Protein AF-0000000065771544 (afdb_homodimer)

Organism: Mycoplasma pneumoniae (strain ATCC 29342 / M129 / Subtype 1) (NCBI:txid272634)

Radius of gyration: 28.56 Å; Cα contacts (8 Å, |Δi|>4): 1899; chains: 2; bounding box: 50×85×64 Å

Secondary structure (DSSP, 8-state):
-EEEEEEETTEEEEEE-PPPP--TT-EEEEEEEE---HHHHIIIII-TT---SSEEP---EEEEEEEE-TT--S--TT-EEEE-SB---TTSHHHHTT-GGGTTSTTTTB-BTTTB--SSBSSEEESSHHHHEEEPPTT--HHHHHHTTTHHHHHHHHHHHHT--TT-EEEEE--SHHHHHHHHHHHHTT-SEEEEEES-THHHHHHHHHT--EEEETTTS-HHHHHHHHTTTS-EEEEEESS--TTHHHHHHHHEEEEEEEEE-----S-SEEEEETTTTGGGTB--EEEEB----SHHHHHHHHHHHHTTS--GGGGEEEEEESGGGHHHHHHHHHH--TT-SEEEEE-/-EEEEEEETTEEEEEE-PPPP--TT-EEEEEEEE---HHHHIIIII-TT---SSEEP---EEEEEEEE-TT--S--TT-EEEE-SB---TTSHHHHTT-GGGTTSTTTTB-BTTTB--SSBSSEEESSHHHHEEEPPTT--HHHHHHTTTHHHHHHHHHHHHT--TT-EEEEE--SHHHHHHHHHHHHTT-SEEEEEES-THHHHHHHHHT--EEEETTTS-HHHHHHHHTTTS-EEEEEESS--TTHHHHHHHHEEEEEEEEE-----S-SEEEEETTTTGGGTB--EEEEB----SHHHHHHHHHHHHTTS--GGGGEEEEEESGGGHHHHHHHHHH--TT-SEEEEE-

InterPro domains:
  IPR002328 Alcohol dehydrogenase, zinc-type, conserved site [PS00059] (58-72)
  IPR011032 GroES-like superfamily [SSF50129] (1-158)
  IPR013149 Alcohol dehydrogenase-like, C-terminal [PF00107] (177-275)
  IPR013154 Alcohol dehydrogenase-like, N-terminal [PF08240] (23-129)
  IPR020843 Enoylreductase domain [SM00829] (10-349)
  IPR036291 NAD(P)-binding domain superfamily [SSF51735] (140-314)

Solvent-accessible surface area (backbone atoms only — not comparable to full-atom values): 34015 Å² total; per-residue (Å²): 67,56,30,39,17,30,47,31,69,68,34,70,45,79,44,78,42,82,70,78,82,66,45,50,44,15,26,30,30,31,55,40,21,37,27,65,51,71,63,53,44,36,38,29,66,64,38,63,80,48,88,48,64,63,36,24,31,35,47,24,22,25,24,29,30,66,39,65,16,84,69,42,78,90,65,52,67,69,40,46,32,36,34,35,30,22,48,33,48,74,86,33,70,36,23,74,73,71,38,24,21,31,12,95,39,83,53,39,3,50,28,45,52,67,79,40,55,14,49,40,29,61,54,27,68,40,64,45,31,78,51,25,37,28,77,49,62,88,85,60,55,59,67,53,43,22,36,51,11,40,36,41,48,38,10,34,39,20,36,59,55,28,57,67,42,71,58,36,38,32,38,35,36,34,67,48,54,37,24,40,29,24,40,31,40,36,39,75,47,36,41,62,35,34,34,36,36,41,72,62,71,81,47,51,64,58,37,41,73,34,48,38,71,40,78,42,44,57,85,79,45,60,60,55,61,51,47,20,60,76,40,77,68,50,29,26,50,28,32,35,32,48,46,70,65,52,60,45,51,34,56,49,40,61,31,36,14,68,63,12,25,28,3,27,47,25,71,52,80,64,76,65,52,32,44,41,44,26,70,63,40,46,24,35,29,27,32,52,29,42,28,20,36,56,44,54,40,27,19,70,53,45,51,57,53,48,48,35,43,76,70,63,76,41,76,68,59,83,48,55,64,40,79,42,80,36,72,82,43,51,60,58,47,42,49,47,61,64,67,51,52,90,78,64,58,32,45,34,32,33,92,69,55,29,39,18,30,47,30,70,70,36,70,46,80,44,78,42,81,70,76,82,68,44,50,44,15,24,30,30,33,54,40,21,38,28,65,49,68,64,52,45,36,38,29,66,65,36,64,80,48,88,50,66,64,36,23,32,35,45,24,21,25,25,28,30,66,40,65,14,84,70,42,77,90,65,53,68,68,40,45,32,36,34,34,30,20,49,34,50,74,87,33,71,36,23,73,71,72,38,25,21,31,13,93,40,82,52,40,3,51,29,44,52,66,80,40,56,13,48,40,29,61,54,27,69,39,64,44,30,77,52,26,36,29,77,49,62,86,87,62,54,58,66,54,44,22,37,53,10,40,36,42,49,35,10,35,38,19,35,59,55,28,57,67,43,71,59,36,38,30,38,36,34,33,67,47,55,36,24,40,30,23,40,32,40,34,39,75,47,36,41,63,36,33,33,38,37,43,72,62,73,80,46,51,63,57,37,40,74,35,48,38,71,41,78,42,44,58,85,79,47,61,60,56,63,52,47,21,60,77,40,78,68,49,30,28,48,26,33,36,32,48,44,68,63,53,60,46,52,34,56,49,41,61,29,36,14,68,63,12,25,28,3,27,47,26,71,53,80,63,75,65,53,30,43,41,42,26,70,63,41,46,23,34,29,25,32,51,29,43,29,19,34,56,46,52,40,28,17,67,53,45,50,56,54,48,49,36,43,77,72,63,77,40,74,69,59,83,47,54,62,39,80,42,80,35,74,82,42,50,62,57,45,41,48,46,63,64,68,51,54,91,78,64,59,32,46,34,31,34,92

Nearest PDB structures (foldseek):
  1ped-assembly1_D  TM=9.928E-01  e=3.332E-58  Clostridium beijerinckii
  7utc-assembly1_D  TM=9.892E-01  e=2.771E-58  Thermoanaerobacter pseudethanolicus
  3fpl-assembly1_A  TM=9.874E-01  e=5.792E-58  Clostridium beijerinckii
  3fsr-assembly1_D  TM=9.900E-01  e=1.750E-57  Thermoanaerobacter brockii
  6sch-assembly1_B  TM=9.891E-01  e=8.648E-57  Clostridium beijerinckii

Structure (mmCIF, N/CA/C/O backbone):
data_AF-0000000065771544-model_v1
#
loop_
_entity.id
_entity.type
_entity.pdbx_description
1 polymer 'Probable NADP-dependent isopropanol dehydrogenase'
#
loop_
_atom_site.group_PDB
_atom_site.id
_atom_site.type_symbol
_atom_site.label_atom_id
_atom_site.label_alt_id
_atom_site.label_comp_id
_atom_site.label_asym_id
_atom_site.label_entity_id
_atom_site.label_seq_id
_atom_site.pdbx_PDB_ins_code
_atom_site.Cartn_x
_atom_site.Cartn_y
_atom_site.Cartn_z
_atom_site.occupancy
_atom_site.B_iso_or_equiv
_atom_site.auth_seq_id
_atom_site.auth_comp_id
_atom_site.auth_asym_id
_atom_site.auth_atom_id
_atom_site.pdbx_PDB_model_num
ATOM 1 N N . MET A 1 1 ? 13.281 -36 -24.484 1 96.31 1 MET A N 1
ATOM 2 C CA . MET A 1 1 ? 11.93 -36.156 -23.938 1 96.31 1 MET A CA 1
ATOM 3 C C . MET A 1 1 ? 10.922 -35.344 -24.75 1 96.31 1 MET A C 1
ATOM 5 O O . MET A 1 1 ? 11.266 -34.281 -25.297 1 96.31 1 MET A O 1
ATOM 9 N N . LYS A 1 2 ? 9.766 -35.906 -24.812 1 98 2 LYS A N 1
ATOM 10 C CA . LYS A 1 2 ? 8.68 -35.188 -25.469 1 98 2 LYS A CA 1
ATOM 11 C C . LYS A 1 2 ? 8.188 -34.031 -24.594 1 98 2 LYS A C 1
ATOM 13 O O . LYS A 1 2 ? 8.039 -34.156 -23.391 1 98 2 LYS A O 1
ATOM 18 N N . ALA A 1 3 ? 7.945 -32.875 -25.234 1 98.38 3 ALA A N 1
ATOM 19 C CA . ALA A 1 3 ? 7.488 -31.688 -24.516 1 98.38 3 ALA A CA 1
ATOM 20 C C . ALA A 1 3 ? 6.641 -30.797 -25.406 1 98.38 3 ALA A C 1
ATOM 22 O O . ALA A 1 3 ? 6.746 -30.844 -26.641 1 98.38 3 ALA A O 1
ATOM 23 N N . TYR A 1 4 ? 5.754 -30.016 -24.875 1 98.38 4 TYR A N 1
ATOM 24 C CA . TYR A 1 4 ? 4.988 -28.984 -25.562 1 98.38 4 TYR A CA 1
ATOM 25 C C . TYR A 1 4 ? 5.543 -27.594 -25.266 1 98.38 4 TYR A C 1
ATOM 27 O O . TYR A 1 4 ? 5.637 -27.203 -24.094 1 98.38 4 TYR A O 1
ATOM 35 N N . ALA A 1 5 ? 5.934 -26.906 -26.344 1 98.12 5 ALA A N 1
ATOM 36 C CA . ALA A 1 5 ? 6.762 -25.719 -26.125 1 98.12 5 ALA A CA 1
ATOM 37 C C . ALA A 1 5 ? 6.242 -24.531 -26.922 1 98.12 5 ALA A C 1
ATOM 39 O O . ALA A 1 5 ? 5.496 -24.703 -27.891 1 98.12 5 ALA A O 1
ATOM 40 N N . MET A 1 6 ? 6.512 -23.359 -26.391 1 97.38 6 MET A N 1
ATOM 41 C CA . MET A 1 6 ? 6.516 -22.156 -27.219 1 97.38 6 MET A CA 1
ATOM 42 C C . MET A 1 6 ? 7.715 -22.156 -28.156 1 97.38 6 MET A C 1
ATOM 44 O O . MET A 1 6 ? 8.859 -22.047 -27.719 1 97.38 6 MET A O 1
ATOM 48 N N . LEU A 1 7 ? 7.43 -22.266 -29.422 1 97.31 7 LEU A N 1
ATOM 49 C CA . LEU A 1 7 ? 8.508 -22.266 -30.406 1 97.31 7 LEU A CA 1
ATOM 50 C C . LEU A 1 7 ? 9.047 -20.844 -30.609 1 97.31 7 LEU A C 1
ATOM 52 O O . LEU A 1 7 ? 10.258 -20.641 -30.641 1 97.31 7 LEU A O 1
ATOM 56 N N . LYS A 1 8 ? 8.234 -19.969 -30.75 1 95.81 8 LYS A N 1
ATOM 57 C CA . LYS A 1 8 ? 8.406 -18.516 -30.812 1 95.81 8 LYS A CA 1
ATOM 58 C C . LYS A 1 8 ? 7.105 -17.797 -30.484 1 95.81 8 LYS A C 1
ATOM 60 O O . LYS A 1 8 ? 6.074 -18.438 -30.266 1 95.81 8 LYS A O 1
ATOM 65 N N . ILE A 1 9 ? 7.195 -16.516 -30.375 1 94.25 9 ILE A N 1
ATOM 66 C CA . ILE A 1 9 ? 5.973 -15.766 -30.109 1 94.25 9 ILE A CA 1
ATOM 67 C C . ILE A 1 9 ? 4.922 -16.094 -31.156 1 94.25 9 ILE A C 1
ATOM 69 O O . ILE A 1 9 ? 5.211 -16.062 -32.375 1 94.25 9 ILE A O 1
ATOM 73 N N . GLY A 1 10 ? 3.828 -16.562 -30.703 1 95.31 10 GLY A N 1
ATOM 74 C CA . GLY A 1 10 ? 2.701 -16.844 -31.578 1 95.31 10 GLY A CA 1
ATOM 75 C C . GLY A 1 10 ? 2.664 -18.266 -32.062 1 95.31 10 GLY A C 1
ATOM 76 O O . GLY A 1 10 ? 1.756 -18.656 -32.812 1 95.31 10 GLY A O 1
ATOM 77 N N . ALA A 1 11 ? 3.633 -19.062 -31.656 1 96.81 11 ALA A N 1
ATOM 78 C CA . ALA A 1 11 ? 3.703 -20.422 -32.188 1 96.81 11 ALA A CA 1
ATOM 79 C C . ALA A 1 11 ? 4.039 -21.422 -31.078 1 96.81 11 ALA A C 1
ATOM 81 O O . ALA A 1 11 ? 4.957 -21.188 -30.281 1 96.81 11 ALA A O 1
ATOM 82 N N . THR A 1 12 ? 3.262 -22.484 -31.062 1 97.62 12 THR A N 1
ATOM 83 C CA . THR A 1 12 ? 3.502 -23.578 -30.125 1 97.62 12 THR A CA 1
ATOM 84 C C . THR A 1 12 ? 3.615 -24.906 -30.875 1 97.62 12 THR A C 1
ATOM 86 O O . THR A 1 12 ? 3.232 -25 -32.031 1 97.62 12 THR A O 1
ATOM 89 N N . GLY A 1 13 ? 4.188 -25.891 -30.188 1 98 13 GLY A N 1
ATOM 90 C CA . GLY A 1 13 ? 4.258 -27.203 -30.781 1 98 13 GLY A CA 1
ATOM 91 C C . GLY A 1 13 ? 4.945 -28.234 -29.906 1 98 13 GLY A C 1
ATOM 92 O O . GLY A 1 13 ? 5.578 -27.859 -28.906 1 98 13 GLY A O 1
ATOM 93 N N . TRP A 1 14 ? 4.73 -29.516 -30.312 1 98.5 14 TRP A N 1
ATOM 94 C CA . TRP A 1 14 ? 5.445 -30.609 -29.672 1 98.5 14 TRP A CA 1
ATOM 95 C C . TRP A 1 14 ? 6.891 -30.672 -30.156 1 98.5 14 TRP A C 1
ATOM 97 O O . TRP A 1 14 ? 7.152 -30.594 -31.359 1 98.5 14 TRP A O 1
ATOM 107 N N . ILE A 1 15 ? 7.773 -30.812 -29.188 1 98.38 15 ILE A N 1
ATOM 108 C CA . ILE A 1 15 ? 9.18 -30.922 -29.547 1 98.38 15 ILE A CA 1
ATOM 109 C C . ILE A 1 15 ? 9.844 -32.031 -28.719 1 98.38 15 ILE A C 1
ATOM 111 O O . ILE A 1 15 ? 9.234 -32.562 -27.797 1 98.38 15 ILE A O 1
ATOM 115 N N . GLU A 1 16 ? 11.039 -32.375 -29.188 1 98.12 16 GLU A N 1
ATOM 116 C CA . GLU A 1 16 ? 11.914 -33.219 -28.406 1 98.12 16 GLU A CA 1
ATOM 117 C C . GLU A 1 16 ? 13.055 -32.438 -27.766 1 98.12 16 GLU A C 1
ATOM 119 O O . GLU A 1 16 ? 13.68 -31.609 -28.422 1 98.12 16 GLU A O 1
ATOM 124 N N . LYS A 1 17 ? 13.258 -32.656 -26.484 1 96.81 17 LYS A N 1
ATOM 125 C CA . LYS A 1 17 ? 14.328 -32 -25.734 1 96.81 17 LYS A CA 1
ATOM 126 C C . LYS A 1 17 ? 15.07 -33 -24.859 1 96.81 17 LYS A C 1
ATOM 128 O O . LYS A 1 17 ? 14.539 -34.062 -24.516 1 96.81 17 LYS A O 1
ATOM 133 N N . PRO A 1 18 ? 16.344 -32.594 -24.609 1 96.94 18 PRO A N 1
ATOM 134 C CA . PRO A 1 18 ? 17.016 -33.469 -23.625 1 96.94 18 PRO A CA 1
ATOM 135 C C . PRO A 1 18 ? 16.328 -33.469 -22.281 1 96.94 18 PRO A C 1
ATOM 137 O O . PRO A 1 18 ? 15.742 -32.438 -21.875 1 96.94 18 PRO A O 1
ATOM 140 N N . ARG A 1 19 ? 16.328 -34.625 -21.672 1 97.25 19 ARG A N 1
ATOM 141 C CA . ARG A 1 19 ? 15.875 -34.688 -20.297 1 97.25 19 ARG A CA 1
ATOM 142 C C . ARG A 1 19 ? 16.625 -33.719 -19.406 1 97.25 19 ARG A C 1
ATOM 144 O O . ARG A 1 19 ? 17.844 -33.562 -19.531 1 97.25 19 ARG A O 1
ATOM 151 N N . PRO A 1 20 ? 15.961 -33.031 -18.469 1 97.5 20 PRO A N 1
ATOM 152 C CA . PRO A 1 20 ? 16.672 -32.125 -17.594 1 97.5 20 PRO A CA 1
ATOM 153 C C . PRO A 1 20 ? 17.688 -32.812 -16.703 1 97.5 20 PRO A C 1
ATOM 155 O O . PRO A 1 20 ? 17.516 -34 -16.344 1 97.5 20 PRO A O 1
ATOM 158 N N . VAL A 1 21 ? 18.703 -32.062 -16.359 1 97.62 21 VAL A N 1
ATOM 159 C CA . VAL A 1 21 ? 19.75 -32.594 -15.5 1 97.62 21 VAL A CA 1
ATOM 160 C C . VAL A 1 21 ? 19.422 -32.281 -14.039 1 97.62 21 VAL A C 1
ATOM 162 O O . VAL A 1 21 ? 19.016 -31.188 -13.703 1 97.62 21 VAL A O 1
ATOM 165 N N . CYS A 1 22 ? 19.625 -33.281 -13.227 1 98.44 22 CYS A N 1
ATOM 166 C CA . CYS A 1 22 ? 19.344 -33.156 -11.797 1 98.44 22 CYS A CA 1
ATOM 167 C C . CYS A 1 22 ? 20.562 -32.719 -11.023 1 98.44 22 CYS A C 1
ATOM 169 O O . CYS A 1 22 ? 21.547 -33.438 -10.906 1 98.44 22 CYS A O 1
ATOM 171 N N . GLY A 1 23 ? 20.578 -31.5 -10.508 1 98.06 23 GLY A N 1
ATOM 172 C CA . GLY A 1 23 ? 21.656 -31.031 -9.648 1 98.06 23 GLY A CA 1
ATOM 173 C C . GLY A 1 23 ? 21.594 -31.594 -8.242 1 98.06 23 GLY A C 1
ATOM 174 O O . GLY A 1 23 ? 20.594 -32.25 -7.875 1 98.06 23 GLY A O 1
ATOM 175 N N . PRO A 1 24 ? 22.578 -31.328 -7.402 1 98.38 24 PRO A N 1
ATOM 176 C CA . PRO A 1 24 ? 22.672 -31.938 -6.074 1 98.38 24 PRO A CA 1
ATOM 177 C C . PRO A 1 24 ? 21.469 -31.609 -5.188 1 98.38 24 PRO A C 1
ATOM 179 O O . PRO A 1 24 ? 21.109 -32.406 -4.312 1 98.38 24 PRO A O 1
ATOM 182 N N . ASN A 1 25 ? 20.875 -30.453 -5.383 1 98.31 25 ASN A N 1
ATOM 183 C CA . ASN A 1 25 ? 19.781 -30.047 -4.516 1 98.31 25 ASN A CA 1
ATOM 184 C C . ASN A 1 25 ? 18.438 -30.141 -5.23 1 98.31 25 ASN A C 1
ATOM 186 O O . ASN A 1 25 ? 17.406 -29.719 -4.695 1 98.31 25 ASN A O 1
ATOM 190 N N . ASP A 1 26 ? 18.375 -30.672 -6.379 1 98.56 26 ASP A N 1
ATOM 191 C CA . ASP A 1 26 ? 17.219 -30.609 -7.273 1 98.56 26 ASP A CA 1
ATOM 192 C C . ASP A 1 26 ? 16.453 -31.922 -7.289 1 98.56 26 ASP A C 1
ATOM 194 O O . ASP A 1 26 ? 16.844 -32.875 -6.621 1 98.56 26 ASP A O 1
ATOM 198 N N . ALA A 1 27 ? 15.383 -31.891 -8.008 1 98.81 27 ALA A N 1
ATOM 199 C CA . ALA A 1 27 ? 14.609 -33.094 -8.297 1 98.81 27 ALA A CA 1
ATOM 200 C C . ALA A 1 27 ? 14.055 -33.062 -9.719 1 98.81 27 ALA A C 1
ATOM 202 O O . ALA A 1 27 ? 13.789 -31.984 -10.266 1 98.81 27 ALA A O 1
ATOM 203 N N . ILE A 1 28 ? 13.953 -34.188 -10.328 1 98.88 28 ILE A N 1
ATOM 204 C CA . ILE A 1 28 ? 13.258 -34.375 -11.594 1 98.88 28 ILE A CA 1
ATOM 205 C C . ILE A 1 28 ? 11.93 -35.094 -11.352 1 98.88 28 ILE A C 1
ATOM 207 O O . ILE A 1 28 ? 11.891 -36.125 -10.664 1 98.88 28 ILE A O 1
ATOM 211 N N . ILE A 1 29 ? 10.93 -34.531 -11.883 1 98.88 29 ILE A N 1
ATOM 212 C CA . ILE A 1 29 ? 9.578 -35 -11.594 1 98.88 29 ILE A CA 1
ATOM 213 C C . ILE A 1 29 ? 8.93 -35.531 -12.883 1 98.88 29 ILE A C 1
ATOM 215 O O . ILE A 1 29 ? 9.055 -34.906 -13.938 1 98.88 29 ILE A O 1
ATOM 219 N N . ARG A 1 30 ? 8.312 -36.625 -12.836 1 98.75 30 ARG A N 1
ATOM 220 C CA . ARG A 1 30 ? 7.383 -37.062 -13.867 1 98.75 30 ARG A CA 1
ATOM 221 C C . ARG A 1 30 ? 5.969 -36.594 -13.578 1 98.75 30 ARG A C 1
ATOM 223 O O . ARG A 1 30 ? 5.383 -36.938 -12.555 1 98.75 30 ARG A O 1
ATOM 230 N N . PRO A 1 31 ? 5.398 -35.781 -14.484 1 98.56 31 PRO A N 1
ATOM 231 C CA . PRO A 1 31 ? 4.086 -35.219 -14.18 1 98.56 31 PRO A CA 1
ATOM 232 C C . PRO A 1 31 ? 2.982 -36.281 -14.094 1 98.56 31 PRO A C 1
ATOM 234 O O . PRO A 1 31 ? 2.99 -37.25 -14.859 1 98.56 31 PRO A O 1
ATOM 237 N N . LEU A 1 32 ? 2.094 -36.094 -13.148 1 98.56 32 LEU A N 1
ATOM 238 C CA . LEU A 1 32 ? 0.866 -36.875 -13.055 1 98.56 32 LEU A CA 1
ATOM 239 C C . LEU A 1 32 ? -0.328 -36.062 -13.57 1 98.56 32 LEU A C 1
ATOM 241 O O . LEU A 1 32 ? -1.285 -36.656 -14.094 1 98.56 32 LEU A O 1
ATOM 245 N N . ALA A 1 33 ? -0.312 -34.844 -13.406 1 98.62 33 ALA A N 1
ATOM 246 C CA . ALA A 1 33 ? -1.313 -33.906 -13.922 1 98.62 33 ALA A CA 1
ATOM 247 C C . ALA A 1 33 ? -0.714 -32.531 -14.133 1 98.62 33 ALA A C 1
ATOM 249 O O . ALA A 1 33 ? 0.194 -32.125 -13.406 1 98.62 33 ALA A O 1
ATOM 250 N N . VAL A 1 34 ? -1.149 -31.828 -15.141 1 98.62 34 VAL A N 1
ATOM 251 C CA . VAL A 1 34 ? -0.745 -30.453 -15.406 1 98.62 34 VAL A CA 1
ATOM 252 C C . VAL A 1 34 ? -1.961 -29.641 -15.828 1 98.62 34 VAL A C 1
ATOM 254 O O . VAL A 1 34 ? -2.982 -30.188 -16.234 1 98.62 34 VAL A O 1
ATOM 257 N N . ALA A 1 35 ? -1.876 -28.359 -15.641 1 98.12 35 ALA A N 1
ATOM 258 C CA . ALA A 1 35 ? -2.947 -27.453 -16.031 1 98.12 35 ALA A CA 1
ATOM 259 C C . ALA A 1 35 ? -2.383 -26.203 -16.703 1 98.12 35 ALA A C 1
ATOM 261 O O . ALA A 1 35 ? -1.455 -25.578 -16.203 1 98.12 35 ALA A O 1
ATOM 262 N N . PRO A 1 36 ? -2.891 -25.875 -17.891 1 96.81 36 PRO A N 1
ATOM 263 C CA . PRO A 1 36 ? -2.496 -24.594 -18.484 1 96.81 36 PRO A CA 1
ATOM 264 C C . PRO A 1 36 ? -3.074 -23.391 -17.734 1 96.81 36 PRO A C 1
ATOM 266 O O . PRO A 1 36 ? -4.113 -23.5 -17.094 1 96.81 36 PRO A O 1
ATOM 269 N N . CYS A 1 37 ? -2.389 -22.328 -17.781 1 93.69 37 CYS A N 1
ATOM 270 C CA . CYS A 1 37 ? -2.773 -21.062 -17.156 1 93.69 37 CYS A CA 1
ATOM 271 C C . CYS A 1 37 ? -2.902 -19.953 -18.188 1 93.69 37 CYS A C 1
ATOM 273 O O . CYS A 1 37 ? -2.316 -20.047 -19.266 1 93.69 37 CYS A O 1
ATOM 275 N N . THR A 1 38 ? -3.703 -18.953 -17.875 1 89.19 38 THR A N 1
ATOM 276 C CA . THR A 1 38 ? -3.811 -17.797 -18.766 1 89.19 38 THR A CA 1
ATOM 277 C C . THR A 1 38 ? -2.438 -17.188 -19.016 1 89.19 38 THR A C 1
ATOM 279 O O . THR A 1 38 ? -2.178 -16.672 -20.109 1 89.19 38 THR A O 1
ATOM 282 N N . SER A 1 39 ? -1.578 -17.25 -18.078 1 90 39 SER A N 1
ATOM 283 C CA . SER A 1 39 ? -0.226 -16.734 -18.25 1 90 39 SER A CA 1
ATOM 284 C C . SER A 1 39 ? 0.504 -17.469 -19.375 1 90 39 SER A C 1
ATOM 286 O O . SER A 1 39 ? 1.344 -16.875 -20.062 1 90 39 SER A O 1
ATOM 288 N N . ASP A 1 40 ? 0.25 -18.75 -19.594 1 92.56 40 ASP A N 1
ATOM 289 C CA . ASP A 1 40 ? 0.816 -19.453 -20.734 1 92.56 40 ASP A CA 1
ATOM 290 C C . ASP A 1 40 ? 0.371 -18.828 -22.062 1 92.56 40 ASP A C 1
ATOM 292 O O . ASP A 1 40 ? 1.161 -18.719 -23 1 92.56 40 ASP A O 1
ATOM 296 N N . VAL A 1 41 ? -0.883 -18.484 -22.016 1 90 41 VAL A N 1
ATOM 297 C CA . VAL A 1 41 ? -1.455 -17.859 -23.219 1 90 41 VAL A CA 1
ATOM 298 C C . VAL A 1 41 ? -0.789 -16.5 -23.453 1 90 41 VAL A C 1
ATOM 300 O O . VAL A 1 41 ? -0.38 -16.203 -24.578 1 90 41 VAL A O 1
ATOM 303 N N . HIS A 1 42 ? -0.628 -15.719 -22.391 1 86.88 42 HIS A N 1
ATOM 304 C CA . HIS A 1 42 ? 0.032 -14.422 -22.516 1 86.88 42 HIS A CA 1
ATOM 305 C C . HIS A 1 42 ? 1.474 -14.578 -22.984 1 86.88 42 HIS A C 1
ATOM 307 O O . HIS A 1 42 ? 1.946 -13.797 -23.812 1 86.88 42 HIS A O 1
ATOM 313 N N . THR A 1 43 ? 2.098 -15.547 -22.469 1 89.19 43 THR A N 1
ATOM 314 C CA . THR A 1 43 ? 3.488 -15.812 -22.812 1 89.19 43 THR A CA 1
ATOM 315 C C . THR A 1 43 ? 3.621 -16.094 -24.312 1 89.19 43 THR A C 1
ATOM 317 O O . THR A 1 43 ? 4.473 -15.516 -24.984 1 89.19 43 THR A O 1
ATOM 320 N N . VAL A 1 44 ? 2.766 -16.891 -24.828 1 93.25 44 VAL A N 1
ATOM 321 C CA . VAL A 1 44 ? 2.895 -17.359 -26.203 1 93.25 44 VAL A CA 1
ATOM 322 C C . VAL A 1 44 ? 2.395 -16.297 -27.172 1 93.25 44 VAL A C 1
ATOM 324 O O . VAL A 1 44 ? 3.045 -16.016 -28.172 1 93.25 44 VAL A O 1
ATOM 327 N N . TRP A 1 45 ? 1.316 -15.719 -26.875 1 91.69 45 TRP A N 1
ATOM 328 C CA . TRP A 1 45 ? 0.628 -14.977 -27.922 1 91.69 45 TRP A CA 1
ATOM 329 C C . TRP A 1 45 ? 0.723 -13.477 -27.688 1 91.69 45 TRP A C 1
ATOM 331 O O . TRP A 1 45 ? 0.436 -12.68 -28.594 1 91.69 45 TRP A O 1
ATOM 341 N N . GLU A 1 46 ? 1.106 -13.062 -26.484 1 83.62 46 GLU A N 1
ATOM 342 C CA . GLU A 1 46 ? 1.228 -11.625 -26.219 1 83.62 46 GLU A CA 1
ATOM 343 C C . GLU A 1 46 ? 2.682 -11.234 -25.984 1 83.62 46 GLU A C 1
ATOM 345 O O . GLU A 1 46 ? 3 -10.047 -25.891 1 83.62 46 GLU A O 1
ATOM 350 N N . GLY A 1 47 ? 3.467 -12.141 -25.891 1 79.62 47 GLY A N 1
ATOM 351 C CA . GLY A 1 47 ? 4.879 -11.852 -25.688 1 79.62 47 GLY A CA 1
ATOM 352 C C . GLY A 1 47 ? 5.18 -11.289 -24.312 1 79.62 47 GLY A C 1
ATOM 353 O O . GLY A 1 47 ? 6.031 -10.406 -24.172 1 79.62 47 GLY A O 1
ATOM 354 N N . GLY A 1 48 ? 4.492 -11.664 -23.391 1 75.31 48 GLY A N 1
ATOM 355 C CA . GLY A 1 48 ? 4.551 -11.102 -22.047 1 75.31 48 GLY A CA 1
ATOM 356 C C . GLY A 1 48 ? 5.941 -11.148 -21.438 1 75.31 48 GLY A C 1
ATOM 357 O O . GLY A 1 48 ? 6.316 -10.266 -20.672 1 75.31 48 GLY A O 1
ATOM 358 N N . ILE A 1 49 ? 6.762 -12.141 -21.75 1 77.38 49 ILE A N 1
ATOM 359 C CA . ILE A 1 49 ? 8.086 -12.266 -21.156 1 77.38 49 ILE A CA 1
ATOM 360 C C . ILE A 1 49 ? 9.164 -12.062 -22.219 1 77.38 49 ILE A C 1
ATOM 362 O O . ILE A 1 49 ? 10.344 -12.312 -21.969 1 77.38 49 ILE A O 1
ATOM 366 N N . GLY A 1 50 ? 8.766 -11.656 -23.359 1 84.06 50 GLY A N 1
ATOM 367 C CA . GLY A 1 50 ? 9.711 -11.438 -24.438 1 84.06 50 GLY A CA 1
ATOM 368 C C . GLY A 1 50 ? 9.898 -12.656 -25.328 1 84.06 50 GLY A C 1
ATOM 369 O O . GLY A 1 50 ? 9.242 -13.68 -25.125 1 84.06 50 GLY A O 1
ATOM 370 N N . GLU A 1 51 ? 10.727 -12.586 -26.266 1 88.56 51 GLU A N 1
ATOM 371 C CA . GLU A 1 51 ? 10.961 -13.648 -27.234 1 88.56 51 GLU A CA 1
ATOM 372 C C . GLU A 1 51 ? 11.703 -14.828 -26.609 1 88.56 51 GLU A C 1
ATOM 374 O O . GLU A 1 51 ? 12.695 -14.633 -25.891 1 88.56 51 GLU A O 1
ATOM 379 N N . ARG A 1 52 ? 11.102 -15.945 -26.719 1 91 52 ARG A N 1
ATOM 380 C CA . ARG A 1 52 ? 11.695 -17.219 -26.344 1 91 52 ARG A CA 1
ATOM 381 C C . ARG A 1 52 ? 11.594 -18.234 -27.469 1 91 52 ARG A C 1
ATOM 383 O O . ARG A 1 52 ? 10.742 -18.109 -28.359 1 91 52 ARG A O 1
ATOM 390 N N . HIS A 1 53 ? 12.602 -19.156 -27.406 1 94.69 53 HIS A N 1
ATOM 391 C CA . HIS A 1 53 ? 12.594 -20.203 -28.422 1 94.69 53 HIS A CA 1
ATOM 392 C C . HIS A 1 53 ? 12.57 -21.594 -27.781 1 94.69 53 HIS A C 1
ATOM 394 O O . HIS A 1 53 ? 13.398 -21.891 -26.938 1 94.69 53 HIS A O 1
ATOM 400 N N . ASN A 1 54 ? 11.625 -22.406 -28.25 1 97 54 ASN A N 1
ATOM 401 C CA . ASN A 1 54 ? 11.492 -23.781 -27.797 1 97 54 ASN A CA 1
ATOM 402 C C . ASN A 1 54 ? 11.438 -23.891 -26.281 1 97 54 ASN A C 1
ATOM 404 O O . ASN A 1 54 ? 12.117 -24.719 -25.688 1 97 54 ASN A O 1
ATOM 408 N N . MET A 1 55 ? 10.711 -23.016 -25.719 1 96.75 55 MET A N 1
ATOM 409 C CA . MET A 1 55 ? 10.547 -23.016 -24.266 1 96.75 55 MET A CA 1
ATOM 410 C C . MET A 1 55 ? 9.367 -23.891 -23.859 1 96.75 55 MET A C 1
ATOM 412 O O . MET A 1 55 ? 8.234 -23.625 -24.266 1 96.75 55 MET A O 1
ATOM 416 N N . VAL A 1 56 ? 9.664 -24.922 -23.078 1 98.12 56 VAL A N 1
ATOM 417 C CA . VAL A 1 56 ? 8.586 -25.766 -22.609 1 98.12 56 VAL A CA 1
ATOM 418 C C . VAL A 1 56 ? 7.633 -24.953 -21.734 1 98.12 56 VAL A C 1
ATOM 420 O O . VAL A 1 56 ? 8.07 -24.203 -20.859 1 98.12 56 VAL A O 1
ATOM 423 N N . LEU A 1 57 ? 6.316 -25.141 -21.953 1 97.75 57 LEU A N 1
ATOM 424 C CA . LEU A 1 57 ? 5.301 -24.344 -21.266 1 97.75 57 LEU A CA 1
ATOM 425 C C . LEU A 1 57 ? 4.836 -25.047 -20 1 97.75 57 LEU A C 1
ATOM 427 O O . LEU A 1 57 ? 5.246 -26.172 -19.719 1 97.75 57 LEU A O 1
ATOM 431 N N . GLY A 1 58 ? 4.086 -24.297 -19.219 1 97.81 58 GLY A N 1
ATOM 432 C CA . GLY A 1 58 ? 3.396 -24.859 -18.078 1 97.81 58 GLY A CA 1
ATOM 433 C C . GLY A 1 58 ? 4.09 -24.578 -16.75 1 97.81 58 GLY A C 1
ATOM 434 O O . GLY A 1 58 ? 5.312 -24.719 -16.641 1 97.81 58 GLY A O 1
ATOM 435 N N . HIS A 1 59 ? 3.27 -24.203 -15.727 1 98 59 HIS A N 1
ATOM 436 C CA . HIS A 1 59 ? 3.812 -23.969 -14.398 1 98 59 HIS A CA 1
ATOM 437 C C . HIS A 1 59 ? 2.861 -24.484 -13.32 1 98 59 HIS A C 1
ATOM 439 O O . HIS A 1 59 ? 3.053 -24.203 -12.133 1 98 59 HIS A O 1
ATOM 445 N N . GLU A 1 60 ? 1.855 -25.188 -13.68 1 98.06 60 GLU A N 1
ATOM 446 C CA . GLU A 1 60 ? 0.897 -25.797 -12.766 1 98.06 60 GLU A CA 1
ATOM 447 C C . GLU A 1 60 ? 0.878 -27.312 -12.922 1 98.06 60 GLU A C 1
ATOM 449 O O . GLU A 1 60 ? 0.608 -27.828 -14.016 1 98.06 60 GLU A O 1
ATOM 454 N N . GLY A 1 61 ? 1.143 -28 -11.82 1 98.31 61 GLY A N 1
ATOM 455 C CA . GLY A 1 61 ? 1.126 -29.453 -11.922 1 98.31 61 GLY A CA 1
ATOM 456 C C . GLY A 1 61 ? 1.56 -30.141 -10.641 1 98.31 61 GLY A C 1
ATOM 457 O O . GLY A 1 61 ? 1.885 -29.484 -9.656 1 98.31 61 GLY A O 1
ATOM 458 N N . CYS A 1 62 ? 1.438 -31.453 -10.641 1 98.69 62 CYS A N 1
ATOM 459 C CA . CYS A 1 62 ? 1.935 -32.375 -9.625 1 98.69 62 CYS A CA 1
ATOM 460 C C . CYS A 1 62 ? 2.545 -33.625 -10.273 1 98.69 62 CYS A C 1
ATOM 462 O O . CYS A 1 62 ? 2.447 -33.812 -11.484 1 98.69 62 CYS A O 1
ATOM 464 N N . GLY A 1 63 ? 3.232 -34.375 -9.477 1 98.69 63 GLY A N 1
ATOM 465 C CA . GLY A 1 63 ? 3.885 -35.531 -10.109 1 98.69 63 GLY A CA 1
ATOM 466 C C . GLY A 1 63 ? 4.508 -36.469 -9.125 1 98.69 63 GLY A C 1
ATOM 467 O O . GLY A 1 63 ? 4.148 -36.5 -7.941 1 98.69 63 GLY A O 1
ATOM 468 N N . VAL A 1 64 ? 5.332 -37.312 -9.734 1 98.69 64 VAL A N 1
ATOM 469 C CA . VAL A 1 64 ? 6.078 -38.312 -8.977 1 98.69 64 VAL A CA 1
ATOM 470 C C . VAL A 1 64 ? 7.578 -38.094 -9.148 1 98.69 64 VAL A C 1
ATOM 472 O O . VAL A 1 64 ? 8.047 -37.812 -10.25 1 98.69 64 VAL A O 1
ATOM 475 N N . VAL A 1 65 ? 8.281 -38.219 -8.016 1 98.88 65 VAL A N 1
ATOM 476 C CA . VAL A 1 65 ? 9.734 -38.031 -8.07 1 98.88 65 VAL A CA 1
ATOM 477 C C . VAL A 1 65 ? 10.359 -39.125 -8.906 1 98.88 65 VAL A C 1
ATOM 479 O O . VAL A 1 65 ? 10.156 -40.312 -8.633 1 98.88 65 VAL A O 1
ATOM 482 N N . ASP A 1 66 ? 11.023 -38.75 -9.883 1 98.81 66 ASP A N 1
ATOM 483 C CA . ASP A 1 66 ? 11.742 -39.688 -10.734 1 98.81 66 ASP A CA 1
ATOM 484 C C . ASP A 1 66 ? 13.219 -39.75 -10.359 1 98.81 66 ASP A C 1
ATOM 486 O O . ASP A 1 66 ? 13.859 -40.812 -10.508 1 98.81 66 ASP A O 1
ATOM 490 N N . GLU A 1 67 ? 13.75 -38.625 -9.961 1 98.69 67 GLU A N 1
ATOM 491 C CA . GLU A 1 67 ? 15.141 -38.469 -9.562 1 98.69 67 GLU A CA 1
ATO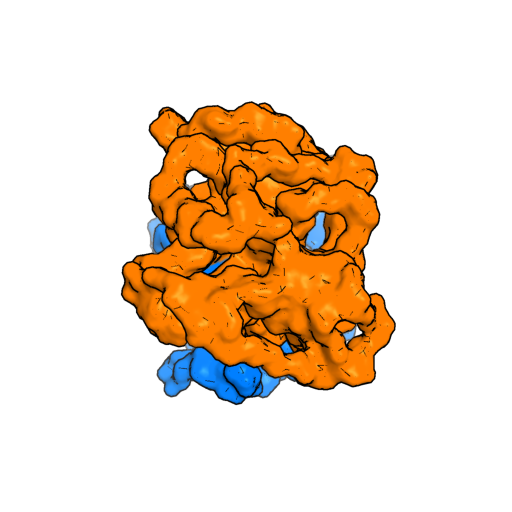M 492 C C . GLU A 1 67 ? 15.305 -37.375 -8.516 1 98.69 67 GLU A C 1
ATOM 494 O O . GLU A 1 67 ? 14.617 -36.375 -8.555 1 98.69 67 GLU A O 1
ATOM 499 N N . VAL A 1 68 ? 16.266 -37.625 -7.535 1 98.38 68 VAL A N 1
ATOM 500 C CA . VAL A 1 68 ? 16.578 -36.594 -6.562 1 98.38 68 VAL A CA 1
ATOM 501 C C . VAL A 1 68 ? 18.094 -36.406 -6.477 1 98.38 68 VAL A C 1
ATOM 503 O O . VAL A 1 68 ? 18.844 -37.375 -6.637 1 98.38 68 VAL A O 1
ATOM 506 N N . GLY A 1 69 ? 18.438 -35.219 -6.211 1 98.44 69 GLY A N 1
ATOM 507 C CA . GLY A 1 69 ? 19.859 -34.906 -6.035 1 98.44 69 GLY A CA 1
ATOM 508 C C . GLY A 1 69 ? 20.438 -35.5 -4.773 1 98.44 69 GLY A C 1
ATOM 509 O O . GLY A 1 69 ? 19.703 -35.906 -3.865 1 98.44 69 GLY A O 1
ATOM 510 N N . SER A 1 70 ? 21.781 -35.469 -4.691 1 98.31 70 SER A N 1
ATOM 511 C CA . SER A 1 70 ? 22.531 -36.125 -3.619 1 98.31 70 SER A CA 1
ATOM 512 C C . SER A 1 70 ? 22.297 -35.438 -2.281 1 98.31 70 SER A C 1
ATOM 514 O O . SER A 1 70 ? 22.484 -36.031 -1.224 1 98.31 70 SER A O 1
ATOM 516 N N . GLU A 1 71 ? 21.875 -34.156 -2.301 1 98 71 GLU A N 1
ATOM 517 C CA . GLU A 1 71 ? 21.734 -33.406 -1.06 1 98 71 GLU A CA 1
ATOM 518 C C . GLU A 1 71 ? 20.266 -33.344 -0.613 1 98 71 GLU A C 1
ATOM 520 O O . GLU A 1 71 ? 19.938 -32.719 0.401 1 98 71 GLU A O 1
ATOM 525 N N . VAL A 1 72 ? 19.406 -33.969 -1.373 1 98.12 72 VAL A N 1
ATOM 526 C CA . VAL A 1 72 ? 18 -34 -1.028 1 98.12 72 VAL A CA 1
ATOM 527 C C . VAL A 1 72 ? 17.734 -35.156 -0.036 1 98.12 72 VAL A C 1
ATOM 529 O O . VAL A 1 72 ? 18.125 -36.281 -0.281 1 98.12 72 VAL A O 1
ATOM 532 N N . LYS A 1 73 ? 17.047 -34.781 1.072 1 97.88 73 LYS A N 1
ATOM 533 C CA . LYS A 1 73 ? 16.875 -35.75 2.15 1 97.88 73 LYS A CA 1
ATOM 534 C C . LYS A 1 73 ? 15.406 -36.094 2.383 1 97.88 73 LYS A C 1
ATOM 536 O O . LYS A 1 73 ? 15.07 -37.188 2.811 1 97.88 73 LYS A O 1
ATOM 541 N N . SER A 1 74 ? 14.57 -35.219 2.117 1 98.12 74 SER A N 1
ATOM 542 C CA . SER A 1 74 ? 13.172 -35.312 2.533 1 98.12 74 SER A CA 1
ATOM 543 C C . SER A 1 74 ? 12.344 -36.062 1.487 1 98.12 74 SER A C 1
ATOM 545 O O . SER A 1 74 ? 11.172 -36.344 1.722 1 98.12 74 SER A O 1
ATOM 547 N N . PHE A 1 75 ? 12.938 -36.406 0.33 1 98.69 75 PHE A N 1
ATOM 548 C CA . PHE A 1 75 ? 12.203 -37 -0.781 1 98.69 75 PHE A CA 1
ATOM 549 C C . PHE A 1 75 ? 12.984 -38.156 -1.397 1 98.69 75 PHE A C 1
ATOM 551 O O . PHE A 1 75 ? 14.211 -38.156 -1.344 1 98.69 75 PHE A O 1
ATOM 558 N N . LYS A 1 76 ? 12.234 -39.062 -2 1 98.62 76 LYS A N 1
ATOM 559 C CA . LYS A 1 76 ? 12.836 -40.188 -2.699 1 98.62 76 LYS A CA 1
ATOM 560 C C . LYS A 1 76 ? 12.039 -40.531 -3.955 1 98.62 76 LYS A C 1
ATOM 562 O O . LYS A 1 76 ? 10.883 -40.125 -4.098 1 98.62 76 LYS A O 1
ATOM 567 N N . VAL A 1 77 ? 12.672 -41.281 -4.84 1 98.69 77 VAL A N 1
ATOM 568 C CA . VAL A 1 77 ? 12.039 -41.75 -6.074 1 98.69 77 VAL A CA 1
ATOM 569 C C . VAL A 1 77 ? 10.734 -42.469 -5.746 1 98.69 77 VAL A C 1
ATOM 571 O O . VAL A 1 77 ? 10.695 -43.312 -4.84 1 98.69 77 VAL A O 1
ATOM 574 N N . GLY A 1 78 ? 9.68 -42.094 -6.43 1 98.69 78 GLY A N 1
ATOM 575 C CA . GLY A 1 78 ? 8.391 -42.719 -6.219 1 98.69 78 GLY A CA 1
ATOM 576 C C . GLY A 1 78 ? 7.438 -41.906 -5.383 1 98.69 78 GLY A C 1
ATOM 577 O O . GLY A 1 78 ? 6.23 -42.156 -5.367 1 98.69 78 GLY A O 1
ATOM 578 N N . ASP A 1 79 ? 7.953 -40.938 -4.652 1 98.69 79 ASP A N 1
ATOM 579 C CA . ASP A 1 79 ? 7.098 -40.062 -3.871 1 98.69 79 ASP A CA 1
ATOM 580 C C . ASP A 1 79 ? 6.199 -39.219 -4.781 1 98.69 79 ASP A C 1
ATOM 582 O O . ASP A 1 79 ? 6.664 -38.656 -5.762 1 98.69 79 ASP A O 1
ATOM 586 N N . ARG A 1 80 ? 4.895 -39.188 -4.496 1 98.75 80 ARG A N 1
ATOM 587 C CA . ARG A 1 80 ? 4.016 -38.188 -5.117 1 98.75 80 ARG A CA 1
ATOM 588 C C . ARG A 1 80 ? 4.184 -36.812 -4.473 1 98.75 80 ARG A C 1
ATOM 590 O O . ARG A 1 80 ? 4.227 -36.719 -3.244 1 98.75 80 ARG A O 1
ATOM 597 N N . VAL A 1 81 ? 4.289 -35.781 -5.324 1 98.88 81 VAL A N 1
ATOM 598 C CA . VAL A 1 81 ? 4.668 -34.5 -4.742 1 98.88 81 VAL A CA 1
ATOM 599 C C . VAL A 1 81 ? 3.812 -33.375 -5.34 1 98.88 81 VAL A C 1
ATOM 601 O O . VAL A 1 81 ? 3.338 -33.5 -6.473 1 98.88 81 VAL A O 1
ATOM 604 N N . LEU A 1 82 ? 3.559 -32.406 -4.531 1 98.75 82 LEU A N 1
ATOM 605 C CA . LEU A 1 82 ? 3.037 -31.109 -4.926 1 98.75 82 LEU A CA 1
ATOM 606 C C . LEU A 1 82 ? 4.172 -30.141 -5.277 1 98.75 82 LEU A C 1
ATOM 608 O O . LEU A 1 82 ? 5.242 -30.203 -4.668 1 98.75 82 LEU A O 1
ATOM 612 N N . VAL A 1 83 ? 3.949 -29.281 -6.234 1 98.12 83 VAL A N 1
ATOM 613 C CA . VAL A 1 83 ? 4.938 -28.297 -6.664 1 98.12 83 VAL A CA 1
ATOM 614 C C . VAL A 1 83 ? 4.27 -26.938 -6.828 1 98.12 83 VAL A C 1
ATOM 616 O O . VAL A 1 83 ? 3.219 -26.828 -7.461 1 98.12 83 VAL A O 1
ATOM 619 N N . ALA A 1 84 ? 4.859 -25.953 -6.258 1 97.12 84 ALA A N 1
ATOM 620 C CA . ALA A 1 84 ? 4.34 -24.594 -6.449 1 97.12 84 ALA A CA 1
ATOM 621 C C . ALA A 1 84 ? 4.828 -24 -7.766 1 97.12 84 ALA A C 1
ATOM 623 O O . ALA A 1 84 ? 5.914 -24.344 -8.242 1 97.12 84 ALA A O 1
ATOM 624 N N . ALA A 1 85 ? 4.066 -23.094 -8.352 1 97.81 85 ALA A N 1
ATOM 625 C CA . ALA A 1 85 ? 4.473 -22.375 -9.562 1 97.81 85 ALA A CA 1
ATOM 626 C C . ALA A 1 85 ? 5.707 -21.516 -9.305 1 97.81 85 ALA A C 1
ATOM 628 O O . ALA A 1 85 ? 6.547 -21.344 -10.195 1 97.81 85 ALA A O 1
ATOM 629 N N . ILE A 1 86 ? 5.738 -20.938 -8.086 1 98.06 86 ILE A N 1
ATOM 630 C CA . ILE A 1 86 ? 6.879 -20.109 -7.676 1 98.06 86 ILE A CA 1
ATOM 631 C C . ILE A 1 86 ? 7.867 -20.969 -6.887 1 98.06 86 ILE A C 1
ATOM 633 O O . ILE A 1 86 ? 7.512 -21.562 -5.859 1 98.06 86 ILE A O 1
ATOM 637 N N . THR A 1 87 ? 9.125 -21.047 -7.375 1 98.19 87 THR A N 1
ATOM 638 C CA . THR A 1 87 ? 10.141 -21.891 -6.754 1 98.19 87 THR A CA 1
ATOM 639 C C . THR A 1 87 ? 11.367 -21.062 -6.371 1 98.19 87 THR A C 1
ATOM 641 O O . THR A 1 87 ? 12.367 -21.062 -7.086 1 98.19 87 THR A O 1
ATOM 644 N N . PRO A 1 88 ? 11.359 -20.484 -5.211 1 97.56 88 PRO A N 1
ATOM 645 C CA . PRO A 1 88 ? 12.414 -19.562 -4.773 1 97.56 88 PRO A CA 1
ATOM 646 C C . PRO A 1 88 ? 13.719 -20.266 -4.438 1 97.56 88 PRO A C 1
ATOM 648 O O . PRO A 1 88 ? 13.734 -21.484 -4.25 1 97.56 88 PRO A O 1
ATOM 651 N N . GLU A 1 89 ? 14.781 -19.453 -4.52 1 95.5 89 GLU A N 1
ATOM 652 C CA . GLU A 1 89 ? 15.977 -19.797 -3.756 1 95.5 89 GLU A CA 1
ATOM 653 C C . GLU A 1 89 ? 15.836 -19.406 -2.291 1 95.5 89 GLU A C 1
ATOM 655 O O . GLU A 1 89 ? 15.992 -18.234 -1.945 1 95.5 89 GLU A O 1
ATOM 660 N N . TRP A 1 90 ? 15.602 -20.312 -1.427 1 94.94 90 TRP A N 1
ATOM 661 C CA . TRP A 1 90 ? 15.125 -20.047 -0.073 1 94.94 90 TRP A CA 1
ATOM 662 C C . TRP A 1 90 ? 16.266 -19.562 0.814 1 94.94 90 TRP A C 1
ATOM 664 O O . TRP A 1 90 ? 16.031 -19.062 1.919 1 94.94 90 TRP A O 1
ATOM 674 N N . ASN A 1 91 ? 17.562 -19.672 0.37 1 93.88 91 ASN A N 1
ATOM 675 C CA . ASN A 1 91 ? 18.703 -19.156 1.122 1 93.88 91 ASN A CA 1
ATOM 676 C C . ASN A 1 91 ? 19.094 -17.75 0.65 1 93.88 91 ASN A C 1
ATOM 678 O O . ASN A 1 91 ? 20.078 -17.188 1.121 1 93.88 91 ASN A O 1
ATOM 682 N N . SER A 1 92 ? 18.344 -17.156 -0.243 1 93.31 92 SER A N 1
ATOM 683 C CA . SER A 1 92 ? 18.641 -15.836 -0.77 1 93.31 92 SER A CA 1
ATOM 684 C C . SER A 1 92 ? 18.328 -14.75 0.257 1 93.31 92 SER A C 1
ATOM 686 O O . SER A 1 92 ? 17.516 -14.961 1.165 1 93.31 92 SER A O 1
ATOM 688 N N . VAL A 1 93 ? 18.922 -13.57 0.087 1 92.12 93 VAL A N 1
ATOM 689 C CA . VAL A 1 93 ? 18.672 -12.438 0.973 1 92.12 93 VAL A CA 1
ATOM 690 C C . VAL A 1 93 ? 17.234 -11.969 0.822 1 92.12 93 VAL A C 1
ATOM 692 O O . VAL A 1 93 ? 16.625 -11.508 1.787 1 92.12 93 VAL A O 1
ATOM 695 N N . ASN A 1 94 ? 16.672 -12.109 -0.378 1 93.12 94 ASN A N 1
ATOM 696 C CA . ASN A 1 94 ? 15.273 -11.75 -0.582 1 93.12 94 ASN A CA 1
ATOM 697 C C . ASN A 1 94 ? 14.344 -12.625 0.255 1 93.12 94 ASN A C 1
ATOM 699 O O . ASN A 1 94 ? 13.367 -12.133 0.817 1 93.12 94 ASN A O 1
ATOM 703 N N . ALA A 1 95 ? 14.672 -13.891 0.319 1 93.56 95 ALA A N 1
ATOM 704 C CA . ALA A 1 95 ? 13.875 -14.789 1.146 1 93.56 95 ALA A CA 1
ATOM 705 C C . ALA A 1 95 ? 13.977 -14.414 2.621 1 93.56 95 ALA A C 1
ATOM 707 O O . ALA A 1 95 ? 12.977 -14.445 3.346 1 93.56 95 ALA A O 1
ATOM 708 N N . GLN A 1 96 ? 15.18 -14.062 3.033 1 91.75 96 GLN A N 1
ATOM 709 C CA . GLN A 1 96 ? 15.375 -13.633 4.414 1 91.75 96 GLN A CA 1
ATOM 710 C C . GLN A 1 96 ? 14.562 -12.383 4.723 1 91.75 96 GLN A C 1
ATOM 712 O O . GLN A 1 96 ? 14.102 -12.195 5.852 1 91.75 96 GLN A O 1
ATOM 717 N N . ALA A 1 97 ? 14.375 -11.586 3.678 1 92.31 97 ALA A N 1
ATOM 718 C CA . ALA A 1 97 ? 13.633 -10.336 3.836 1 92.31 97 ALA A CA 1
ATOM 719 C C . ALA A 1 97 ? 12.125 -10.578 3.803 1 92.31 97 ALA A C 1
ATOM 721 O O . ALA A 1 97 ? 11.344 -9.633 3.914 1 92.31 97 ALA A O 1
ATOM 722 N N . GLY A 1 98 ? 11.758 -11.859 3.596 1 94.12 98 GLY A N 1
ATOM 723 C CA . GLY A 1 98 ? 10.344 -12.195 3.621 1 94.12 98 GLY A CA 1
ATOM 724 C C . GLY A 1 98 ? 9.719 -12.25 2.24 1 94.12 98 GLY A C 1
ATOM 725 O O . GLY A 1 98 ? 8.5 -12.414 2.109 1 94.12 98 GLY A O 1
ATOM 726 N N . TYR A 1 99 ? 10.523 -12.07 1.222 1 96.75 99 TYR A N 1
ATOM 727 C CA . TYR A 1 99 ? 10.016 -12.055 -0.146 1 96.75 99 TYR A CA 1
ATOM 728 C C . TYR A 1 99 ? 10.75 -13.078 -1.011 1 96.75 99 TYR A C 1
ATOM 730 O O . TYR A 1 99 ? 11.375 -12.719 -2.014 1 96.75 99 TYR A O 1
ATOM 738 N N . PRO A 1 100 ? 10.562 -14.359 -0.686 1 96.75 100 PRO A N 1
ATOM 739 C CA . PRO A 1 100 ? 11.266 -15.398 -1.434 1 96.75 100 PRO A CA 1
ATOM 740 C C . PRO A 1 100 ? 10.914 -15.398 -2.92 1 96.75 100 PRO A C 1
ATOM 742 O O . PRO A 1 100 ? 11.742 -15.766 -3.754 1 96.75 100 PRO A O 1
ATOM 745 N N . MET A 1 101 ? 9.703 -14.977 -3.264 1 97.62 101 MET A N 1
ATOM 746 C CA . MET A 1 101 ? 9.234 -14.984 -4.645 1 97.62 101 MET A CA 1
ATOM 747 C C . MET A 1 101 ? 10.062 -14.031 -5.504 1 97.62 101 MET A C 1
ATOM 749 O O . MET A 1 101 ? 10.008 -14.094 -6.734 1 97.62 101 MET A O 1
ATOM 753 N N . HIS A 1 102 ? 10.82 -13.164 -4.836 1 97.44 102 HIS A N 1
ATOM 754 C CA . HIS A 1 102 ? 11.656 -12.227 -5.582 1 97.44 102 HIS A CA 1
ATOM 755 C C . HIS A 1 102 ? 13.133 -12.609 -5.488 1 97.44 102 HIS A C 1
ATOM 757 O O . HIS A 1 102 ? 14.008 -11.766 -5.695 1 97.44 102 HIS A O 1
ATOM 763 N N . SER A 1 103 ? 13.438 -13.852 -5.094 1 94.5 103 SER A N 1
ATOM 764 C CA . SER A 1 103 ? 14.812 -14.344 -5.121 1 94.5 103 SER A CA 1
ATOM 765 C C . SER A 1 103 ? 15.406 -14.258 -6.523 1 94.5 103 SER A C 1
ATOM 767 O O . SER A 1 103 ? 14.727 -14.578 -7.508 1 94.5 103 SER A O 1
ATOM 769 N N . GLY A 1 104 ? 16.625 -13.711 -6.613 1 90.19 104 GLY A N 1
ATOM 770 C CA . GLY A 1 104 ? 17.281 -13.562 -7.906 1 90.19 104 GLY A CA 1
ATOM 771 C C . GLY A 1 104 ? 16.828 -12.328 -8.656 1 90.19 104 GLY A C 1
ATOM 772 O O . GLY A 1 104 ? 17.219 -12.125 -9.812 1 90.19 104 GLY A O 1
ATOM 773 N N . GLY A 1 105 ? 16.047 -11.492 -8.023 1 92.31 105 GLY A N 1
ATOM 774 C CA . GLY A 1 105 ? 15.516 -10.289 -8.641 1 92.31 105 GLY A CA 1
ATOM 775 C C . GLY A 1 105 ? 14 -10.234 -8.633 1 92.31 105 GLY A C 1
ATOM 776 O O . GLY A 1 105 ? 13.344 -11.172 -8.18 1 92.31 105 GLY A O 1
ATOM 777 N N . MET A 1 106 ? 13.492 -9.094 -9.094 1 94.62 106 MET A N 1
ATOM 778 C CA . MET A 1 106 ? 12.047 -8.883 -9.125 1 94.62 106 MET A CA 1
ATOM 779 C C . MET A 1 106 ? 11.344 -10.016 -9.875 1 94.62 106 MET A C 1
ATOM 781 O O . MET A 1 106 ? 11.617 -10.25 -11.055 1 94.62 106 MET A O 1
ATOM 785 N N . LEU A 1 107 ? 10.5 -10.797 -9.258 1 95.56 107 LEU A N 1
ATOM 786 C CA . LEU A 1 107 ? 9.703 -11.906 -9.773 1 95.56 107 LEU A CA 1
ATOM 787 C C . LEU A 1 107 ? 10.578 -13.109 -10.102 1 95.56 107 LEU A C 1
ATOM 789 O O . LEU A 1 107 ? 10.164 -13.992 -10.859 1 95.56 107 LEU A O 1
ATOM 793 N N . GLY A 1 108 ? 11.742 -13.156 -9.539 1 95.38 108 GLY A N 1
ATOM 794 C CA . GLY A 1 108 ? 12.734 -14.156 -9.898 1 95.38 108 GLY A CA 1
ATOM 795 C C . GLY A 1 108 ? 12.352 -15.555 -9.438 1 95.38 108 GLY A C 1
ATOM 796 O O . GLY A 1 108 ? 12.898 -16.547 -9.93 1 95.38 108 GLY A O 1
ATOM 797 N N . GLY A 1 109 ? 11.422 -15.641 -8.547 1 96.31 109 GLY A N 1
ATOM 798 C CA . GLY A 1 109 ? 10.938 -16.938 -8.109 1 96.31 109 GLY A CA 1
ATOM 799 C C . GLY A 1 109 ? 10.094 -17.641 -9.156 1 96.31 109 GLY A C 1
ATOM 800 O O . GLY A 1 109 ? 9.875 -18.859 -9.07 1 96.31 109 GLY A O 1
ATOM 801 N N . TRP A 1 110 ? 9.562 -16.938 -10 1 95.56 110 TRP A N 1
ATOM 802 C CA . TRP A 1 110 ? 8.859 -17.516 -11.141 1 95.56 110 TRP A CA 1
ATOM 803 C C . TRP A 1 110 ? 9.844 -18.016 -12.188 1 95.56 110 TRP A C 1
ATOM 805 O O . TRP A 1 110 ? 10.398 -17.234 -12.953 1 95.56 110 TRP A O 1
ATOM 815 N N . LYS A 1 111 ? 9.945 -19.328 -12.312 1 96.75 111 LYS A N 1
ATOM 816 C CA . LYS A 1 111 ? 11.016 -19.891 -13.141 1 96.75 111 LYS A CA 1
ATOM 817 C C . LYS A 1 111 ? 10.453 -20.719 -14.289 1 96.75 111 LYS A C 1
ATOM 819 O O . LYS A 1 111 ? 10.992 -20.703 -15.398 1 96.75 111 LYS A O 1
ATOM 824 N N . PHE A 1 112 ? 9.367 -21.469 -13.992 1 97.25 112 PHE A N 1
ATOM 825 C CA . PHE A 1 112 ? 8.781 -22.328 -15.016 1 97.25 112 PHE A CA 1
ATOM 826 C C . PHE A 1 112 ? 8.312 -21.516 -16.219 1 97.25 112 PHE A C 1
ATOM 828 O O . PHE A 1 112 ? 7.523 -20.578 -16.062 1 97.25 112 PHE A O 1
ATOM 835 N N . SER A 1 113 ? 8.805 -21.844 -17.438 1 94.31 113 SER A N 1
ATOM 836 C CA . SER A 1 113 ? 8.453 -21.188 -18.688 1 94.31 113 SER A CA 1
ATOM 837 C C . SER A 1 113 ? 8.883 -19.719 -18.688 1 94.31 113 SER A C 1
ATOM 839 O O . SER A 1 113 ? 8.172 -18.859 -19.188 1 94.31 113 SER A O 1
ATOM 841 N N . ASN A 1 114 ? 9.883 -19.391 -17.906 1 92.12 114 ASN A N 1
ATOM 842 C CA . ASN A 1 114 ? 10.5 -18.078 -17.828 1 92.12 114 ASN A CA 1
ATOM 843 C C . ASN A 1 114 ? 12.023 -18.172 -17.875 1 92.12 114 ASN A C 1
ATOM 845 O O . ASN A 1 114 ? 12.609 -18.125 -18.969 1 92.12 114 ASN A O 1
ATOM 849 N N . VAL A 1 115 ? 12.578 -18.672 -16.797 1 91.06 115 VAL A N 1
ATOM 850 C CA . VAL A 1 115 ? 14.031 -18.781 -16.844 1 91.06 115 VAL A CA 1
ATOM 851 C C . VAL A 1 115 ? 14.43 -20.25 -16.969 1 91.06 115 VAL A C 1
ATOM 853 O O . VAL A 1 115 ? 15.609 -20.562 -17.141 1 91.06 115 VAL A O 1
ATOM 856 N N . LYS A 1 116 ? 13.469 -21.141 -16.891 1 94.19 116 LYS A N 1
ATOM 857 C CA . LYS A 1 116 ? 13.672 -22.562 -17.203 1 94.19 116 LYS A CA 1
ATOM 858 C C . LYS A 1 116 ? 12.438 -23.156 -17.859 1 94.19 116 LYS A C 1
ATOM 860 O O . LYS A 1 116 ? 11.383 -22.531 -17.906 1 94.19 116 LYS A O 1
ATOM 865 N N . ASP A 1 117 ? 12.602 -24.359 -18.344 1 97.38 117 ASP A N 1
ATOM 866 C CA . ASP A 1 117 ? 11.508 -25.094 -18.969 1 97.38 117 ASP A CA 1
ATOM 867 C C . ASP A 1 117 ? 10.406 -25.406 -17.953 1 97.38 117 ASP A C 1
ATOM 869 O O . ASP A 1 117 ? 10.68 -25.625 -16.781 1 97.38 117 ASP A O 1
ATOM 873 N N . GLY A 1 118 ? 9.172 -25.469 -18.484 1 98.12 118 GLY A N 1
ATOM 874 C CA . GLY A 1 118 ? 8.008 -25.672 -17.641 1 98.12 118 GLY A CA 1
ATOM 875 C C . GLY A 1 118 ? 7.66 -27.141 -17.469 1 98.12 118 GLY A C 1
ATOM 876 O O . GLY A 1 118 ? 8.539 -28 -17.516 1 98.12 118 GLY A O 1
ATOM 877 N N . MET A 1 119 ? 6.414 -27.359 -17.156 1 98.44 119 MET A N 1
ATOM 878 C CA . MET A 1 119 ? 5.98 -28.672 -16.672 1 98.44 119 MET A CA 1
ATOM 879 C C . MET A 1 119 ? 5.363 -29.484 -17.812 1 98.44 119 MET A C 1
ATOM 881 O O . MET A 1 119 ? 5.078 -30.672 -17.641 1 98.44 119 MET A O 1
ATOM 885 N N . PHE A 1 120 ? 5.129 -28.891 -18.969 1 98.56 120 PHE A N 1
ATOM 886 C CA . PHE A 1 120 ? 4.461 -29.594 -20.062 1 98.56 120 PHE A CA 1
ATOM 887 C C . PHE A 1 120 ? 5.445 -30.5 -20.797 1 98.56 120 PHE A C 1
ATOM 889 O O . PHE A 1 120 ? 5.676 -30.312 -22 1 98.56 120 PHE A O 1
ATOM 896 N N . ALA A 1 121 ? 5.965 -31.469 -20.141 1 98.44 121 ALA A N 1
ATOM 897 C CA . ALA A 1 121 ? 6.953 -32.406 -20.656 1 98.44 121 ALA A CA 1
ATOM 898 C C . ALA A 1 121 ? 6.879 -33.75 -19.922 1 98.44 121 ALA A C 1
ATOM 900 O O . ALA A 1 121 ? 6.199 -33.844 -18.891 1 98.44 121 ALA A O 1
ATOM 901 N N . GLU A 1 122 ? 7.555 -34.719 -20.453 1 98.44 122 GLU A N 1
ATOM 902 C CA . GLU A 1 122 ? 7.586 -36.031 -19.812 1 98.44 122 GLU A CA 1
ATOM 903 C C . GLU A 1 122 ? 8.234 -35.938 -18.422 1 98.44 122 GLU A C 1
ATOM 905 O O . GLU A 1 122 ? 7.922 -36.75 -17.547 1 98.44 122 GLU A O 1
ATOM 910 N N . TYR A 1 123 ? 9.195 -35.031 -18.328 1 98.56 123 TYR A N 1
ATOM 911 C CA . TYR A 1 123 ? 9.867 -34.719 -17.078 1 98.56 123 TYR A CA 1
ATOM 912 C C . TYR A 1 123 ? 10.039 -33.219 -16.906 1 98.56 123 TYR A C 1
ATOM 914 O O . TYR A 1 123 ? 10.211 -32.469 -17.891 1 98.56 123 TYR A O 1
ATOM 922 N N . PHE A 1 124 ? 10.023 -32.781 -15.688 1 98.5 124 PHE A N 1
ATOM 923 C CA . PHE A 1 124 ? 10.367 -31.391 -15.438 1 98.5 124 PHE A CA 1
ATOM 924 C C . PHE A 1 124 ? 11.25 -31.25 -14.203 1 98.5 124 PHE A C 1
ATOM 926 O O . PHE A 1 124 ? 11.273 -32.156 -13.352 1 98.5 124 PHE A O 1
ATOM 933 N N . HIS A 1 125 ? 11.961 -30.156 -14.195 1 98.62 125 HIS A N 1
ATOM 934 C CA . HIS A 1 125 ? 12.992 -29.891 -13.203 1 98.62 125 HIS A CA 1
ATOM 935 C C . HIS A 1 125 ? 12.469 -28.984 -12.094 1 98.62 125 HIS A C 1
ATOM 937 O O . HIS A 1 125 ? 11.805 -27.984 -12.367 1 98.62 125 HIS A O 1
ATOM 943 N N . VAL A 1 126 ? 12.711 -29.344 -10.812 1 98.69 126 VAL A N 1
ATOM 944 C CA . VAL A 1 126 ? 12.422 -28.469 -9.68 1 98.69 126 VAL A CA 1
ATOM 945 C C . VAL A 1 126 ? 13.711 -28.172 -8.914 1 98.69 126 VAL A C 1
ATOM 947 O O . VAL A 1 126 ? 14.391 -29.094 -8.445 1 98.69 126 VAL A O 1
ATOM 950 N N . ASN A 1 127 ? 14.047 -26.906 -8.852 1 97.88 127 ASN A N 1
ATOM 951 C CA . ASN A 1 127 ? 15.203 -26.5 -8.062 1 97.88 127 ASN A CA 1
ATOM 952 C C . ASN A 1 127 ? 14.914 -26.594 -6.562 1 97.88 127 ASN A C 1
ATOM 954 O O . ASN A 1 127 ? 13.758 -26.484 -6.141 1 97.88 127 ASN A O 1
ATOM 958 N N . ASP A 1 128 ? 15.969 -26.734 -5.746 1 97 128 ASP A N 1
ATOM 959 C CA . ASP A 1 128 ? 15.867 -26.703 -4.289 1 97 128 ASP A CA 1
ATOM 960 C C . ASP A 1 128 ? 14.688 -27.531 -3.799 1 97 128 ASP A C 1
ATOM 962 O O . ASP A 1 128 ? 13.805 -27.031 -3.096 1 97 128 ASP A O 1
ATOM 966 N N . ALA A 1 129 ? 14.766 -28.797 -4.059 1 98.25 129 ALA A N 1
ATOM 967 C CA . ALA A 1 129 ? 13.664 -29.719 -3.811 1 98.25 129 ALA A CA 1
ATOM 968 C C . ALA A 1 129 ? 13.203 -29.641 -2.355 1 98.25 129 ALA A C 1
ATOM 970 O O . ALA A 1 129 ? 12 -29.672 -2.074 1 98.25 129 ALA A O 1
ATOM 971 N N . GLU A 1 130 ? 14.117 -29.484 -1.409 1 97.62 130 GLU A N 1
ATOM 972 C CA . GLU A 1 130 ? 13.773 -29.438 0.01 1 97.62 130 GLU A CA 1
ATOM 973 C C . GLU A 1 130 ? 12.797 -28.312 0.308 1 97.62 130 GLU A C 1
ATOM 975 O O . GLU A 1 130 ? 11.914 -28.453 1.159 1 97.62 130 GLU A O 1
ATOM 980 N N . GLY A 1 131 ? 12.945 -27.219 -0.406 1 98 131 GLY A N 1
ATOM 981 C CA . GLY A 1 131 ? 12.133 -26.047 -0.123 1 98 131 GLY A CA 1
ATOM 982 C C . GLY A 1 131 ? 10.953 -25.891 -1.062 1 98 131 GLY A C 1
ATOM 983 O O . GLY A 1 131 ? 10.016 -25.141 -0.771 1 98 131 GLY A O 1
ATOM 984 N N . ASN A 1 132 ? 10.922 -26.656 -2.223 1 98.5 132 ASN A N 1
ATOM 985 C CA . ASN A 1 132 ? 9.945 -26.312 -3.256 1 98.5 132 ASN A CA 1
ATOM 986 C C . ASN A 1 132 ? 9.055 -27.5 -3.6 1 98.5 132 ASN A C 1
ATOM 988 O O . ASN A 1 132 ? 8.156 -27.391 -4.438 1 98.5 132 ASN A O 1
ATOM 992 N N . LEU A 1 133 ? 9.242 -28.656 -2.9 1 98.56 133 LEU A N 1
ATOM 993 C CA . LEU A 1 133 ? 8.359 -29.812 -3.014 1 98.56 133 LEU A CA 1
ATOM 994 C C . LEU A 1 133 ? 7.652 -30.094 -1.689 1 98.56 133 LEU A C 1
ATOM 996 O O . LEU A 1 133 ? 8.188 -29.781 -0.622 1 98.56 133 LEU A O 1
ATOM 1000 N N . ALA A 1 134 ? 6.48 -30.609 -1.798 1 98.75 134 ALA A N 1
ATOM 1001 C CA . ALA A 1 134 ? 5.77 -31.172 -0.656 1 98.75 134 ALA A CA 1
ATOM 1002 C C . ALA A 1 134 ? 5.207 -32.562 -0.991 1 98.75 134 ALA A C 1
ATOM 1004 O O . ALA A 1 134 ? 4.754 -32.781 -2.113 1 98.75 134 ALA A O 1
ATOM 1005 N N . LEU A 1 135 ? 5.219 -33.406 -0.017 1 98.75 135 LEU A N 1
ATOM 1006 C CA . LEU A 1 135 ? 4.578 -34.688 -0.225 1 98.75 135 LEU A CA 1
ATOM 1007 C C . LEU A 1 135 ? 3.078 -34.531 -0.44 1 98.75 135 LEU A C 1
ATOM 1009 O O . LEU A 1 135 ? 2.414 -33.812 0.31 1 98.75 135 LEU A O 1
ATOM 1013 N N . MET A 1 136 ? 2.598 -35.156 -1.445 1 98.62 136 MET A N 1
ATOM 1014 C CA . MET A 1 136 ? 1.156 -35.156 -1.688 1 98.62 136 MET A CA 1
ATOM 1015 C C . MET A 1 136 ? 0.428 -36 -0.669 1 98.62 136 MET A C 1
ATOM 1017 O O . MET A 1 136 ? 0.789 -37.188 -0.466 1 98.62 136 MET A O 1
ATOM 1021 N N . PRO A 1 137 ? -0.543 -35.438 -0.032 1 98.12 137 PRO A N 1
ATOM 1022 C CA . PRO A 1 137 ? -1.306 -36.281 0.9 1 98.12 137 PRO A CA 1
ATOM 1023 C C . PRO A 1 137 ? -1.944 -37.5 0.222 1 98.12 137 PRO A C 1
ATOM 1025 O O . PRO A 1 137 ? -2.381 -37.406 -0.928 1 98.12 137 PRO A O 1
ATOM 1028 N N . GLU A 1 138 ? -2.041 -38.531 0.95 1 96.81 138 GLU A N 1
ATOM 1029 C CA . GLU A 1 138 ? -2.668 -39.75 0.441 1 96.81 138 GLU A CA 1
ATOM 1030 C C . GLU A 1 138 ? -4.125 -39.5 0.063 1 96.81 138 GLU A C 1
ATOM 1032 O O . GLU A 1 138 ? -4.867 -38.844 0.812 1 96.81 138 GLU A O 1
ATOM 1037 N N . GLY A 1 139 ? -4.441 -39.906 -1.086 1 96.12 139 GLY A N 1
ATOM 1038 C CA . GLY A 1 139 ? -5.836 -39.875 -1.506 1 96.12 139 GLY A CA 1
ATOM 1039 C C . GLY A 1 139 ? -6.207 -38.562 -2.178 1 96.12 139 GLY A C 1
ATOM 1040 O O . GLY A 1 139 ? -7.328 -38.406 -2.666 1 96.12 139 GLY A O 1
ATOM 1041 N N . MET A 1 140 ? -5.289 -37.656 -2.207 1 97.5 140 MET A N 1
ATOM 1042 C CA . MET A 1 140 ? -5.609 -36.375 -2.83 1 97.5 140 MET A CA 1
ATOM 1043 C C . MET A 1 140 ? -5.859 -36.531 -4.324 1 97.5 140 MET A C 1
ATOM 1045 O O . MET A 1 140 ? -5.113 -37.25 -5.008 1 97.5 140 MET A O 1
ATOM 1049 N N . ASP A 1 141 ? -6.965 -35.875 -4.754 1 97.75 141 ASP A N 1
ATOM 1050 C CA . ASP A 1 141 ? -7.273 -35.844 -6.18 1 97.75 141 ASP A CA 1
ATOM 1051 C C . ASP A 1 141 ? -6.191 -35.094 -6.957 1 97.75 141 ASP A C 1
ATOM 1053 O O . ASP A 1 141 ? -5.754 -34.031 -6.547 1 97.75 141 ASP A O 1
ATOM 1057 N N . LEU A 1 142 ? -5.742 -35.656 -8.109 1 98.12 142 LEU A N 1
ATOM 1058 C CA . LEU A 1 142 ? -4.629 -35.094 -8.867 1 98.12 142 LEU A CA 1
ATOM 1059 C C . LEU A 1 142 ? -4.988 -33.719 -9.43 1 98.12 142 LEU A C 1
ATOM 1061 O O . LEU A 1 142 ? -4.137 -32.812 -9.5 1 98.12 142 LEU A O 1
ATOM 1065 N N . ALA A 1 143 ? -6.203 -33.594 -9.836 1 97.94 143 ALA A N 1
ATOM 1066 C CA . ALA A 1 143 ? -6.633 -32.281 -10.359 1 97.94 143 ALA A CA 1
ATOM 1067 C C . ALA A 1 143 ? -6.629 -31.234 -9.266 1 97.94 143 ALA A C 1
ATOM 1069 O O . ALA A 1 143 ? -6.195 -30.094 -9.5 1 97.94 143 ALA A O 1
ATOM 1070 N N . ASP A 1 144 ? -7.129 -31.594 -8.07 1 97.69 144 ASP A N 1
ATOM 1071 C CA . ASP A 1 144 ? -7.066 -30.688 -6.93 1 97.69 144 ASP A CA 1
ATOM 1072 C C . ASP A 1 144 ? -5.621 -30.312 -6.613 1 97.69 144 ASP A C 1
ATOM 1074 O O . ASP A 1 144 ? -5.336 -29.141 -6.305 1 97.69 144 ASP A O 1
ATOM 1078 N N . ALA A 1 145 ? -4.73 -31.266 -6.715 1 98.06 145 ALA A N 1
ATOM 1079 C CA . ALA A 1 145 ? -3.309 -31.031 -6.461 1 98.06 145 ALA A CA 1
ATOM 1080 C C . ALA A 1 145 ? -2.746 -29.969 -7.398 1 98.06 145 ALA A C 1
ATOM 1082 O O . ALA A 1 145 ? -1.937 -29.141 -6.988 1 98.06 145 ALA A O 1
ATOM 1083 N N . CYS A 1 146 ? -3.193 -29.922 -8.664 1 97.38 146 CYS A N 1
ATOM 1084 C CA . CYS A 1 146 ? -2.734 -28.938 -9.648 1 97.38 146 CYS A CA 1
ATOM 1085 C C . CYS A 1 146 ? -3.127 -27.531 -9.234 1 97.38 146 CYS A C 1
ATOM 1087 O O . CYS A 1 146 ? -2.398 -26.562 -9.5 1 97.38 146 CYS A O 1
ATOM 1089 N N . MET A 1 147 ? -4.285 -27.438 -8.539 1 97.94 147 MET A N 1
ATOM 1090 C CA . MET A 1 147 ? -4.773 -26.125 -8.141 1 97.94 147 MET A CA 1
ATOM 1091 C C . MET A 1 147 ? -3.912 -25.531 -7.027 1 97.94 147 MET A C 1
ATOM 1093 O O . MET A 1 147 ? -3.936 -24.328 -6.789 1 97.94 147 MET A O 1
ATOM 1097 N N . LEU A 1 148 ? -3.113 -26.391 -6.387 1 98.38 148 LEU A N 1
ATOM 1098 C CA . LEU A 1 148 ? -2.246 -25.953 -5.297 1 98.38 148 LEU A CA 1
ATOM 1099 C C . LEU A 1 148 ? -0.981 -25.297 -5.836 1 98.38 148 LEU A C 1
ATOM 1101 O O . LEU A 1 148 ? -0.264 -24.625 -5.098 1 98.38 148 LEU A O 1
ATOM 1105 N N . SER A 1 149 ? -0.733 -25.469 -7.113 1 98.12 149 SER A N 1
ATOM 1106 C CA . SER A 1 149 ? 0.472 -24.875 -7.691 1 98.12 149 SER A CA 1
ATOM 1107 C C . SER A 1 149 ? 0.356 -23.359 -7.793 1 98.12 149 SER A C 1
ATOM 1109 O O . SER A 1 149 ? 1.309 -22.641 -7.488 1 98.12 149 SER A O 1
ATOM 1111 N N . ASP A 1 150 ? -0.823 -22.906 -8.195 1 97.69 150 ASP A N 1
ATOM 1112 C CA . ASP A 1 150 ? -0.891 -21.5 -8.555 1 97.69 150 ASP A CA 1
ATOM 1113 C C . ASP A 1 150 ? -2.254 -20.906 -8.203 1 97.69 150 ASP A C 1
ATOM 1115 O O . ASP A 1 150 ? -2.336 -19.922 -7.449 1 97.69 150 ASP A O 1
ATOM 1119 N N . MET A 1 151 ? -3.406 -21.516 -8.539 1 97.69 151 MET A N 1
ATOM 1120 C CA . MET A 1 151 ? -4.727 -20.906 -8.398 1 97.69 151 MET A CA 1
ATOM 1121 C C . MET A 1 151 ? -5.039 -20.594 -6.941 1 97.69 151 MET A C 1
ATOM 1123 O O . MET A 1 151 ? -5.352 -19.469 -6.594 1 97.69 151 MET A O 1
ATOM 1127 N N . ILE A 1 152 ? -4.883 -21.625 -6.098 1 98.38 152 ILE A N 1
ATOM 1128 C CA . ILE A 1 152 ? -5.227 -21.469 -4.688 1 98.38 152 ILE A CA 1
ATOM 1129 C C . ILE A 1 152 ? -4.27 -20.484 -4.016 1 98.38 152 ILE A C 1
ATOM 1131 O O . ILE A 1 152 ? -4.699 -19.469 -3.471 1 98.38 152 ILE A O 1
ATOM 1135 N N . PRO A 1 153 ? -2.957 -20.734 -4.164 1 98.38 153 PRO A N 1
ATOM 1136 C CA . PRO A 1 153 ? -2.072 -19.812 -3.439 1 98.38 153 PRO A CA 1
ATOM 1137 C C . PRO A 1 153 ? -2.137 -18.391 -3.977 1 98.38 153 PRO A C 1
ATOM 1139 O O . PRO A 1 153 ? -2 -17.422 -3.209 1 98.38 153 PRO A O 1
ATOM 1142 N N . THR A 1 154 ? -2.301 -18.172 -5.234 1 98.06 154 THR A N 1
ATOM 1143 C CA . THR A 1 154 ? -2.398 -16.828 -5.797 1 98.06 154 THR A CA 1
ATOM 1144 C C . THR A 1 154 ? -3.65 -16.125 -5.293 1 98.06 154 THR A C 1
ATOM 1146 O O . THR A 1 154 ? -3.58 -14.984 -4.832 1 98.06 154 THR A O 1
ATOM 1149 N N . GLY A 1 155 ? -4.793 -16.812 -5.352 1 98.25 155 GLY A N 1
ATOM 1150 C CA . GLY A 1 155 ? -6.016 -16.25 -4.82 1 98.25 155 GLY A CA 1
ATOM 1151 C C . GLY A 1 155 ? -5.926 -15.914 -3.342 1 98.25 155 GLY A C 1
ATOM 1152 O O . GLY A 1 155 ? -6.383 -14.852 -2.91 1 98.25 155 GLY A O 1
ATOM 1153 N N . PHE A 1 156 ? -5.359 -16.812 -2.564 1 98.5 156 PHE A N 1
ATOM 1154 C CA . PHE A 1 156 ? -5.219 -16.609 -1.127 1 98.5 156 PHE A CA 1
ATOM 1155 C C . PHE A 1 156 ? -4.266 -15.453 -0.832 1 98.5 156 PHE A C 1
ATOM 1157 O O . PHE A 1 156 ? -4.449 -14.727 0.146 1 98.5 156 PHE A O 1
ATOM 1164 N N . HIS A 1 157 ? -3.262 -15.312 -1.696 1 98.5 157 HIS A N 1
ATOM 1165 C CA . HIS A 1 157 ? -2.305 -14.234 -1.473 1 98.5 157 HIS A CA 1
ATOM 1166 C C . HIS A 1 157 ? -2.961 -12.867 -1.645 1 98.5 157 HIS A C 1
ATOM 1168 O O . HIS A 1 157 ? -2.59 -11.906 -0.969 1 98.5 157 HIS A O 1
ATOM 1174 N N . ALA A 1 158 ? -3.955 -12.758 -2.541 1 98.56 158 ALA A N 1
ATOM 1175 C CA . ALA A 1 158 ? -4.711 -11.516 -2.65 1 98.56 158 ALA A CA 1
ATOM 1176 C C . ALA A 1 158 ? -5.312 -11.117 -1.305 1 98.56 158 ALA A C 1
ATOM 1178 O O . ALA A 1 158 ? -5.305 -9.938 -0.938 1 98.56 158 ALA A O 1
ATOM 1179 N N . ASN A 1 159 ? -5.844 -12.117 -0.585 1 98.62 159 ASN A N 1
ATOM 1180 C CA . ASN A 1 159 ? -6.422 -11.883 0.735 1 98.62 159 ASN A CA 1
ATOM 1181 C C . ASN A 1 159 ? -5.363 -11.414 1.732 1 98.62 159 ASN A C 1
ATOM 1183 O O . ASN A 1 159 ? -5.625 -10.531 2.549 1 98.62 159 ASN A O 1
ATOM 1187 N N . GLU A 1 160 ? -4.219 -12.023 1.638 1 98.25 160 GLU A N 1
ATOM 1188 C CA . GLU A 1 160 ? -3.127 -11.656 2.533 1 98.25 160 GLU A CA 1
ATOM 1189 C C . GLU A 1 160 ? -2.65 -10.234 2.266 1 98.25 160 GLU A C 1
ATOM 1191 O O . GLU A 1 160 ? -2.416 -9.461 3.201 1 98.25 160 GLU A O 1
ATOM 1196 N N . LEU A 1 161 ? -2.529 -9.875 1.015 1 98.5 161 LEU A N 1
ATOM 1197 C CA . LEU A 1 161 ? -2.098 -8.539 0.617 1 98.5 161 LEU A CA 1
ATOM 1198 C C . LEU A 1 161 ? -3.086 -7.484 1.101 1 98.5 161 LEU A C 1
ATOM 1200 O O . LEU A 1 161 ? -2.682 -6.398 1.527 1 98.5 161 LEU A O 1
ATOM 1204 N N . ALA A 1 162 ? -4.398 -7.797 1.044 1 98.56 162 ALA A N 1
ATOM 1205 C CA . ALA A 1 162 ? -5.434 -6.859 1.47 1 98.56 162 ALA A CA 1
ATOM 1206 C C . ALA A 1 162 ? -5.68 -6.957 2.973 1 98.56 162 ALA A C 1
ATOM 1208 O O . ALA A 1 162 ? -6.422 -6.152 3.541 1 98.56 162 ALA A O 1
ATOM 1209 N N . ASP A 1 163 ? -5.094 -7.957 3.596 1 97.88 163 ASP A N 1
ATOM 1210 C CA . ASP A 1 163 ? -5.246 -8.172 5.031 1 97.88 163 ASP A CA 1
ATOM 1211 C C . ASP A 1 163 ? -6.719 -8.32 5.41 1 97.88 163 ASP A C 1
ATOM 1213 O O . ASP A 1 163 ? -7.227 -7.57 6.246 1 97.88 163 ASP A O 1
ATOM 1217 N N . ILE A 1 164 ? -7.371 -9.297 4.809 1 97.94 164 ILE A N 1
ATOM 1218 C CA . ILE A 1 164 ? -8.773 -9.57 5.086 1 97.94 164 ILE A CA 1
ATOM 1219 C C . ILE A 1 164 ? -8.953 -9.93 6.559 1 97.94 164 ILE A C 1
ATOM 1221 O O . ILE A 1 164 ? -8.188 -10.727 7.109 1 97.94 164 ILE A O 1
ATOM 1225 N N . GLN A 1 165 ? -9.969 -9.289 7.191 1 95.19 165 GLN A N 1
ATOM 1226 C CA . GLN A 1 165 ? -10.289 -9.492 8.602 1 95.19 165 GLN A CA 1
ATOM 1227 C C . GLN A 1 165 ? -11.75 -9.875 8.781 1 95.19 165 GLN A C 1
ATOM 1229 O O . GLN A 1 165 ? -12.555 -9.75 7.855 1 95.19 165 GLN A O 1
ATOM 1234 N N . TYR A 1 166 ? -12.062 -10.305 9.93 1 95.19 166 TYR A N 1
ATOM 1235 C CA . TYR A 1 166 ? -13.422 -10.711 10.258 1 95.19 166 TYR A CA 1
ATOM 1236 C C . TYR A 1 166 ? -14.414 -9.586 9.992 1 95.19 166 TYR A C 1
ATOM 1238 O O . TYR A 1 166 ? -14.172 -8.438 10.359 1 95.19 166 TYR A O 1
ATOM 1246 N N . GLY A 1 167 ? -15.469 -9.977 9.266 1 96.56 167 GLY A N 1
ATOM 1247 C CA . GLY A 1 167 ? -16.641 -9.117 9.164 1 96.56 167 GLY A CA 1
ATOM 1248 C C . GLY A 1 167 ? -16.5 -8.055 8.086 1 96.56 167 GLY A C 1
ATOM 1249 O O . GLY A 1 167 ? -17.453 -7.305 7.824 1 96.56 167 GLY A O 1
ATOM 1250 N N . VAL A 1 168 ? -15.367 -7.969 7.398 1 96.19 168 VAL A N 1
ATOM 1251 C CA . VAL A 1 168 ? -15.148 -6.891 6.438 1 96.19 168 VAL A CA 1
ATOM 1252 C C . VAL A 1 168 ? -16.047 -7.09 5.223 1 96.19 168 VAL A C 1
ATOM 1254 O O . VAL A 1 168 ? -16.438 -8.219 4.906 1 96.19 168 VAL A O 1
ATOM 1257 N N . ALA A 1 169 ? -16.375 -5.961 4.602 1 97.06 169 ALA A N 1
ATOM 1258 C CA . ALA A 1 169 ? -16.969 -5.953 3.264 1 97.06 169 ALA A CA 1
ATOM 1259 C C . ALA A 1 169 ? -15.891 -5.742 2.197 1 97.06 169 ALA A C 1
ATOM 1261 O O . ALA A 1 169 ? -15.047 -4.852 2.324 1 97.06 169 ALA A O 1
ATOM 1262 N N . LEU A 1 170 ? -15.93 -6.605 1.194 1 97.88 170 LEU A N 1
ATOM 1263 C CA . LEU A 1 170 ? -14.93 -6.465 0.146 1 97.88 170 LEU A CA 1
ATOM 1264 C C . LEU A 1 170 ? -15.555 -6.652 -1.232 1 97.88 170 LEU A C 1
ATOM 1266 O O . LEU A 1 170 ? -16.641 -7.203 -1.354 1 97.88 170 LEU A O 1
ATOM 1270 N N . SER A 1 171 ? -14.891 -6.051 -2.225 1 97.56 171 SER A N 1
ATOM 1271 C CA . SER A 1 171 ? -15.203 -6.312 -3.627 1 97.56 171 SER A CA 1
ATOM 1272 C C . SER A 1 171 ? -14.086 -7.086 -4.309 1 97.56 171 SER A C 1
ATOM 1274 O O . SER A 1 171 ? -12.906 -6.875 -4.008 1 97.56 171 SER A O 1
ATOM 1276 N N . PHE A 1 172 ? -14.523 -7.938 -5.16 1 95.31 172 PHE A N 1
ATOM 1277 C CA . PHE A 1 172 ? -13.57 -8.727 -5.941 1 95.31 172 PHE A CA 1
ATOM 1278 C C . PHE A 1 172 ? -13.773 -8.5 -7.434 1 95.31 172 PHE A C 1
ATOM 1280 O O . PHE A 1 172 ? -14.898 -8.57 -7.93 1 95.31 172 PHE A O 1
ATOM 1287 N N . PHE A 1 173 ? -12.641 -8.227 -8.117 1 94.56 173 PHE A N 1
ATOM 1288 C CA . PHE A 1 173 ? -12.703 -7.984 -9.555 1 94.56 173 PHE A CA 1
ATOM 1289 C C . PHE A 1 173 ? -12.141 -9.172 -10.328 1 94.56 173 PHE A C 1
ATOM 1291 O O . PHE A 1 173 ? -10.961 -9.508 -10.188 1 94.56 173 PHE A O 1
ATOM 1298 N N . CYS A 1 174 ? -13.016 -9.789 -11.18 1 91.19 174 CYS A N 1
ATOM 1299 C CA . CYS A 1 174 ? -12.672 -10.867 -12.094 1 91.19 174 CYS A CA 1
ATOM 1300 C C . CYS A 1 174 ? -12.633 -12.211 -11.367 1 91.19 174 CYS A C 1
ATOM 1302 O O . CYS A 1 174 ? -11.625 -12.562 -10.758 1 91.19 174 CYS A O 1
ATOM 1304 N N . ALA A 1 175 ? -13.688 -12.984 -11.641 1 91.81 175 ALA A N 1
ATOM 1305 C CA . ALA A 1 175 ? -13.852 -14.25 -10.922 1 91.81 175 ALA A CA 1
ATOM 1306 C C . ALA A 1 175 ? -13.414 -15.43 -11.781 1 91.81 175 ALA A C 1
ATOM 1308 O O . ALA A 1 175 ? -14.148 -16.406 -11.922 1 91.81 175 ALA A O 1
ATOM 1309 N N . GLY A 1 176 ? -12.242 -15.336 -12.352 1 92.88 176 GLY A N 1
ATOM 1310 C CA . GLY A 1 176 ? -11.602 -16.516 -12.906 1 92.88 176 GLY A CA 1
ATOM 1311 C C . GLY A 1 176 ? -11.148 -17.5 -11.844 1 92.88 176 GLY A C 1
ATOM 1312 O O . GLY A 1 176 ? -11.602 -17.438 -10.695 1 92.88 176 GLY A O 1
ATOM 1313 N N . PRO A 1 177 ? -10.367 -18.453 -12.273 1 95.19 177 PRO A N 1
ATOM 1314 C CA . PRO A 1 177 ? -9.938 -19.453 -11.289 1 95.19 177 PRO A CA 1
ATOM 1315 C C . PRO A 1 177 ? -9.258 -18.828 -10.07 1 95.19 177 PRO A C 1
ATOM 1317 O O . PRO A 1 177 ? -9.57 -19.188 -8.938 1 95.19 177 PRO A O 1
ATOM 1320 N N . VAL A 1 178 ? -8.344 -17.906 -10.297 1 96.81 178 VAL A N 1
ATOM 1321 C CA . VAL A 1 178 ? -7.668 -17.219 -9.203 1 96.81 178 VAL A CA 1
ATOM 1322 C C . VAL A 1 178 ? -8.688 -16.469 -8.359 1 96.81 178 VAL A C 1
ATOM 1324 O O . VAL A 1 178 ? -8.648 -16.516 -7.129 1 96.81 178 VAL A O 1
ATOM 1327 N N . GLY A 1 179 ? -9.578 -15.836 -9.039 1 96.81 179 GLY A N 1
ATOM 1328 C CA . GLY A 1 179 ? -10.609 -15.078 -8.352 1 96.81 179 GLY A CA 1
ATOM 1329 C C . GLY A 1 179 ? -11.508 -15.945 -7.488 1 96.81 179 GLY A C 1
ATOM 1330 O O . GLY A 1 179 ? -11.828 -15.578 -6.355 1 96.81 179 GLY A O 1
ATOM 1331 N N . LEU A 1 180 ? -11.898 -17.062 -7.977 1 97.5 180 LEU A N 1
ATOM 1332 C CA . LEU A 1 180 ? -12.75 -17.969 -7.223 1 97.5 180 LEU A CA 1
ATOM 1333 C C . LEU A 1 180 ? -12.047 -18.453 -5.961 1 97.5 180 LEU A C 1
ATOM 1335 O O . LEU A 1 180 ? -12.672 -18.594 -4.906 1 97.5 180 LEU A O 1
ATOM 1339 N N . MET A 1 181 ? -10.758 -18.656 -6.078 1 98.06 181 MET A N 1
ATOM 1340 C CA . MET A 1 181 ? -10 -19.078 -4.898 1 98.06 181 MET A CA 1
ATOM 1341 C C . MET A 1 181 ? -9.82 -17.906 -3.932 1 98.06 181 MET A C 1
ATOM 1343 O O . MET A 1 181 ? -9.781 -18.109 -2.717 1 98.06 181 MET A O 1
ATOM 1347 N N . ALA A 1 182 ? -9.727 -16.703 -4.473 1 98.38 182 ALA A N 1
ATOM 1348 C CA . ALA A 1 182 ? -9.688 -15.531 -3.609 1 98.38 182 ALA A CA 1
ATOM 1349 C C . ALA A 1 182 ? -10.992 -15.383 -2.83 1 98.38 182 ALA A C 1
ATOM 1351 O O . ALA A 1 182 ? -10.977 -15.055 -1.642 1 98.38 182 ALA A O 1
ATOM 1352 N N . ILE A 1 183 ? -12.109 -15.625 -3.49 1 98.06 183 ILE A N 1
ATOM 1353 C CA . ILE A 1 183 ? -13.414 -15.578 -2.85 1 98.06 183 ILE A CA 1
ATOM 1354 C C . ILE A 1 183 ? -13.469 -16.609 -1.726 1 98.06 183 ILE A C 1
ATOM 1356 O O . ILE A 1 183 ? -13.852 -16.297 -0.598 1 98.06 183 ILE A O 1
ATOM 1360 N N . ALA A 1 184 ? -13.023 -17.797 -2.037 1 98.38 184 ALA A N 1
ATOM 1361 C CA . ALA A 1 184 ? -13.008 -18.859 -1.029 1 98.38 184 ALA A CA 1
ATOM 1362 C C . ALA A 1 184 ? -12.117 -18.484 0.152 1 98.38 184 ALA A C 1
ATOM 1364 O O . ALA A 1 184 ? -12.484 -18.703 1.309 1 98.38 184 ALA A O 1
ATOM 1365 N N . GLY A 1 185 ? -10.945 -17.922 -0.179 1 98.31 185 GLY A N 1
ATOM 1366 C CA . GLY A 1 185 ? -10.039 -17.469 0.866 1 98.31 185 GLY A CA 1
ATOM 1367 C C . GLY A 1 185 ? -10.633 -16.391 1.744 1 98.31 185 GLY A C 1
ATOM 1368 O O . GLY A 1 185 ? -10.461 -16.406 2.965 1 98.31 185 GLY A O 1
ATOM 1369 N N . ALA A 1 186 ? -11.305 -15.477 1.156 1 98.5 186 ALA A N 1
ATOM 1370 C CA . ALA A 1 186 ? -11.938 -14.398 1.907 1 98.5 186 ALA A CA 1
ATOM 1371 C C . ALA A 1 186 ? -13 -14.938 2.855 1 98.5 186 ALA A C 1
ATOM 1373 O O . ALA A 1 186 ? -13.102 -14.5 4.004 1 98.5 186 ALA A O 1
ATOM 1374 N N . ALA A 1 187 ? -13.789 -15.875 2.354 1 97.94 187 ALA A N 1
ATOM 1375 C CA . ALA A 1 187 ? -14.797 -16.516 3.191 1 97.94 187 ALA A CA 1
ATOM 1376 C C . ALA A 1 187 ? -14.148 -17.234 4.379 1 97.94 187 ALA A C 1
ATOM 1378 O O . ALA A 1 187 ? -14.625 -17.109 5.512 1 97.94 187 ALA A O 1
ATOM 1379 N N . LEU A 1 188 ? -13.078 -17.922 4.156 1 97.56 188 LEU A N 1
ATOM 1380 C CA . LEU A 1 188 ? -12.359 -18.641 5.207 1 97.56 188 LEU A CA 1
ATOM 1381 C C . LEU A 1 188 ? -11.812 -17.672 6.25 1 97.56 188 LEU A C 1
ATOM 1383 O O . LEU A 1 188 ? -11.75 -18 7.438 1 97.56 188 LEU A O 1
ATOM 1387 N N . LYS A 1 189 ? -11.484 -16.453 5.785 1 97.62 189 LYS A N 1
ATOM 1388 C CA . LYS A 1 189 ? -10.914 -15.461 6.688 1 97.62 189 LYS A CA 1
ATOM 1389 C C . LYS A 1 189 ? -12.016 -14.688 7.414 1 97.62 189 LYS A C 1
ATOM 1391 O O . LYS A 1 189 ? -11.727 -13.805 8.219 1 97.62 189 LYS A O 1
ATOM 1396 N N . GLY A 1 190 ? -13.273 -15 7.102 1 96.62 190 GLY A N 1
ATOM 1397 C CA . GLY A 1 190 ? -14.375 -14.461 7.883 1 96.62 190 GLY A CA 1
ATOM 1398 C C . GLY A 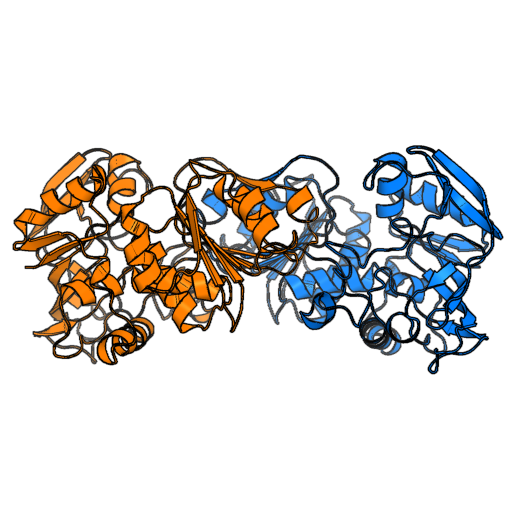1 190 ? -14.938 -13.18 7.309 1 96.62 190 GLY A C 1
ATOM 1399 O O . GLY A 1 190 ? -15.562 -12.391 8.031 1 96.62 190 GLY A O 1
ATOM 1400 N N . ALA A 1 191 ? -14.695 -12.898 6.031 1 97 191 ALA A N 1
ATOM 1401 C CA . ALA A 1 191 ? -15.312 -11.727 5.414 1 97 191 ALA A CA 1
ATOM 1402 C C . ALA A 1 191 ? -16.844 -11.789 5.535 1 97 191 ALA A C 1
ATOM 1404 O O . ALA A 1 191 ? -17.438 -12.859 5.367 1 97 191 ALA A O 1
ATOM 1405 N N . GLY A 1 192 ? -17.453 -10.656 5.871 1 96.12 192 GLY A N 1
ATOM 1406 C CA . GLY A 1 192 ? -18.891 -10.617 6.109 1 96.12 192 GLY A CA 1
ATOM 1407 C C . GLY A 1 192 ? -19.703 -10.414 4.844 1 96.12 192 GLY A C 1
ATOM 1408 O O . GLY A 1 192 ? -20.812 -10.922 4.723 1 96.12 192 GLY A O 1
ATOM 1409 N N . ARG A 1 193 ? -19.156 -9.641 3.934 1 96.81 193 ARG A N 1
ATOM 1410 C CA . ARG A 1 193 ? -19.781 -9.383 2.645 1 96.81 193 ARG A CA 1
ATOM 1411 C C . ARG A 1 193 ? -18.766 -9.461 1.511 1 96.81 193 ARG A C 1
ATOM 1413 O O . ARG A 1 193 ? -17.75 -8.766 1.537 1 96.81 193 ARG A O 1
ATOM 1420 N N . ILE A 1 194 ? -19.031 -10.312 0.586 1 98.06 194 ILE A N 1
ATOM 1421 C CA . ILE A 1 194 ? -18.141 -10.531 -0.552 1 98.06 194 ILE A CA 1
ATOM 1422 C C . ILE A 1 194 ? -18.875 -10.211 -1.85 1 98.06 194 ILE A C 1
ATOM 1424 O O . ILE A 1 194 ? -19.703 -11.008 -2.316 1 98.06 194 ILE A O 1
ATOM 1428 N N . ILE A 1 195 ? -18.562 -9.062 -2.48 1 97.94 195 ILE A N 1
ATOM 1429 C CA . ILE A 1 195 ? -19.203 -8.586 -3.701 1 97.94 195 ILE A CA 1
ATOM 1430 C C . ILE A 1 195 ? -18.359 -8.953 -4.91 1 97.94 195 ILE A C 1
ATOM 1432 O O . ILE A 1 195 ? -17.266 -8.414 -5.098 1 97.94 195 ILE A O 1
ATOM 1436 N N . VAL A 1 196 ? -18.875 -9.805 -5.738 1 97.38 196 VAL A N 1
ATOM 1437 C CA . VAL A 1 196 ? -18.141 -10.242 -6.918 1 97.38 196 VAL A CA 1
ATOM 1438 C C . VAL A 1 196 ? -18.547 -9.391 -8.125 1 97.38 196 VAL A C 1
ATOM 1440 O O . VAL A 1 196 ? -19.734 -9.195 -8.383 1 97.38 196 VAL A O 1
ATOM 1443 N N . VAL A 1 197 ? -17.562 -8.836 -8.797 1 96.62 197 VAL A N 1
ATOM 1444 C CA . VAL A 1 197 ? -17.781 -8.055 -10.008 1 96.62 197 VAL A CA 1
ATOM 1445 C C . VAL A 1 197 ? -17.281 -8.836 -11.219 1 96.62 197 VAL A C 1
ATOM 1447 O O . VAL A 1 197 ? -16.078 -9.055 -11.375 1 96.62 197 VAL A O 1
ATOM 1450 N N . ASP A 1 198 ? -18.156 -9.289 -12.016 1 94.62 198 ASP A N 1
ATOM 1451 C CA . ASP A 1 198 ? -17.906 -10.055 -13.234 1 94.62 198 ASP A CA 1
ATOM 1452 C C . ASP A 1 198 ? -19.094 -9.953 -14.188 1 94.62 198 ASP A C 1
ATOM 1454 O O . ASP A 1 198 ? -20.141 -9.398 -13.844 1 94.62 198 ASP A O 1
ATOM 1458 N N . SER A 1 199 ? -18.875 -10.359 -15.461 1 92 199 SER A N 1
ATOM 1459 C CA . SER A 1 199 ? -19.984 -10.234 -16.406 1 92 199 SER A CA 1
ATOM 1460 C C . SER A 1 199 ? -20.516 -11.609 -16.828 1 92 199 SER A C 1
ATOM 1462 O O . SER A 1 199 ? -21.547 -11.703 -17.5 1 92 199 SER A O 1
ATOM 1464 N N . ARG A 1 200 ? -19.922 -12.773 -16.484 1 90.44 200 ARG A N 1
ATOM 1465 C CA . ARG A 1 200 ? -20.344 -14.109 -16.891 1 90.44 200 ARG A CA 1
ATOM 1466 C C . ARG A 1 200 ? -21.422 -14.648 -15.938 1 90.44 200 ARG A C 1
ATOM 1468 O O . ARG A 1 200 ? -21.156 -14.844 -14.75 1 90.44 200 ARG A O 1
ATOM 1475 N N . PRO A 1 201 ? -22.406 -14.969 -16.438 1 86.19 201 PRO A N 1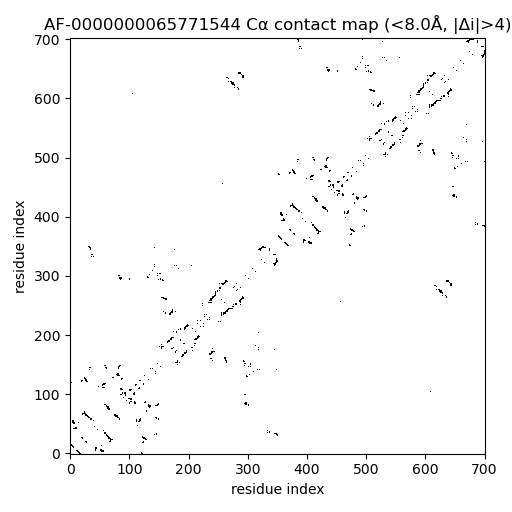
ATOM 1476 C CA . PRO A 1 201 ? -23.484 -15.453 -15.57 1 86.19 201 PRO A CA 1
ATOM 1477 C C . PRO A 1 201 ? -23.172 -16.828 -14.969 1 86.19 201 PRO A C 1
ATOM 1479 O O . PRO A 1 201 ? -23.625 -17.125 -13.859 1 86.19 201 PRO A O 1
ATOM 1482 N N . ASP A 1 202 ? -22.438 -17.609 -15.641 1 85.88 202 ASP A N 1
ATOM 1483 C CA . ASP A 1 202 ? -22.188 -18.984 -15.227 1 85.88 202 ASP A CA 1
ATOM 1484 C C . ASP A 1 202 ? -21.297 -19.031 -13.992 1 85.88 202 ASP A C 1
ATOM 1486 O O . ASP A 1 202 ? -21.234 -20.062 -13.305 1 85.88 202 ASP A O 1
ATOM 1490 N N . ILE A 1 203 ? -20.656 -17.938 -13.719 1 90.38 203 ILE A N 1
ATOM 1491 C CA . ILE A 1 203 ? -19.719 -17.938 -12.602 1 90.38 203 ILE A CA 1
ATOM 1492 C C . ILE A 1 203 ? -20.484 -17.703 -11.297 1 90.38 203 ILE A C 1
ATOM 1494 O O . ILE A 1 203 ? -19.969 -17.984 -10.211 1 90.38 203 ILE A O 1
ATOM 1498 N N . VAL A 1 204 ? -21.688 -17.203 -11.367 1 92.5 204 VAL A N 1
ATOM 1499 C CA . VAL A 1 204 ? -22.438 -16.703 -10.211 1 92.5 204 VAL A CA 1
ATOM 1500 C C . VAL A 1 204 ? -22.641 -17.844 -9.219 1 92.5 204 VAL A C 1
ATOM 1502 O O . VAL A 1 204 ? -22.344 -17.703 -8.031 1 92.5 204 VAL A O 1
ATOM 1505 N N . GLU A 1 205 ? -23.078 -18.938 -9.695 1 94.56 205 GLU A N 1
ATOM 1506 C CA . GLU A 1 205 ? -23.391 -20.047 -8.805 1 94.56 205 GLU A CA 1
ATOM 1507 C C . GLU A 1 205 ? -22.125 -20.609 -8.164 1 94.56 205 GLU A C 1
ATOM 1509 O O . GLU A 1 205 ? -22.125 -20.969 -6.984 1 94.56 205 GLU A O 1
ATOM 1514 N N . ILE A 1 206 ? -21.109 -20.656 -8.93 1 95.44 206 ILE A N 1
ATOM 1515 C CA . ILE A 1 206 ? -19.859 -21.188 -8.406 1 95.44 206 ILE A CA 1
ATOM 1516 C C . ILE A 1 206 ? -19.266 -20.219 -7.391 1 95.44 206 ILE A C 1
ATOM 1518 O O . ILE A 1 206 ? -18.766 -20.625 -6.34 1 95.44 206 ILE A O 1
ATOM 1522 N N . ALA A 1 207 ? -19.344 -18.953 -7.676 1 96.75 207 ALA A N 1
ATOM 1523 C CA . ALA A 1 207 ? -18.859 -17.938 -6.75 1 96.75 207 ALA A CA 1
ATOM 1524 C C . ALA A 1 207 ? -19.625 -17.984 -5.43 1 96.75 207 ALA A C 1
ATOM 1526 O O . ALA A 1 207 ? -19.031 -17.859 -4.355 1 96.75 207 ALA A O 1
ATOM 1527 N N . LYS A 1 208 ? -20.922 -18.172 -5.527 1 97.12 208 LYS A N 1
ATOM 1528 C CA . LYS A 1 208 ? -21.766 -18.297 -4.336 1 97.12 208 LYS A CA 1
ATOM 1529 C C . LYS A 1 208 ? -21.359 -19.516 -3.506 1 97.12 208 LYS A C 1
ATOM 1531 O O . LYS A 1 208 ? -21.281 -19.438 -2.277 1 97.12 208 LYS A O 1
ATOM 1536 N N . ALA A 1 209 ? -21.078 -20.531 -4.234 1 97.12 209 ALA A N 1
ATOM 1537 C CA . ALA A 1 209 ? -20.656 -21.766 -3.551 1 97.12 209 ALA A CA 1
ATOM 1538 C C . ALA A 1 209 ? -19.359 -21.547 -2.785 1 97.12 209 ALA A C 1
ATOM 1540 O O . ALA A 1 209 ? -19.125 -22.188 -1.758 1 97.12 209 ALA A O 1
ATOM 1541 N N . TYR A 1 210 ? -18.562 -20.609 -3.232 1 97.81 210 TYR A N 1
ATOM 1542 C CA . TYR A 1 210 ? -17.281 -20.359 -2.582 1 97.81 210 TYR A CA 1
ATOM 1543 C C . TYR A 1 210 ? -17.406 -19.219 -1.568 1 97.81 210 TYR A C 1
ATOM 1545 O O . TYR A 1 210 ? -16.438 -18.891 -0.887 1 97.81 210 TYR A O 1
ATOM 1553 N N . GLY A 1 211 ? -18.547 -18.562 -1.475 1 97.44 211 GLY A N 1
ATOM 1554 C CA . GLY A 1 211 ? -18.75 -17.656 -0.357 1 97.44 211 GLY A CA 1
ATOM 1555 C C . GLY A 1 211 ? -19.172 -16.266 -0.79 1 97.44 211 GLY A C 1
ATOM 1556 O O . GLY A 1 211 ? -19.422 -15.398 0.05 1 97.44 211 GLY A O 1
ATOM 1557 N N . ALA A 1 212 ? -19.344 -16.031 -2.064 1 97.88 212 ALA A N 1
ATOM 1558 C CA . ALA A 1 212 ? -19.797 -14.727 -2.535 1 97.88 212 ALA A CA 1
ATOM 1559 C C . ALA A 1 212 ? -21.203 -14.414 -2.01 1 97.88 212 ALA A C 1
ATOM 1561 O O . ALA A 1 212 ? -22.062 -15.297 -1.98 1 97.88 212 ALA A O 1
ATOM 1562 N N . THR A 1 213 ? -21.406 -13.18 -1.579 1 97.44 213 THR A N 1
ATOM 1563 C CA . THR A 1 213 ? -22.703 -12.781 -1.049 1 97.44 213 THR A CA 1
ATOM 1564 C C . THR A 1 213 ? -23.484 -11.961 -2.074 1 97.44 213 THR A C 1
ATOM 1566 O O . THR A 1 213 ? -24.719 -11.961 -2.072 1 97.44 213 THR A O 1
ATOM 1569 N N . ASP A 1 214 ? -22.75 -11.258 -2.928 1 96.69 214 ASP A N 1
ATOM 1570 C CA . ASP A 1 214 ? -23.328 -10.336 -3.895 1 96.69 214 ASP A CA 1
ATOM 1571 C C . ASP A 1 214 ? -22.609 -10.414 -5.238 1 96.69 214 ASP A C 1
ATOM 1573 O O . ASP A 1 214 ? -21.484 -10.883 -5.316 1 96.69 214 ASP A O 1
ATOM 1577 N N . TYR A 1 215 ? -23.359 -10.086 -6.234 1 96.44 215 TYR A N 1
ATOM 1578 C CA . TYR A 1 215 ? -22.812 -10.109 -7.59 1 96.44 215 TYR A CA 1
ATOM 1579 C C . TYR A 1 215 ? -23.203 -8.859 -8.359 1 96.44 215 TYR A C 1
ATOM 1581 O O . TYR A 1 215 ? -24.344 -8.398 -8.258 1 96.44 215 TYR A O 1
ATOM 1589 N N . ILE A 1 216 ? -22.266 -8.25 -9.023 1 97 216 ILE A N 1
ATOM 1590 C CA . ILE A 1 216 ? -22.5 -7.121 -9.914 1 97 216 ILE A CA 1
ATOM 1591 C C . ILE A 1 216 ? -22.016 -7.465 -11.328 1 97 216 ILE A C 1
ATOM 1593 O O . ILE A 1 216 ? -20.859 -7.844 -11.523 1 97 216 ILE A O 1
ATOM 1597 N N . ASP A 1 217 ? -22.938 -7.406 -12.312 1 96.44 217 ASP A N 1
ATOM 1598 C CA . ASP A 1 217 ? -22.562 -7.492 -13.719 1 96.44 217 ASP A CA 1
ATOM 1599 C C . ASP A 1 217 ? -22.109 -6.137 -14.25 1 96.44 217 ASP A C 1
ATOM 1601 O O . ASP A 1 217 ? -22.922 -5.246 -14.484 1 96.44 217 ASP A O 1
ATOM 1605 N N . PHE A 1 218 ? -20.781 -5.992 -14.461 1 95 218 PHE A N 1
ATOM 1606 C CA . PHE A 1 218 ? -20.234 -4.688 -14.789 1 95 218 PHE A CA 1
ATOM 1607 C C . PHE A 1 218 ? -20.656 -4.25 -16.188 1 95 218 PHE A C 1
ATOM 1609 O O . PHE A 1 218 ? -20.453 -3.1 -16.578 1 95 218 PHE A O 1
ATOM 1616 N N . LYS A 1 219 ? -21.266 -5.137 -16.984 1 95.38 219 LYS A N 1
ATOM 1617 C CA . LYS A 1 219 ? -21.766 -4.785 -18.312 1 95.38 219 LYS A CA 1
ATOM 1618 C C . LYS A 1 219 ? -23.172 -4.176 -18.219 1 95.38 219 LYS A C 1
ATOM 1620 O O . LYS A 1 219 ? -23.656 -3.576 -19.188 1 95.38 219 LYS A O 1
ATOM 1625 N N . LYS A 1 220 ? -23.797 -4.32 -17.109 1 96 220 LYS A N 1
ATOM 1626 C CA . LYS A 1 220 ? -25.203 -3.922 -17 1 96 220 LYS A CA 1
ATOM 1627 C C . LYS A 1 220 ? -25.344 -2.654 -16.156 1 96 220 LYS A C 1
ATOM 1629 O O . LYS A 1 220 ? -26.266 -1.864 -16.359 1 96 220 LYS A O 1
ATOM 1634 N N . VAL A 1 221 ? -24.484 -2.492 -15.148 1 96.19 221 VAL A N 1
ATOM 1635 C CA . VAL A 1 221 ? -24.609 -1.348 -14.25 1 96.19 221 VAL A CA 1
ATOM 1636 C C . VAL A 1 221 ? -23.219 -0.788 -13.938 1 96.19 221 VAL A C 1
ATOM 1638 O O . VAL A 1 221 ? -22.203 -1.447 -14.188 1 96.19 221 VAL A O 1
ATOM 1641 N N . SER A 1 222 ? -23.234 0.448 -13.406 1 97.31 222 SER A N 1
ATOM 1642 C CA . SER A 1 222 ? -22 1.029 -12.898 1 97.31 222 SER A CA 1
ATOM 1643 C C . SER A 1 222 ? -21.562 0.345 -11.609 1 97.31 222 SER A C 1
ATOM 1645 O O . SER A 1 222 ? -22.25 0.41 -10.594 1 97.31 222 SER A O 1
ATOM 1647 N N . VAL A 1 223 ? -20.406 -0.25 -11.641 1 97.56 223 VAL A N 1
ATOM 1648 C CA . VAL A 1 223 ? -19.875 -0.959 -10.484 1 97.56 223 VAL A CA 1
ATOM 1649 C C . VAL A 1 223 ? -19.703 0.008 -9.312 1 97.56 223 VAL A C 1
ATOM 1651 O O . VAL A 1 223 ? -20.109 -0.294 -8.195 1 97.56 223 VAL A O 1
ATOM 1654 N N . VAL A 1 224 ? -19.172 1.193 -9.555 1 98.25 224 VAL A N 1
ATOM 1655 C CA . VAL A 1 224 ? -18.891 2.188 -8.523 1 98.25 224 VAL A CA 1
ATOM 1656 C C . VAL A 1 224 ? -20.188 2.635 -7.867 1 98.25 224 VAL A C 1
ATOM 1658 O O . VAL A 1 224 ? -20.312 2.621 -6.641 1 98.25 224 VAL A O 1
ATOM 1661 N N . ASP A 1 225 ? -21.188 2.967 -8.648 1 97.94 225 ASP A N 1
ATOM 1662 C CA . ASP A 1 225 ? -22.453 3.445 -8.117 1 97.94 225 ASP A CA 1
ATOM 1663 C C . ASP A 1 225 ? -23.125 2.375 -7.262 1 97.94 225 ASP A C 1
ATOM 1665 O O . ASP A 1 225 ? -23.641 2.674 -6.18 1 97.94 225 ASP A O 1
ATOM 1669 N N . GLU A 1 226 ? -23.094 1.126 -7.773 1 97.62 226 GLU A N 1
ATOM 1670 C CA . GLU A 1 226 ? -23.766 0.043 -7.055 1 97.62 226 GLU A CA 1
ATOM 1671 C C . GLU A 1 226 ? -23.094 -0.216 -5.711 1 97.62 226 GLU A C 1
ATOM 1673 O O . GLU A 1 226 ? -23.766 -0.384 -4.691 1 97.62 226 GLU A O 1
ATOM 1678 N N . ILE A 1 227 ? -21.797 -0.258 -5.676 1 97.62 227 ILE A N 1
ATOM 1679 C CA . ILE A 1 227 ? -21.078 -0.541 -4.441 1 97.62 227 ILE A CA 1
ATOM 1680 C C . ILE A 1 227 ? -21.266 0.605 -3.453 1 97.62 227 ILE A C 1
ATOM 1682 O O . ILE A 1 227 ? -21.5 0.375 -2.264 1 97.62 227 ILE A O 1
ATOM 1686 N N . LEU A 1 228 ? -21.141 1.832 -3.922 1 96.88 228 LEU A N 1
ATOM 1687 C CA . LEU A 1 228 ? -21.344 2.975 -3.035 1 96.88 228 LEU A CA 1
ATOM 1688 C C . LEU A 1 228 ? -22.766 2.975 -2.467 1 96.88 228 LEU A C 1
ATOM 1690 O O . LEU A 1 228 ? -22.953 3.27 -1.285 1 96.88 228 LEU A O 1
ATOM 1694 N N . LYS A 1 229 ? -23.734 2.621 -3.328 1 95.38 229 LYS A N 1
ATOM 1695 C CA . LYS A 1 229 ? -25.109 2.502 -2.854 1 95.38 229 LYS A CA 1
ATOM 1696 C C . LYS A 1 229 ? -25.219 1.448 -1.756 1 95.38 229 LYS A C 1
ATOM 1698 O O . LYS A 1 229 ? -25.812 1.701 -0.704 1 95.38 229 LYS A O 1
ATOM 1703 N N . TRP A 1 230 ? -24.562 0.278 -1.951 1 94.44 230 TRP A N 1
ATOM 1704 C CA . TRP A 1 230 ? -24.656 -0.841 -1.018 1 94.44 230 TRP A CA 1
ATOM 1705 C C . TRP A 1 230 ? -23.922 -0.52 0.283 1 94.44 230 TRP A C 1
ATOM 1707 O O . TRP A 1 230 ? -24.172 -1.153 1.312 1 94.44 230 TRP A O 1
ATOM 1717 N N . THR A 1 231 ? -23.047 0.451 0.269 1 93.19 231 THR A N 1
ATOM 1718 C CA . THR A 1 231 ? -22.203 0.737 1.431 1 93.19 231 THR A CA 1
ATOM 1719 C C . THR A 1 231 ? -22.531 2.117 1.998 1 93.19 231 THR A C 1
ATOM 1721 O O . THR A 1 231 ? -21.703 2.703 2.713 1 93.19 231 THR A O 1
ATOM 1724 N N . ASN A 1 232 ? -23.641 2.693 1.662 1 91.94 232 ASN A N 1
ATOM 1725 C CA . ASN A 1 232 ? -24.062 4.008 2.127 1 91.94 232 ASN A CA 1
ATOM 1726 C C . ASN A 1 232 ? -23.031 5.078 1.819 1 91.94 232 ASN A C 1
ATOM 1728 O O . ASN A 1 232 ? -22.688 5.887 2.686 1 91.94 232 ASN A O 1
ATOM 1732 N N . ASN A 1 233 ? -22.391 4.961 0.657 1 93.25 233 ASN A N 1
ATOM 1733 C CA . ASN A 1 233 ? -21.453 5.914 0.072 1 93.25 233 ASN A CA 1
ATOM 1734 C C . ASN A 1 233 ? -20.109 5.895 0.791 1 93.25 233 ASN A C 1
ATOM 1736 O O . ASN A 1 233 ? -19.312 6.82 0.644 1 93.25 233 ASN A O 1
ATOM 1740 N N . GLU A 1 234 ? -19.828 4.918 1.586 1 92.56 234 GLU A N 1
ATOM 1741 C CA . GLU A 1 234 ? -18.562 4.836 2.312 1 92.56 234 GLU A CA 1
ATOM 1742 C C . GLU A 1 234 ? -17.516 4.074 1.508 1 92.56 234 GLU A C 1
ATOM 1744 O O . GLU A 1 234 ? -16.312 4.352 1.618 1 92.56 234 GLU A O 1
ATOM 1749 N N . GLY A 1 235 ? -17.969 3.086 0.678 1 96.69 235 GLY A N 1
ATOM 1750 C CA . GLY A 1 235 ? -17.062 2.172 -0.005 1 96.69 235 GLY A CA 1
ATOM 1751 C C . GLY A 1 235 ? -16.781 0.912 0.789 1 96.69 235 GLY A C 1
ATOM 1752 O O . GLY A 1 235 ? -17.203 0.789 1.941 1 96.69 235 GLY A O 1
ATOM 1753 N N . VAL A 1 236 ? -16.109 0 0.157 1 98.25 236 VAL A N 1
ATOM 1754 C CA . VAL A 1 236 ? -15.773 -1.258 0.812 1 98.25 236 VAL A CA 1
ATOM 1755 C C . VAL A 1 236 ? -14.445 -1.111 1.549 1 98.25 236 VAL A C 1
ATOM 1757 O O . VAL A 1 236 ? -13.656 -0.206 1.255 1 98.25 236 VAL A O 1
ATOM 1760 N N . GLU A 1 237 ? -14.164 -2 2.508 1 98 237 GLU A N 1
ATOM 1761 C CA . GLU A 1 237 ? -12.945 -1.971 3.318 1 98 237 GLU A CA 1
ATOM 1762 C C . GLU A 1 237 ? -11.766 -2.562 2.559 1 98 237 GLU A C 1
ATOM 1764 O O . GLU A 1 237 ? -10.617 -2.195 2.807 1 98 237 GLU A O 1
ATOM 1769 N N . LYS A 1 238 ? -12.078 -3.52 1.669 1 98.75 238 LYS A N 1
ATOM 1770 C CA . LYS A 1 238 ? -11.031 -4.227 0.933 1 98.75 238 LYS A CA 1
ATOM 1771 C C . LYS A 1 238 ? -11.422 -4.414 -0.53 1 98.75 238 LYS A C 1
ATOM 1773 O O . LYS A 1 238 ? -12.609 -4.535 -0.852 1 98.75 238 LYS A O 1
ATOM 1778 N N . VAL A 1 239 ? -10.445 -4.402 -1.388 1 98.81 239 VAL A N 1
ATOM 1779 C CA . VAL A 1 239 ? -10.633 -4.758 -2.791 1 98.81 239 VAL A CA 1
ATOM 1780 C C . VAL A 1 239 ? -9.578 -5.773 -3.213 1 98.81 239 VAL A C 1
ATOM 1782 O O . VAL A 1 239 ? -8.391 -5.613 -2.904 1 98.81 239 VAL A O 1
ATOM 1785 N N . LEU A 1 240 ? -9.977 -6.809 -3.838 1 98.62 240 LEU A N 1
ATOM 1786 C CA . LEU A 1 240 ? -9.094 -7.805 -4.43 1 98.62 240 LEU A CA 1
ATOM 1787 C C . LEU A 1 240 ? -9.156 -7.754 -5.953 1 98.62 240 LEU A C 1
ATOM 1789 O O . LEU A 1 240 ? -10.242 -7.605 -6.527 1 98.62 240 LEU A O 1
ATOM 1793 N N . ILE A 1 241 ? -8.031 -7.805 -6.566 1 98.38 241 ILE A N 1
ATOM 1794 C CA . ILE A 1 241 ? -7.941 -7.723 -8.016 1 98.38 241 ILE A CA 1
ATOM 1795 C C . ILE A 1 241 ? -7.18 -8.93 -8.555 1 98.38 241 ILE A C 1
ATOM 1797 O O . ILE A 1 241 ? -6.031 -9.172 -8.18 1 98.38 241 ILE A O 1
ATOM 1801 N N . SER A 1 242 ? -7.809 -9.711 -9.445 1 96.62 242 SER A N 1
ATOM 1802 C CA . SER A 1 242 ? -7.137 -10.859 -10.047 1 96.62 242 SER A CA 1
ATOM 1803 C C . SER A 1 242 ? -7.227 -10.812 -11.57 1 96.62 242 SER A C 1
ATOM 1805 O O . SER A 1 242 ? -6.867 -11.781 -12.25 1 96.62 242 SER A O 1
ATOM 1807 N N . GLY A 1 243 ? -7.727 -9.742 -12.07 1 93.12 243 GLY A N 1
ATOM 1808 C CA . GLY A 1 243 ? -7.859 -9.57 -13.508 1 93.12 243 GLY A CA 1
ATOM 1809 C C . GLY A 1 243 ? -8.281 -8.172 -13.906 1 93.12 243 GLY A C 1
ATOM 1810 O O . GLY A 1 243 ? -8.547 -7.328 -13.047 1 93.12 243 GLY A O 1
ATOM 1811 N N . GLY A 1 244 ? -8.305 -7.934 -15.273 1 89.94 244 GLY A N 1
ATOM 1812 C CA . GLY A 1 244 ? -8.68 -6.637 -15.805 1 89.94 244 GLY A CA 1
ATOM 1813 C C . GLY A 1 244 ? -7.516 -5.875 -16.406 1 89.94 244 GLY A C 1
ATOM 1814 O O . GLY A 1 244 ? -6.359 -6.258 -16.219 1 89.94 244 GLY A O 1
ATOM 1815 N N . GLY A 1 245 ? -7.898 -4.863 -17.141 1 90.06 245 GLY A N 1
ATOM 1816 C CA . GLY A 1 245 ? -6.887 -4.039 -17.781 1 90.06 245 GLY A CA 1
ATOM 1817 C C . GLY A 1 245 ? -6.297 -2.992 -16.859 1 90.06 245 GLY A C 1
ATOM 1818 O O . GLY A 1 245 ? -6.492 -3.047 -15.641 1 90.06 245 GLY A O 1
ATOM 1819 N N . SER A 1 246 ? -5.633 -2.064 -17.422 1 89.12 246 SER A N 1
ATOM 1820 C CA . SER A 1 246 ? -4.836 -1.094 -16.672 1 89.12 246 SER A CA 1
ATOM 1821 C C . SER A 1 246 ? -5.723 -0.122 -15.906 1 89.12 246 SER A C 1
ATOM 1823 O O . SER A 1 246 ? -5.258 0.551 -14.984 1 89.12 246 SER A O 1
ATOM 1825 N N . THR A 1 247 ? -7.016 -0.073 -16.188 1 92.38 247 THR A N 1
ATOM 1826 C CA . THR A 1 247 ? -7.887 0.917 -15.562 1 92.38 247 THR A CA 1
ATOM 1827 C C . THR A 1 247 ? -8.625 0.311 -14.375 1 92.38 247 THR A C 1
ATOM 1829 O O . THR A 1 247 ? -9.359 1.011 -13.672 1 92.38 247 THR A O 1
ATOM 1832 N N . ILE A 1 248 ? -8.453 -0.957 -14.156 1 95.81 248 ILE A N 1
ATOM 1833 C CA . ILE A 1 248 ? -9.195 -1.628 -13.094 1 95.81 248 ILE A CA 1
ATOM 1834 C C . ILE A 1 248 ? -8.844 -1.007 -11.742 1 95.81 248 ILE A C 1
ATOM 1836 O O . ILE A 1 248 ? -9.68 -0.951 -10.836 1 95.81 248 ILE A O 1
ATOM 1840 N N . LEU A 1 249 ? -7.648 -0.5 -11.672 1 96.69 249 LEU A N 1
ATOM 1841 C CA . LEU A 1 249 ? -7.195 0.125 -10.438 1 96.69 249 LEU A CA 1
ATOM 1842 C C . LEU A 1 249 ? -8.008 1.379 -10.133 1 96.69 249 LEU A C 1
ATOM 1844 O O . LEU A 1 249 ? -8.273 1.685 -8.969 1 96.69 249 LEU A O 1
ATOM 1848 N N . GLU A 1 250 ? -8.391 2.076 -11.148 1 97.69 250 GLU A N 1
ATOM 1849 C CA . GLU A 1 250 ? -9.227 3.256 -10.961 1 97.69 250 GLU A CA 1
ATOM 1850 C C . GLU A 1 250 ? -10.547 2.895 -10.289 1 97.69 250 GLU A C 1
ATOM 1852 O O . GLU A 1 250 ? -10.945 3.533 -9.312 1 97.69 250 GLU A O 1
ATOM 1857 N N . THR A 1 251 ? -11.164 1.862 -10.797 1 97.75 251 THR A N 1
ATOM 1858 C CA . THR A 1 251 ? -12.422 1.408 -10.219 1 97.75 251 THR A CA 1
ATOM 1859 C C . THR A 1 251 ? -12.211 0.923 -8.789 1 97.75 251 THR A C 1
ATOM 1861 O O . THR A 1 251 ? -12.992 1.245 -7.895 1 97.75 251 THR A O 1
ATOM 1864 N N . ALA A 1 252 ? -11.148 0.199 -8.609 1 98.38 252 ALA A N 1
ATOM 1865 C CA . ALA A 1 252 ? -10.828 -0.325 -7.281 1 98.38 252 ALA A CA 1
ATOM 1866 C C . ALA A 1 252 ? -10.695 0.804 -6.266 1 98.38 252 ALA A C 1
ATOM 1868 O O . ALA A 1 252 ? -11.227 0.714 -5.156 1 98.38 252 ALA A O 1
ATOM 1869 N N . ILE A 1 253 ? -10.039 1.851 -6.629 1 98.31 253 ILE A N 1
ATOM 1870 C CA . ILE A 1 253 ? -9.805 2.977 -5.73 1 98.31 253 ILE A CA 1
ATOM 1871 C C . ILE A 1 253 ? -11.117 3.713 -5.469 1 98.31 253 ILE A C 1
ATOM 1873 O O . ILE A 1 253 ? -11.391 4.121 -4.34 1 98.31 253 ILE A O 1
ATOM 1877 N N . LYS A 1 254 ? -11.914 3.834 -6.434 1 98.38 254 LYS A N 1
ATOM 1878 C CA . LYS A 1 254 ? -13.164 4.574 -6.316 1 98.38 254 LYS A CA 1
ATOM 1879 C C . LYS A 1 254 ? -14.125 3.879 -5.359 1 98.38 254 LYS A C 1
ATOM 1881 O O . LYS A 1 254 ? -14.914 4.535 -4.676 1 98.38 254 LYS A O 1
ATOM 1886 N N . VAL A 1 255 ? -14.039 2.578 -5.262 1 98.38 255 VAL A N 1
ATOM 1887 C CA . VAL A 1 255 ? -15.016 1.864 -4.441 1 98.38 255 VAL A CA 1
ATOM 1888 C C . VAL A 1 255 ? -14.422 1.604 -3.055 1 98.38 255 VAL A C 1
ATOM 1890 O O . VAL A 1 255 ? -15.125 1.124 -2.158 1 98.38 255 VAL A O 1
ATOM 1893 N N . LEU A 1 256 ? -13.172 1.858 -2.883 1 98.5 256 LEU A N 1
ATOM 1894 C CA . LEU A 1 256 ? -12.469 1.613 -1.629 1 98.5 256 LEU A CA 1
ATOM 1895 C C . LEU A 1 256 ? -12.703 2.756 -0.646 1 98.5 256 LEU A C 1
ATOM 1897 O O . LEU A 1 256 ? -12.602 3.928 -1.017 1 98.5 256 LEU A O 1
ATOM 1901 N N . ARG A 1 257 ? -13.023 2.479 0.57 1 97.5 257 ARG A N 1
ATOM 1902 C CA . ARG A 1 257 ? -13.188 3.529 1.568 1 97.5 257 ARG A CA 1
ATOM 1903 C C . ARG A 1 257 ? -11.828 4.008 2.084 1 97.5 257 ARG A C 1
ATOM 1905 O O . ARG A 1 257 ? -10.828 3.303 1.954 1 97.5 257 ARG A O 1
ATOM 1912 N N . PRO A 1 258 ? -11.742 5.195 2.713 1 97.56 258 PRO A N 1
ATOM 1913 C CA . PRO A 1 258 ? -10.5 5.59 3.385 1 97.56 258 PRO A CA 1
ATOM 1914 C C . PRO A 1 258 ? -10.047 4.57 4.43 1 97.56 258 PRO A C 1
ATOM 1916 O O . PRO A 1 258 ? -10.875 4.02 5.16 1 97.56 258 PRO A O 1
ATOM 1919 N N . GLY A 1 259 ? -8.75 4.359 4.43 1 97.38 259 GLY A N 1
ATOM 1920 C CA . GLY A 1 259 ? -8.227 3.357 5.344 1 97.38 259 GLY A CA 1
ATOM 1921 C C . GLY A 1 259 ? -8.273 1.949 4.777 1 97.38 259 GLY A C 1
ATOM 1922 O O . GLY A 1 259 ? -7.742 1.014 5.379 1 97.38 259 GLY A O 1
ATOM 1923 N N . GLY A 1 260 ? -8.898 1.793 3.621 1 98.19 260 GLY A N 1
ATOM 1924 C CA . GLY A 1 260 ? -9.031 0.483 3.004 1 98.19 260 GLY A CA 1
ATOM 1925 C C . GLY A 1 260 ? -7.754 0.008 2.336 1 98.19 260 GLY A C 1
ATOM 1926 O O . GLY A 1 260 ? -6.797 0.772 2.203 1 98.19 260 GLY A O 1
ATOM 1927 N N . LYS A 1 261 ? -7.734 -1.274 1.893 1 98.69 261 LYS A N 1
ATOM 1928 C CA . LYS A 1 261 ? -6.555 -1.877 1.277 1 98.69 261 LYS A CA 1
ATOM 1929 C C . LYS A 1 261 ? -6.926 -2.648 0.015 1 98.69 261 LYS A C 1
ATOM 1931 O O . LYS A 1 261 ? -7.941 -3.348 -0.015 1 98.69 261 LYS A O 1
ATOM 1936 N N . ILE A 1 262 ? -6.098 -2.492 -0.947 1 98.81 262 ILE A N 1
ATOM 1937 C CA . ILE A 1 262 ? -6.195 -3.264 -2.182 1 98.81 262 ILE A CA 1
ATOM 1938 C C . ILE A 1 262 ? -5.156 -4.379 -2.176 1 98.81 262 ILE A C 1
ATOM 1940 O O . ILE A 1 262 ? -3.988 -4.148 -1.851 1 98.81 262 ILE A O 1
ATOM 1944 N N . GLY A 1 263 ? -5.562 -5.57 -2.432 1 98.81 263 GLY A N 1
ATOM 1945 C CA . GLY A 1 263 ? -4.688 -6.695 -2.73 1 98.81 263 GLY A CA 1
ATOM 1946 C C . GLY A 1 263 ? -4.762 -7.141 -4.18 1 98.81 263 GLY A C 1
ATOM 1947 O O . GLY A 1 263 ? -5.746 -7.75 -4.598 1 98.81 263 GLY A O 1
ATOM 1948 N N . ASN A 1 264 ? -3.719 -6.867 -4.93 1 98.56 264 ASN A N 1
ATOM 1949 C CA . ASN A 1 264 ? -3.672 -7.18 -6.352 1 98.56 264 ASN A CA 1
ATOM 1950 C C . ASN A 1 264 ? -2.758 -8.367 -6.637 1 98.56 264 ASN A C 1
ATOM 1952 O O . ASN A 1 264 ? -1.599 -8.375 -6.219 1 98.56 264 ASN A O 1
ATOM 1956 N N . VAL A 1 265 ? -3.318 -9.344 -7.344 1 97.75 265 VAL A N 1
ATOM 1957 C CA . VAL A 1 265 ? -2.5 -10.445 -7.84 1 97.75 265 VAL A CA 1
ATOM 1958 C C . VAL A 1 265 ? -2.631 -10.539 -9.359 1 97.75 265 VAL A C 1
ATOM 1960 O O . VAL A 1 265 ? -2.221 -11.539 -9.961 1 97.75 265 VAL A O 1
ATOM 1963 N N . ASN A 1 266 ? -3.234 -9.547 -9.969 1 95.56 266 ASN A N 1
ATOM 1964 C CA . ASN A 1 266 ? -3.34 -9.453 -11.422 1 95.56 266 ASN A CA 1
ATOM 1965 C C . ASN A 1 266 ? -1.992 -9.125 -12.055 1 95.56 266 ASN A C 1
ATOM 1967 O O . ASN A 1 266 ? -1.237 -8.305 -11.539 1 95.56 266 ASN A O 1
ATOM 1971 N N . TYR A 1 267 ? -1.758 -9.805 -13.18 1 92.56 267 TYR A N 1
ATOM 1972 C CA . TYR A 1 267 ? -0.634 -9.477 -14.055 1 92.56 267 TYR A CA 1
ATOM 1973 C C . TYR A 1 267 ? -1.042 -8.461 -15.109 1 92.56 267 TYR A C 1
ATOM 1975 O O . TYR A 1 267 ? -1.796 -8.781 -16.031 1 92.56 267 TYR A O 1
ATOM 1983 N N . PHE A 1 268 ? -0.517 -7.227 -14.977 1 92.69 268 PHE A N 1
ATOM 1984 C CA . PHE A 1 268 ? -0.812 -6.223 -15.992 1 92.69 268 PHE A CA 1
ATOM 1985 C C . PHE A 1 268 ? 0.134 -6.355 -17.172 1 92.69 268 PHE A C 1
ATOM 1987 O O . PHE A 1 268 ? 1.272 -5.883 -17.125 1 92.69 268 PHE A O 1
ATOM 1994 N N . GLY A 1 269 ? -0.384 -6.895 -18.297 1 87.12 269 GLY A N 1
ATOM 1995 C CA . GLY A 1 269 ? 0.477 -7.336 -19.391 1 87.12 269 GLY A CA 1
ATOM 1996 C C . GLY A 1 269 ? 0.723 -6.258 -20.438 1 87.12 269 GLY A C 1
ATOM 1997 O O . GLY A 1 269 ? 1.616 -6.391 -21.266 1 87.12 269 GLY A O 1
ATOM 1998 N N . ALA A 1 270 ? -0.022 -5.207 -20.375 1 87.06 270 ALA A N 1
ATOM 1999 C CA . ALA A 1 270 ? 0.102 -4.219 -21.438 1 87.06 270 ALA A CA 1
ATOM 2000 C C . ALA A 1 270 ? -0.027 -2.801 -20.891 1 87.06 270 ALA A C 1
ATOM 2002 O O . ALA A 1 270 ? -0.539 -2.602 -19.781 1 87.06 270 ALA A O 1
ATOM 2003 N N . GLY A 1 271 ? 0.557 -1.894 -21.688 1 90.5 271 GLY A N 1
ATOM 2004 C CA . GLY A 1 271 ? 0.504 -0.493 -21.297 1 90.5 271 GLY A CA 1
ATOM 2005 C C . GLY A 1 271 ? 1.753 -0.028 -20.578 1 90.5 271 GLY A C 1
ATOM 2006 O O . GLY A 1 271 ? 2.566 -0.847 -20.141 1 90.5 271 GLY A O 1
ATOM 2007 N N . GLU A 1 272 ? 1.847 1.273 -20.5 1 94.56 272 GLU A N 1
ATOM 2008 C CA . GLU A 1 272 ? 3.023 1.851 -19.859 1 94.56 272 GLU A CA 1
ATOM 2009 C C . GLU A 1 272 ? 2.764 2.141 -18.391 1 94.56 272 GLU A C 1
ATOM 2011 O O . GLU A 1 272 ? 3.621 1.893 -17.531 1 94.56 272 GLU A O 1
ATOM 2016 N N . PHE A 1 273 ? 1.537 2.609 -18.109 1 96.5 273 PHE A N 1
ATOM 2017 C CA . PHE A 1 273 ? 1.223 3.057 -16.75 1 96.5 273 PHE A CA 1
ATOM 2018 C C . PHE A 1 273 ? -0.097 2.461 -16.281 1 96.5 273 PHE A C 1
ATOM 2020 O O . PHE A 1 273 ? -0.956 2.115 -17.094 1 96.5 273 PHE A O 1
ATOM 2027 N N . LEU A 1 274 ? -0.188 2.238 -15 1 96.5 274 LEU A N 1
ATOM 2028 C CA . LEU A 1 274 ? -1.475 2.18 -14.312 1 96.5 274 LEU A CA 1
ATOM 2029 C C . LEU A 1 274 ? -1.836 3.535 -13.719 1 96.5 274 LEU A C 1
ATOM 2031 O O . LEU A 1 274 ? -0.953 4.348 -13.43 1 96.5 274 LEU A O 1
ATOM 2035 N N . THR A 1 275 ? -3.123 3.766 -13.516 1 96.31 275 THR A N 1
ATOM 2036 C CA . THR A 1 275 ? -3.52 5.102 -13.086 1 96.31 275 THR A CA 1
ATOM 2037 C C . THR A 1 275 ? -4.242 5.047 -11.742 1 96.31 275 THR A C 1
ATOM 2039 O O . THR A 1 275 ? -5.031 4.133 -11.492 1 96.31 275 THR A O 1
ATOM 2042 N N . ILE A 1 276 ? -3.936 5.996 -10.93 1 96.94 276 ILE A N 1
ATOM 2043 C CA . ILE A 1 276 ? -4.605 6.27 -9.664 1 96.94 276 ILE A CA 1
ATOM 2044 C C . ILE A 1 276 ? -5.453 7.535 -9.789 1 96.94 276 ILE A C 1
ATOM 2046 O O . ILE A 1 276 ? -4.926 8.617 -10.039 1 96.94 276 ILE A O 1
ATOM 2050 N N . PRO A 1 277 ? -6.734 7.402 -9.688 1 97.94 277 PRO A N 1
ATOM 2051 C CA . PRO A 1 277 ? -7.523 8.633 -9.695 1 97.94 277 PRO A CA 1
ATOM 2052 C C . PRO A 1 277 ? -7.242 9.523 -8.484 1 97.94 277 PRO A C 1
ATOM 2054 O O . PRO A 1 277 ? -7.543 9.148 -7.352 1 97.94 277 PRO A O 1
ATOM 2057 N N . ARG A 1 278 ? -6.723 10.664 -8.742 1 96.19 278 ARG A N 1
ATOM 2058 C CA . ARG A 1 278 ? -6.125 11.539 -7.742 1 96.19 278 ARG A CA 1
ATOM 2059 C C . ARG A 1 278 ? -7.133 11.891 -6.652 1 96.19 278 ARG A C 1
ATOM 2061 O O . ARG A 1 278 ? -6.859 11.719 -5.465 1 96.19 278 ARG A O 1
ATOM 2068 N N . VAL A 1 279 ? -8.289 12.367 -7.012 1 95.5 279 VAL A N 1
ATOM 2069 C CA . VAL A 1 279 ? -9.281 12.867 -6.066 1 95.5 279 VAL A CA 1
ATOM 2070 C C . VAL A 1 279 ? -9.82 11.711 -5.227 1 95.5 279 VAL A C 1
ATOM 2072 O O . VAL A 1 279 ? -9.906 11.812 -4.004 1 95.5 279 VAL A O 1
ATOM 2075 N N . GLU A 1 280 ? -10.102 10.555 -5.883 1 97.06 280 GLU A N 1
ATOM 2076 C CA . GLU A 1 280 ? -10.695 9.406 -5.203 1 97.06 280 GLU A CA 1
ATOM 2077 C C . GLU A 1 280 ? -9.68 8.719 -4.297 1 97.06 280 GLU A C 1
ATOM 2079 O O . GLU A 1 280 ? -10.047 7.957 -3.402 1 97.06 280 GLU A O 1
ATOM 2084 N N . TRP A 1 281 ? -8.422 9 -4.559 1 97.81 281 TRP A N 1
ATOM 2085 C CA . TRP A 1 281 ? -7.391 8.484 -3.666 1 97.81 281 TRP A CA 1
ATOM 2086 C C . TRP A 1 281 ? -7.098 9.477 -2.543 1 97.81 281 TRP A C 1
ATOM 2088 O O . TRP A 1 281 ? -6.094 9.352 -1.84 1 97.81 281 TRP A O 1
ATOM 2098 N N . GLY A 1 282 ? -7.977 10.469 -2.371 1 96.31 282 GLY A N 1
ATOM 2099 C CA . GLY A 1 282 ? -7.836 11.469 -1.325 1 96.31 282 GLY A CA 1
ATOM 2100 C C . GLY A 1 282 ? -6.645 12.383 -1.534 1 96.31 282 GLY A C 1
ATOM 2101 O O . GLY A 1 282 ? -5.977 12.766 -0.574 1 96.31 282 GLY A O 1
ATOM 2102 N N . VAL A 1 283 ? -6.281 12.562 -2.852 1 94.06 283 VAL A N 1
ATOM 2103 C CA . VAL A 1 283 ? -5.18 13.422 -3.273 1 94.06 283 VAL A CA 1
ATOM 2104 C C . VAL A 1 283 ? -3.885 12.969 -2.607 1 94.06 283 VAL A C 1
ATOM 2106 O O . VAL A 1 283 ? -3.021 13.789 -2.291 1 94.06 283 VAL A O 1
ATOM 2109 N N . GLY A 1 284 ? -3.799 11.742 -2.26 1 95.69 284 GLY A N 1
ATOM 2110 C CA . GLY A 1 284 ? -2.584 11.141 -1.73 1 95.69 284 GLY A CA 1
ATOM 2111 C C . GLY A 1 284 ? -2.65 10.883 -0.237 1 95.69 284 GLY A C 1
ATOM 2112 O O . GLY A 1 284 ? -1.705 10.344 0.347 1 95.69 284 GLY A O 1
ATOM 2113 N N . MET A 1 285 ? -3.814 11.062 0.397 1 97 285 MET A N 1
ATOM 2114 C CA . MET A 1 285 ? -3.77 11.125 1.855 1 97 285 MET A CA 1
ATOM 2115 C C . MET A 1 285 ? -4.918 10.32 2.469 1 97 285 MET A C 1
ATOM 2117 O O . MET A 1 285 ? -5.262 10.523 3.635 1 97 285 MET A O 1
ATOM 2121 N N . ALA A 1 286 ? -5.523 9.359 1.744 1 97.81 286 ALA A N 1
ATOM 2122 C CA . ALA A 1 286 ? -6.766 8.734 2.189 1 97.81 286 ALA A CA 1
ATOM 2123 C C . ALA A 1 286 ? -6.492 7.414 2.904 1 97.81 286 ALA A C 1
ATOM 2125 O O . ALA A 1 286 ? -7.422 6.727 3.334 1 97.81 286 ALA A O 1
ATOM 2126 N N . HIS A 1 287 ? -5.23 7.078 3.029 1 98.5 287 HIS A N 1
ATOM 2127 C CA . HIS A 1 287 ? -4.852 5.805 3.627 1 98.5 287 HIS A CA 1
ATOM 2128 C C . HIS A 1 287 ? -5.426 4.633 2.838 1 98.5 287 HIS A C 1
ATOM 2130 O O . HIS A 1 287 ? -5.695 3.568 3.402 1 98.5 287 HIS A O 1
ATOM 2136 N N . LYS A 1 288 ? -5.793 4.895 1.577 1 98.56 288 LYS A N 1
ATOM 2137 C CA . LYS A 1 288 ? -6.074 3.793 0.664 1 98.56 288 LYS A CA 1
ATOM 2138 C C . LYS A 1 288 ? -4.789 3.127 0.188 1 98.56 288 LYS A C 1
ATOM 2140 O O . LYS A 1 288 ? -4.066 3.682 -0.644 1 98.56 288 LYS A O 1
ATOM 2145 N N . ALA A 1 289 ? -4.531 1.963 0.721 1 98.69 289 ALA A N 1
ATOM 2146 C CA . ALA A 1 289 ? -3.252 1.299 0.479 1 98.69 289 ALA A CA 1
ATOM 2147 C C . ALA A 1 289 ? -3.334 0.377 -0.735 1 98.69 289 ALA A C 1
ATOM 2149 O O . ALA A 1 289 ? -4.344 -0.301 -0.941 1 98.69 289 ALA A O 1
ATOM 2150 N N . ILE A 1 290 ? -2.275 0.369 -1.521 1 98.69 290 ILE A N 1
ATOM 2151 C CA . ILE A 1 290 ? -2.203 -0.453 -2.725 1 98.69 290 ILE A CA 1
ATOM 2152 C C . ILE A 1 290 ? -1.08 -1.478 -2.582 1 98.69 290 ILE A C 1
ATOM 2154 O O . ILE A 1 290 ? 0.093 -1.111 -2.484 1 98.69 290 ILE A O 1
ATOM 2158 N N . HIS A 1 291 ? -1.466 -2.738 -2.547 1 98.62 291 HIS A N 1
ATOM 2159 C CA . HIS A 1 291 ? -0.527 -3.852 -2.463 1 98.62 291 HIS A CA 1
ATOM 2160 C C . HIS A 1 291 ? -0.643 -4.762 -3.678 1 98.62 291 HIS A C 1
ATOM 2162 O O . HIS A 1 291 ? -1.747 -5.164 -4.055 1 98.62 291 HIS A O 1
ATOM 2168 N N . GLY A 1 292 ? 0.41 -4.98 -4.336 1 98 292 GLY A N 1
ATOM 2169 C CA . GLY A 1 292 ? 0.526 -6 -5.367 1 98 292 GLY A CA 1
ATOM 2170 C C . GLY A 1 292 ? 1.629 -7.004 -5.094 1 98 292 GLY A C 1
ATOM 2171 O O . GLY A 1 292 ? 2.693 -6.645 -4.586 1 98 292 GLY A O 1
ATOM 2172 N N . GLY A 1 293 ? 1.339 -8.258 -5.414 1 98.06 293 GLY A N 1
ATOM 2173 C CA . GLY A 1 293 ? 2.375 -9.219 -5.062 1 98.06 293 GLY A CA 1
ATOM 2174 C C . GLY A 1 293 ? 2.242 -10.531 -5.809 1 98.06 293 GLY A C 1
ATOM 2175 O O . GLY A 1 293 ? 1.207 -10.812 -6.418 1 98.06 293 GLY A O 1
ATOM 2176 N N . LEU A 1 294 ? 3.279 -11.273 -5.781 1 97.88 294 LEU A N 1
ATOM 2177 C CA . LEU A 1 294 ? 3.424 -12.625 -6.312 1 97.88 294 LEU A CA 1
ATOM 2178 C C . LEU A 1 294 ? 3.381 -13.656 -5.188 1 97.88 294 LEU A C 1
ATOM 2180 O O . LEU A 1 294 ? 4.012 -13.469 -4.145 1 97.88 294 LEU A O 1
ATOM 2184 N N . MET A 1 295 ? 2.598 -14.695 -5.422 1 96.62 295 MET A N 1
ATOM 2185 C CA . MET A 1 295 ? 2.477 -15.688 -4.363 1 96.62 295 MET A CA 1
ATOM 2186 C C . MET A 1 295 ? 3.846 -16.219 -3.959 1 96.62 295 MET A C 1
ATOM 2188 O O . MET A 1 295 ? 4.801 -16.156 -4.738 1 96.62 295 MET A O 1
ATOM 2192 N N . LEU A 1 296 ? 4.035 -16.703 -2.811 1 94.94 296 LEU A N 1
ATOM 2193 C CA . LEU A 1 296 ? 5.305 -17 -2.154 1 94.94 296 LEU A CA 1
ATOM 2194 C C . LEU A 1 296 ? 5.918 -18.281 -2.711 1 94.94 296 LEU A C 1
ATOM 2196 O O . LEU A 1 296 ? 7.129 -18.344 -2.928 1 94.94 296 LEU A O 1
ATOM 2200 N N . GLY A 1 297 ? 5.082 -19.344 -2.906 1 95.81 297 GLY A N 1
ATOM 2201 C CA . GLY A 1 297 ? 5.57 -20.688 -3.197 1 95.81 297 GLY A CA 1
ATOM 2202 C C . GLY A 1 297 ? 6.113 -21.391 -1.976 1 95.81 297 GLY A C 1
ATOM 2203 O O . GLY A 1 297 ? 5.82 -21.016 -0.842 1 95.81 297 GLY A O 1
ATOM 2204 N N . GLY A 1 298 ? 6.73 -22.594 -2.234 1 96.94 298 GLY A N 1
ATOM 2205 C CA . GLY A 1 298 ? 7.477 -23.266 -1.186 1 96.94 298 GLY A CA 1
ATOM 2206 C C . GLY A 1 298 ? 6.711 -24.422 -0.565 1 96.94 298 GLY A C 1
ATOM 2207 O O . GLY A 1 298 ? 5.477 -24.453 -0.604 1 96.94 298 GLY A O 1
ATOM 2208 N N . ARG A 1 299 ? 7.395 -25.188 0.079 1 97.88 299 ARG A N 1
ATOM 2209 C CA . ARG A 1 299 ? 6.914 -26.422 0.704 1 97.88 299 ARG A CA 1
ATOM 2210 C C . ARG A 1 299 ? 5.922 -26.125 1.82 1 97.88 299 ARG A C 1
ATOM 2212 O O . ARG A 1 299 ? 4.816 -26.672 1.844 1 97.88 299 ARG A O 1
ATOM 2219 N N . LEU A 1 300 ? 6.297 -25.219 2.686 1 96.31 300 LEU A N 1
ATOM 2220 C CA . LEU A 1 300 ? 5.469 -24.938 3.852 1 96.31 300 LEU A CA 1
ATOM 2221 C C . LEU A 1 300 ? 4.082 -24.469 3.432 1 96.31 300 LEU A C 1
ATOM 2223 O O . LEU A 1 300 ? 3.074 -24.906 3.988 1 96.31 300 LEU A O 1
ATOM 2227 N N . ARG A 1 301 ? 4.074 -23.578 2.445 1 96.69 301 ARG A N 1
ATOM 2228 C CA . ARG A 1 301 ? 2.793 -23.078 1.954 1 96.69 301 ARG A CA 1
ATOM 2229 C C . ARG A 1 301 ? 1.958 -24.203 1.361 1 96.69 301 ARG A C 1
ATOM 2231 O O . ARG A 1 301 ? 0.761 -24.312 1.637 1 96.69 301 ARG A O 1
ATOM 2238 N N . LEU A 1 302 ? 2.557 -25.016 0.578 1 98.19 302 LEU A N 1
ATOM 2239 C CA . LEU A 1 302 ? 1.86 -26.156 -0.027 1 98.19 302 LEU A CA 1
ATOM 2240 C C . LEU A 1 302 ? 1.273 -27.062 1.044 1 98.19 302 LEU A C 1
ATOM 2242 O O . LEU A 1 302 ? 0.119 -27.484 0.942 1 98.19 302 LEU A O 1
ATOM 2246 N N . GLU A 1 303 ? 2.059 -27.328 2.047 1 98 303 GLU A N 1
ATOM 2247 C CA . GLU A 1 303 ? 1.606 -28.203 3.121 1 98 303 GLU A CA 1
ATOM 2248 C C . GLU A 1 303 ? 0.413 -27.609 3.859 1 98 303 GLU A C 1
ATOM 2250 O O . GLU A 1 303 ? -0.564 -28.297 4.141 1 98 303 GLU A O 1
ATOM 2255 N N . LYS A 1 304 ? 0.475 -26.344 4.121 1 97.56 304 LYS A N 1
ATOM 2256 C CA . LYS A 1 304 ? -0.618 -25.672 4.816 1 97.56 304 LYS A CA 1
ATOM 2257 C C . LYS A 1 304 ? -1.883 -25.656 3.965 1 97.56 304 LYS A C 1
ATOM 2259 O O . LYS A 1 304 ? -2.975 -25.938 4.457 1 97.56 304 LYS A O 1
ATOM 2264 N N . LEU A 1 305 ? -1.76 -25.375 2.709 1 98.12 305 LEU A N 1
ATOM 2265 C CA . LEU A 1 305 ? -2.92 -25.281 1.829 1 98.12 305 LEU A CA 1
ATOM 2266 C C . LEU A 1 305 ? -3.506 -26.656 1.555 1 98.12 305 LEU A C 1
ATOM 2268 O O . LEU A 1 305 ? -4.723 -26.812 1.438 1 98.12 305 LEU A O 1
ATOM 2272 N N . ALA A 1 306 ? -2.656 -27.641 1.463 1 98.44 306 ALA A N 1
ATOM 2273 C CA . ALA A 1 306 ? -3.133 -29.016 1.295 1 98.44 306 ALA A CA 1
ATOM 2274 C C . ALA A 1 306 ? -3.99 -29.438 2.48 1 98.44 306 ALA A C 1
ATOM 2276 O O . ALA A 1 306 ? -4.973 -30.172 2.314 1 98.44 306 ALA A O 1
ATOM 2277 N N . ARG A 1 307 ? -3.619 -29.031 3.652 1 98 307 ARG A N 1
ATOM 2278 C CA . ARG A 1 307 ? -4.383 -29.359 4.852 1 98 307 ARG A CA 1
ATOM 2279 C C . ARG A 1 307 ? -5.82 -28.859 4.738 1 98 307 ARG A C 1
ATOM 2281 O O . ARG A 1 307 ? -6.754 -29.531 5.191 1 98 307 ARG A O 1
ATOM 2288 N N . LEU A 1 308 ? -6.031 -27.688 4.082 1 98.06 308 LEU A N 1
ATOM 2289 C CA . LEU A 1 308 ? -7.375 -27.141 3.92 1 98.06 308 LEU A CA 1
ATOM 2290 C C . LEU A 1 308 ? -8.227 -28.047 3.035 1 98.06 308 LEU A C 1
ATOM 2292 O O . LEU A 1 308 ? -9.422 -28.219 3.273 1 98.06 308 LEU A O 1
ATOM 2296 N N . ILE A 1 309 ? -7.613 -28.594 2.02 1 97.94 309 ILE A N 1
ATOM 2297 C CA . ILE A 1 309 ? -8.328 -29.5 1.125 1 97.94 309 ILE A CA 1
ATOM 2298 C C . ILE A 1 309 ? -8.617 -30.812 1.845 1 97.94 309 ILE A C 1
ATOM 2300 O O . ILE A 1 309 ? -9.742 -31.312 1.811 1 97.94 309 ILE A O 1
ATOM 2304 N N . MET A 1 310 ? -7.637 -31.312 2.562 1 97.69 310 MET A N 1
ATOM 2305 C CA . MET A 1 310 ? -7.75 -32.625 3.195 1 97.69 310 MET A CA 1
ATOM 2306 C C . MET A 1 310 ? -8.75 -32.594 4.348 1 97.69 310 MET A C 1
ATOM 2308 O O . MET A 1 310 ? -9.406 -33.594 4.637 1 97.69 310 MET A O 1
ATOM 2312 N N . THR A 1 311 ? -8.984 -31.422 4.977 1 97.31 311 THR A N 1
ATOM 2313 C CA . THR A 1 311 ? -9.945 -31.266 6.062 1 97.31 311 THR A CA 1
ATOM 2314 C C . THR A 1 311 ? -11.289 -30.797 5.527 1 97.31 311 THR A C 1
ATOM 2316 O O . THR A 1 311 ? -12.203 -30.484 6.301 1 97.31 311 THR A O 1
ATOM 2319 N N . LYS A 1 312 ? -11.367 -30.578 4.191 1 96.94 312 LYS A N 1
ATOM 2320 C CA . LYS A 1 312 ? -12.594 -30.266 3.469 1 96.94 312 LYS A CA 1
ATOM 2321 C C . LYS A 1 312 ? -13.055 -28.844 3.748 1 96.94 312 LYS A C 1
ATOM 2323 O O . LYS A 1 312 ? -14.234 -28.516 3.594 1 96.94 312 LYS A O 1
ATOM 2328 N N . LYS A 1 313 ? -12.141 -28.062 4.211 1 96.81 313 LYS A N 1
ATOM 2329 C CA . LYS A 1 313 ? -12.438 -26.641 4.379 1 96.81 313 LYS A CA 1
ATOM 2330 C C . LYS A 1 313 ? -12.391 -25.906 3.043 1 96.81 313 LYS A C 1
ATOM 2332 O O . LYS A 1 313 ? -12.93 -24.812 2.914 1 96.81 313 LYS A O 1
ATOM 2337 N N . LEU A 1 314 ? -11.711 -26.531 2.104 1 97.94 314 LEU A N 1
ATOM 2338 C CA . LEU A 1 314 ? -11.625 -26 0.748 1 97.94 314 LEU A CA 1
ATOM 2339 C C . LEU A 1 314 ? -11.836 -27.109 -0.281 1 97.94 314 LEU A C 1
ATOM 2341 O O . LEU A 1 314 ? -11.281 -28.203 -0.148 1 97.94 314 LEU A O 1
ATOM 2345 N N . ASP A 1 315 ? -12.672 -26.844 -1.212 1 97.94 315 ASP A N 1
ATOM 2346 C CA . ASP A 1 315 ? -12.898 -27.734 -2.348 1 97.94 315 ASP A CA 1
ATOM 2347 C C . ASP A 1 315 ? -12.68 -27 -3.67 1 97.94 315 ASP A C 1
ATOM 2349 O O . ASP A 1 315 ? -13.562 -26.281 -4.141 1 97.94 315 ASP A O 1
ATOM 2353 N N . PRO A 1 316 ? -11.516 -27.188 -4.273 1 97.75 316 PRO A N 1
ATOM 2354 C CA . PRO A 1 316 ? -11.258 -26.469 -5.52 1 97.75 316 PRO A CA 1
ATOM 2355 C C . PRO A 1 316 ? -11.898 -27.141 -6.734 1 97.75 316 PRO A C 1
ATOM 2357 O O . PRO A 1 316 ? -11.812 -26.609 -7.848 1 97.75 316 PRO A O 1
ATOM 2360 N N . SER A 1 317 ? -12.547 -28.172 -6.59 1 96.69 317 SER A N 1
ATOM 2361 C CA . SER A 1 317 ? -13 -29 -7.711 1 96.69 317 SER A CA 1
ATOM 2362 C C . SER A 1 317 ? -14.062 -28.281 -8.531 1 96.69 317 SER A C 1
ATOM 2364 O O . SER A 1 317 ? -14.203 -28.531 -9.727 1 96.69 317 SER A O 1
ATOM 2366 N N . LYS A 1 318 ? -14.75 -27.344 -7.926 1 95.19 318 LYS A N 1
ATOM 2367 C CA . LYS A 1 318 ? -15.859 -26.688 -8.609 1 95.19 318 LYS A CA 1
ATOM 2368 C C . LYS A 1 318 ? -15.359 -25.781 -9.727 1 95.19 318 LYS A C 1
ATOM 2370 O O . LYS A 1 318 ? -16.109 -25.453 -10.648 1 95.19 318 LYS A O 1
ATOM 2375 N N . MET A 1 319 ? -14.117 -25.438 -9.672 1 94.5 319 MET A N 1
ATOM 2376 C CA . MET A 1 319 ? -13.633 -24.547 -10.734 1 94.5 319 MET A CA 1
ATOM 2377 C C . MET A 1 319 ? -13.031 -25.359 -11.883 1 94.5 319 MET A C 1
ATOM 2379 O O . MET A 1 319 ? -12.727 -24.812 -12.938 1 94.5 319 MET A O 1
ATOM 2383 N N . ILE A 1 320 ? -12.883 -26.656 -11.656 1 96.5 320 ILE A N 1
ATOM 2384 C CA . ILE A 1 320 ? -12.312 -27.516 -12.688 1 96.5 320 ILE A CA 1
ATOM 2385 C C . ILE A 1 320 ? -13.414 -27.984 -13.625 1 96.5 320 ILE A C 1
ATOM 2387 O O . ILE A 1 320 ? -14.094 -28.984 -13.344 1 96.5 320 ILE A O 1
ATOM 2391 N N . THR A 1 321 ? -13.492 -27.359 -14.797 1 95.44 321 THR A N 1
ATOM 2392 C CA . THR A 1 321 ? -14.617 -27.625 -15.688 1 95.44 321 THR A CA 1
ATOM 2393 C C . THR A 1 321 ? -14.258 -28.688 -16.719 1 95.44 321 THR A C 1
ATOM 2395 O O . THR A 1 321 ? -15.141 -29.344 -17.266 1 95.44 321 THR A O 1
ATOM 2398 N N . HIS A 1 322 ? -12.961 -28.797 -17.062 1 96.62 322 HIS A N 1
ATOM 2399 C CA . HIS A 1 322 ? -12.523 -29.75 -18.078 1 96.62 322 HIS A CA 1
ATOM 2400 C C . HIS A 1 322 ? -11.391 -30.625 -17.547 1 96.62 322 HIS A C 1
ATOM 2402 O O . HIS A 1 322 ? -10.383 -30.109 -17.062 1 96.62 322 HIS A O 1
ATOM 2408 N N . ARG A 1 323 ? -11.609 -31.906 -17.672 1 97 323 ARG A N 1
ATOM 2409 C CA . ARG A 1 323 ? -10.586 -32.875 -17.344 1 97 323 ARG A CA 1
ATOM 2410 C C . ARG A 1 323 ? -10.234 -33.719 -18.562 1 97 323 ARG A C 1
ATOM 2412 O O . ARG A 1 323 ? -11.109 -34.344 -19.188 1 97 323 ARG A O 1
ATOM 2419 N N . PHE A 1 324 ? -9.031 -33.688 -18.875 1 97.69 324 PHE A N 1
ATOM 2420 C CA . PHE A 1 324 ? -8.531 -34.5 -19.969 1 97.69 324 PHE A CA 1
ATOM 2421 C C . PHE A 1 324 ? -7.676 -35.656 -19.438 1 97.69 324 PHE A C 1
ATOM 2423 O O . PHE A 1 324 ? -7.082 -35.562 -18.359 1 97.69 324 PHE A O 1
ATOM 2430 N N . LYS A 1 325 ? -7.656 -36.719 -20.25 1 97.56 325 LYS A N 1
ATOM 2431 C CA . LYS A 1 325 ? -6.801 -37.844 -19.922 1 97.56 325 LYS A CA 1
ATOM 2432 C C . LYS A 1 325 ? -5.789 -38.094 -21.047 1 97.56 325 LYS A C 1
ATOM 2434 O O . LYS A 1 325 ? -6.168 -38.312 -22.203 1 97.56 325 LYS A O 1
ATOM 2439 N N . GLY A 1 326 ? -4.551 -38.031 -20.641 1 97.25 326 GLY A N 1
ATOM 2440 C CA . GLY A 1 326 ? -3.486 -38.312 -21.594 1 97.25 326 GLY A CA 1
ATOM 2441 C C . GLY A 1 326 ? -2.629 -37.094 -21.891 1 97.25 326 GLY A C 1
ATOM 2442 O O . GLY A 1 326 ? -3.15 -36 -22.109 1 97.25 326 GLY A O 1
ATOM 2443 N N . PHE A 1 327 ? -1.375 -37.312 -21.984 1 95.19 327 PHE A N 1
ATOM 2444 C CA . PHE A 1 327 ? -0.34 -36.312 -22.172 1 95.19 327 PHE A CA 1
ATOM 2445 C C . PHE A 1 327 ? -0.562 -35.531 -23.469 1 95.19 327 PHE A C 1
ATOM 2447 O O . PHE A 1 327 ? -0.288 -34.344 -23.547 1 95.19 327 PHE A O 1
ATOM 2454 N N . GLU A 1 328 ? -1.127 -36.188 -24.438 1 95.81 328 GLU A N 1
ATOM 2455 C CA . GLU A 1 328 ? -1.312 -35.625 -25.781 1 95.81 328 GLU A CA 1
ATOM 2456 C C . GLU A 1 328 ? -2.348 -34.5 -25.766 1 95.81 328 GLU A C 1
ATOM 2458 O O . GLU A 1 328 ? -2.424 -33.719 -26.703 1 95.81 328 GLU A O 1
ATOM 2463 N N . HIS A 1 329 ? -3.115 -34.438 -24.672 1 97.81 329 HIS A N 1
ATOM 2464 C CA . HIS A 1 329 ? -4.207 -33.469 -24.641 1 97.81 329 HIS A CA 1
ATOM 2465 C C . HIS A 1 329 ? -3.742 -32.125 -24.062 1 97.81 329 HIS A C 1
ATOM 2467 O O . HIS A 1 329 ? -4.543 -31.219 -23.891 1 97.81 329 HIS A O 1
ATOM 2473 N N . ILE A 1 330 ? -2.447 -31.969 -23.781 1 97.94 330 ILE A N 1
ATOM 2474 C CA . ILE A 1 330 ? -1.897 -30.703 -23.281 1 97.94 330 ILE A CA 1
ATOM 2475 C C . ILE A 1 330 ? -2.186 -29.594 -24.281 1 97.94 330 ILE A C 1
ATOM 2477 O O . ILE A 1 330 ? -2.615 -28.5 -23.906 1 97.94 330 ILE A O 1
ATOM 2481 N N . GLU A 1 331 ? -1.969 -29.906 -25.547 1 97.62 331 GLU A N 1
ATOM 2482 C CA . GLU A 1 331 ? -2.219 -28.922 -26.594 1 97.62 331 GLU A CA 1
ATOM 2483 C C . GLU A 1 331 ? -3.684 -28.5 -26.625 1 97.62 331 GLU A C 1
ATOM 2485 O O . GLU A 1 331 ? -3.99 -27.312 -26.672 1 97.62 331 GLU A O 1
ATOM 2490 N N . GLU A 1 332 ? -4.52 -29.484 -26.547 1 97.12 332 GLU A N 1
ATOM 2491 C CA . GLU A 1 332 ? -5.957 -29.219 -26.547 1 97.12 332 GLU A CA 1
ATOM 2492 C C . GLU A 1 332 ? -6.344 -28.344 -25.359 1 97.12 332 GLU A C 1
ATOM 2494 O O . GLU A 1 332 ? -7.102 -27.375 -25.516 1 97.12 332 GLU A O 1
ATOM 2499 N N . ALA A 1 333 ? -5.848 -28.672 -24.25 1 97.25 333 ALA A N 1
ATOM 2500 C CA . ALA A 1 333 ? -6.152 -27.922 -23.031 1 97.25 333 ALA A CA 1
ATOM 2501 C C . ALA A 1 333 ? -5.652 -26.484 -23.125 1 97.25 333 ALA A C 1
ATOM 2503 O O . ALA A 1 333 ? -6.34 -25.547 -22.703 1 97.25 333 ALA A O 1
ATOM 2504 N N . LEU A 1 334 ? -4.465 -26.266 -23.641 1 96.62 334 LEU A N 1
ATOM 2505 C CA . LEU A 1 334 ? -3.889 -24.938 -23.797 1 96.62 334 LEU A CA 1
ATOM 2506 C C . LEU A 1 334 ? -4.723 -24.094 -24.766 1 96.62 334 LEU A C 1
ATOM 2508 O O . LEU A 1 334 ? -5.012 -22.922 -24.469 1 96.62 334 LEU A O 1
ATOM 2512 N N . PHE A 1 335 ? -5.148 -24.656 -25.844 1 96.19 335 PHE A N 1
ATOM 2513 C CA . PHE A 1 335 ? -5.926 -23.906 -26.828 1 96.19 335 PHE A CA 1
ATOM 2514 C C . PHE A 1 335 ? -7.32 -23.594 -26.297 1 96.19 335 PHE A C 1
ATOM 2516 O O . PHE A 1 335 ? -7.902 -22.562 -26.641 1 96.19 335 PHE A O 1
ATOM 2523 N N . LEU A 1 336 ? -7.773 -24.531 -25.5 1 94.88 336 LEU A N 1
ATOM 2524 C CA . LEU A 1 336 ? -9.023 -24.219 -24.828 1 94.88 336 LEU A CA 1
ATOM 2525 C C . LEU A 1 336 ? -8.891 -22.938 -24 1 94.88 336 LEU A C 1
ATOM 2527 O O . LEU A 1 336 ? -9.805 -22.109 -23.984 1 94.88 336 LEU A O 1
ATOM 2531 N N . MET A 1 337 ? -7.797 -22.812 -23.312 1 92.5 337 MET A N 1
ATOM 2532 C CA . MET A 1 337 ? -7.543 -21.625 -22.5 1 92.5 337 MET A CA 1
ATOM 2533 C C . MET A 1 337 ? -7.375 -20.391 -23.391 1 92.5 337 MET A C 1
ATOM 2535 O O . MET A 1 337 ? -7.711 -19.281 -22.969 1 92.5 337 MET A O 1
ATOM 2539 N N . LYS A 1 338 ? -6.832 -20.516 -24.531 1 92.31 338 LYS A N 1
ATOM 2540 C CA . LYS A 1 338 ? -6.66 -19.422 -25.469 1 92.31 338 LYS A CA 1
ATOM 2541 C C . LYS A 1 338 ? -8.008 -18.938 -26 1 92.31 338 LYS A C 1
ATOM 2543 O O . LYS A 1 338 ? -8.266 -17.734 -26.062 1 92.31 338 LYS A O 1
ATOM 2548 N N . ASP A 1 339 ? -8.828 -19.906 -26.375 1 91.38 339 ASP A N 1
ATOM 2549 C CA . ASP A 1 339 ? -10.094 -19.594 -27.031 1 91.38 339 ASP A CA 1
ATOM 2550 C C . ASP A 1 339 ? -11.156 -19.188 -26.016 1 91.38 339 ASP A C 1
ATOM 2552 O O . ASP A 1 339 ? -12.086 -18.453 -26.344 1 91.38 339 ASP A O 1
ATOM 2556 N N . LYS A 1 340 ? -11.031 -19.641 -24.906 1 86.19 340 LYS A N 1
ATOM 2557 C CA . LYS A 1 340 ? -11.852 -19.312 -23.734 1 86.19 340 LYS A CA 1
ATOM 2558 C C . LYS A 1 340 ? -13.336 -19.469 -24.047 1 86.19 340 LYS A C 1
ATOM 2560 O O . LYS A 1 340 ? -14.102 -18.5 -23.953 1 86.19 340 LYS A O 1
ATOM 2565 N N . PRO A 1 341 ? -13.742 -20.656 -24.297 1 85.44 341 PRO A N 1
ATOM 2566 C CA . PRO A 1 341 ? -15.188 -20.859 -24.438 1 85.44 341 PRO A CA 1
ATOM 2567 C C . PRO A 1 341 ? -15.953 -20.484 -23.172 1 85.44 341 PRO A C 1
ATOM 2569 O O . PRO A 1 341 ? -15.375 -20.438 -22.078 1 85.44 341 PRO A O 1
ATOM 2572 N N . LYS A 1 342 ? -17.219 -20.219 -23.281 1 80.06 342 LYS A N 1
ATOM 2573 C CA . LYS A 1 342 ? -18.047 -19.656 -22.219 1 80.06 342 LYS A CA 1
ATOM 2574 C C . LYS A 1 342 ? -18.062 -20.562 -21 1 80.06 342 LYS A C 1
ATOM 2576 O O . LYS A 1 342 ? -18.156 -20.094 -19.859 1 80.06 342 LYS A O 1
ATOM 2581 N N . ASP A 1 343 ? -17.891 -21.797 -21.172 1 84.88 343 ASP A N 1
ATOM 2582 C CA . ASP A 1 343 ? -18.062 -22.734 -20.062 1 84.88 343 ASP A CA 1
ATOM 2583 C C . ASP A 1 343 ? -16.719 -23.062 -19.406 1 84.88 343 ASP A C 1
ATOM 2585 O O . ASP A 1 343 ? -16.656 -23.797 -18.422 1 84.88 343 ASP A O 1
ATOM 2589 N N . LEU A 1 344 ? -15.68 -22.5 -19.891 1 92 344 LEU A N 1
ATOM 2590 C CA . LEU A 1 344 ? -14.352 -22.812 -19.375 1 92 344 LEU A CA 1
ATOM 2591 C C . LEU A 1 344 ? -14.039 -21.969 -18.141 1 92 344 LEU A C 1
ATOM 2593 O O . LEU A 1 344 ? -14.219 -20.75 -18.172 1 92 344 LEU A O 1
ATOM 2597 N N . ILE A 1 345 ? -13.672 -22.656 -17.062 1 93.44 345 ILE A N 1
ATOM 2598 C CA . ILE A 1 345 ? -13.031 -21.984 -15.938 1 93.44 345 ILE A CA 1
ATOM 2599 C C . ILE A 1 345 ? -11.602 -22.5 -15.781 1 93.44 345 ILE A C 1
ATOM 2601 O O . ILE A 1 345 ? -10.648 -21.719 -15.891 1 93.44 345 ILE A O 1
ATOM 2605 N N . LYS A 1 346 ? -11.469 -23.766 -15.625 1 95.81 346 LYS A N 1
ATOM 2606 C CA . LYS A 1 346 ? -10.148 -24.375 -15.5 1 95.81 346 LYS A CA 1
ATOM 2607 C C . LYS A 1 346 ? -10.102 -25.75 -16.188 1 95.81 346 LYS A C 1
ATOM 2609 O O . LYS A 1 346 ? -11.055 -26.531 -16.078 1 95.81 346 LYS A O 1
ATOM 2614 N N . SER A 1 347 ? -9.023 -25.984 -16.906 1 96.88 347 SER A N 1
ATOM 2615 C CA . SER A 1 347 ? -8.789 -27.297 -17.5 1 96.88 347 SER A CA 1
ATOM 2616 C C . SER A 1 347 ? -7.57 -27.969 -16.875 1 96.88 347 SER A C 1
ATOM 2618 O O . SER A 1 347 ? -6.602 -27.297 -16.516 1 96.88 347 SER A O 1
ATOM 2620 N N . VAL A 1 348 ? -7.645 -29.266 -16.734 1 98.12 348 VAL A N 1
ATOM 2621 C CA . VAL A 1 348 ? -6.562 -30.062 -16.172 1 98.12 348 VAL A CA 1
ATOM 2622 C C . VAL A 1 348 ? -6.336 -31.312 -17.031 1 98.12 348 VAL A C 1
ATOM 2624 O O . VAL A 1 348 ? -7.293 -31.922 -17.516 1 98.12 348 VAL A O 1
ATOM 2627 N N . VAL A 1 349 ? -5.109 -31.641 -17.25 1 98.62 349 VAL A N 1
ATOM 2628 C CA . VAL A 1 349 ? -4.723 -32.844 -18 1 98.62 349 VAL A CA 1
ATOM 2629 C C . VAL A 1 349 ? -4.09 -33.844 -17.047 1 98.62 349 VAL A C 1
ATOM 2631 O O . VAL A 1 349 ? -3.057 -33.562 -16.422 1 98.62 349 VAL A O 1
ATOM 2634 N N . ILE A 1 350 ? -4.68 -34.969 -16.969 1 97.81 350 ILE A N 1
ATOM 2635 C CA . ILE A 1 350 ? -4.203 -36.031 -16.094 1 97.81 350 ILE A CA 1
ATOM 2636 C C . ILE A 1 350 ? -3.52 -37.125 -16.922 1 97.81 350 ILE A C 1
ATOM 2638 O O . ILE A 1 350 ? -4.008 -37.5 -17.984 1 97.81 350 ILE A O 1
ATOM 2642 N N . PHE A 1 351 ? -2.383 -37.562 -16.406 1 95.12 351 PHE A N 1
ATOM 2643 C CA . PHE A 1 351 ? -1.579 -38.531 -17.141 1 95.12 351 PHE A CA 1
ATOM 2644 C C . PHE A 1 351 ? -1.875 -39.969 -16.672 1 95.12 351 PHE A C 1
ATOM 2646 O O . PHE A 1 351 ? -2.225 -40.188 -15.516 1 95.12 351 PHE A O 1
ATOM 2653 N N . MET B 1 1 ? -14.008 39.781 15.938 1 96.38 1 MET B N 1
ATOM 2654 C CA . MET B 1 1 ? -12.57 39.594 16.125 1 96.38 1 MET B CA 1
ATOM 2655 C C . MET B 1 1 ? -11.812 39.812 14.82 1 96.38 1 MET B C 1
ATOM 2657 O O . MET B 1 1 ? -12.359 39.562 13.742 1 96.38 1 MET B O 1
ATOM 2661 N N . LYS B 1 2 ? -10.641 40.312 15 1 98 2 LYS B N 1
ATOM 2662 C CA . LYS B 1 2 ? -9.766 40.469 13.844 1 98 2 LYS B CA 1
ATOM 2663 C C . LYS B 1 2 ? -9.227 39.125 13.367 1 98 2 LYS B C 1
ATOM 2665 O O . LYS B 1 2 ? -8.836 38.281 14.172 1 98 2 LYS B O 1
ATOM 2670 N N . ALA B 1 3 ? -9.219 38.938 12.031 1 98.38 3 ALA B N 1
ATOM 2671 C CA . ALA B 1 3 ? -8.742 37.688 11.453 1 98.38 3 ALA B CA 1
ATOM 2672 C C . ALA B 1 3 ? -8.172 37.906 10.055 1 98.38 3 ALA B C 1
ATOM 2674 O O . ALA B 1 3 ? -8.5 38.906 9.398 1 98.38 3 ALA B O 1
ATOM 2675 N N . TYR B 1 4 ? -7.273 37.094 9.609 1 98.44 4 TYR B N 1
ATOM 2676 C CA . TYR B 1 4 ? -6.754 37.062 8.25 1 98.44 4 TYR B CA 1
ATOM 2677 C C . TYR B 1 4 ? -7.367 35.938 7.449 1 98.44 4 TYR B C 1
ATOM 2679 O O . TYR B 1 4 ? -7.273 34.781 7.848 1 98.44 4 TYR B O 1
ATOM 2687 N N . ALA B 1 5 ? -8.016 36.312 6.332 1 98.12 5 ALA B N 1
ATOM 2688 C CA . ALA B 1 5 ? -8.891 35.344 5.695 1 98.12 5 ALA B CA 1
ATOM 2689 C C . ALA B 1 5 ? -8.641 35.281 4.191 1 98.12 5 ALA B C 1
ATOM 2691 O O . ALA B 1 5 ? -8.078 36.188 3.609 1 98.12 5 ALA B O 1
ATOM 2692 N N . MET B 1 6 ? -8.922 34.094 3.648 1 97.38 6 MET B N 1
ATOM 2693 C CA . MET B 1 6 ? -9.195 34 2.219 1 97.38 6 MET B CA 1
ATOM 2694 C C . MET B 1 6 ? -10.547 34.625 1.881 1 97.38 6 MET B C 1
ATOM 2696 O O . MET B 1 6 ? -11.586 34.094 2.287 1 97.38 6 MET B O 1
ATOM 2700 N N . LEU B 1 7 ? -10.492 35.719 1.169 1 97.31 7 LEU B N 1
ATOM 2701 C CA . LEU B 1 7 ? -11.734 36.375 0.783 1 97.31 7 LEU B CA 1
ATOM 2702 C C . LEU B 1 7 ? -12.438 35.625 -0.333 1 97.31 7 LEU B C 1
ATOM 2704 O O . LEU B 1 7 ? -13.648 35.406 -0.28 1 97.31 7 LEU B O 1
ATOM 2708 N N . LYS B 1 8 ? -11.766 35.25 -1.263 1 95.81 8 LYS B N 1
ATOM 2709 C CA . LYS B 1 8 ? -12.078 34.375 -2.395 1 95.81 8 LYS B CA 1
ATOM 2710 C C . LYS B 1 8 ? -10.812 33.812 -3.016 1 95.81 8 LYS B C 1
ATOM 2712 O O . LYS B 1 8 ? -9.703 34.125 -2.576 1 95.81 8 LYS B O 1
ATOM 2717 N N . ILE B 1 9 ? -11 32.906 -3.932 1 94.31 9 ILE B N 1
ATOM 2718 C CA . ILE B 1 9 ? -9.828 32.344 -4.594 1 94.31 9 ILE B CA 1
ATOM 2719 C C . ILE B 1 9 ? -8.969 33.469 -5.168 1 94.31 9 ILE B C 1
ATOM 2721 O O . ILE B 1 9 ? -9.484 34.375 -5.844 1 94.31 9 ILE B O 1
ATOM 2725 N N . GLY B 1 10 ? -7.762 33.531 -4.723 1 95.38 10 GLY B N 1
ATOM 2726 C CA . GLY B 1 10 ? -6.801 34.469 -5.254 1 95.38 10 GLY B CA 1
ATOM 2727 C C . GLY B 1 10 ? -6.727 35.75 -4.445 1 95.38 10 GLY B C 1
ATOM 2728 O O . GLY B 1 10 ? -5.945 36.656 -4.766 1 95.38 10 GLY B O 1
ATOM 2729 N N . ALA B 1 11 ? -7.523 35.844 -3.395 1 96.88 11 ALA B N 1
ATOM 2730 C CA . ALA B 1 11 ? -7.562 37.062 -2.631 1 96.88 11 ALA B CA 1
ATOM 2731 C C . ALA B 1 11 ? -7.582 36.812 -1.13 1 96.88 11 ALA B C 1
ATOM 2733 O O . ALA B 1 11 ? -8.344 35.938 -0.661 1 96.88 11 ALA B O 1
ATOM 2734 N N . THR B 1 12 ? -6.719 37.5 -0.439 1 97.62 12 THR B N 1
ATOM 2735 C CA . THR B 1 12 ? -6.672 37.438 1.018 1 97.62 12 THR B CA 1
ATOM 2736 C C . THR B 1 12 ? -6.805 38.844 1.632 1 97.62 12 THR B C 1
ATOM 2738 O O . THR B 1 12 ? -6.648 39.844 0.939 1 97.62 12 THR B O 1
ATOM 2741 N N . GLY B 1 13 ? -7.141 38.844 2.914 1 98.06 13 GLY B N 1
ATOM 2742 C CA . GLY B 1 13 ? -7.203 40.125 3.604 1 98.06 13 GLY B CA 1
ATOM 2743 C C . GLY B 1 13 ? -7.613 40 5.059 1 98.06 13 GLY B C 1
ATOM 2744 O O . GLY B 1 13 ? -8.07 38.938 5.492 1 98.06 13 GLY B O 1
ATOM 2745 N N . TRP B 1 14 ? -7.363 41.125 5.785 1 98.5 14 TRP B N 1
ATOM 2746 C CA . TRP B 1 14 ? -7.84 41.25 7.16 1 98.5 14 TRP B CA 1
ATOM 2747 C C . TRP B 1 14 ? -9.336 41.531 7.195 1 98.5 14 TRP B C 1
ATOM 2749 O O . TRP B 1 14 ? -9.828 42.406 6.461 1 98.5 14 TRP B O 1
ATOM 2759 N N . ILE B 1 15 ? -10 40.781 8.055 1 98.38 15 ILE B N 1
ATOM 2760 C CA . ILE B 1 15 ? -11.438 40.969 8.188 1 98.38 15 ILE B CA 1
ATOM 2761 C C . ILE B 1 15 ? -11.828 40.969 9.664 1 98.38 15 ILE B C 1
ATOM 2763 O O . ILE B 1 15 ? -11 40.625 10.523 1 98.38 15 ILE B O 1
ATOM 2767 N N . GLU B 1 16 ? -13.047 41.406 9.883 1 98.19 16 GLU B N 1
ATOM 2768 C CA . GLU B 1 16 ? -13.68 41.25 11.188 1 98.19 16 GLU B CA 1
ATOM 2769 C C . GLU B 1 16 ? -14.742 40.156 11.156 1 98.19 16 GLU B C 1
ATOM 2771 O O . GLU B 1 16 ? -15.562 40.094 10.242 1 98.19 16 GLU B O 1
ATOM 2776 N N . LYS B 1 17 ? -14.68 39.281 12.133 1 96.81 17 LYS B N 1
ATOM 2777 C CA . LYS B 1 17 ? -15.641 38.188 12.273 1 96.81 17 LYS B CA 1
ATOM 2778 C C . LYS B 1 17 ? -16.109 38.031 13.719 1 96.81 17 LYS B C 1
ATOM 2780 O O . LYS B 1 17 ? -15.414 38.469 14.641 1 96.81 17 LYS B O 1
ATOM 2785 N N . PRO B 1 18 ? -17.328 37.5 13.789 1 96.94 18 PRO B N 1
ATOM 2786 C CA . PRO B 1 18 ? -17.719 37.188 15.172 1 96.94 18 PRO B CA 1
ATOM 2787 C C . PRO B 1 18 ? -16.781 36.188 15.844 1 96.94 18 PRO B C 1
ATOM 2789 O O . PRO B 1 18 ? -16.234 35.312 15.188 1 96.94 18 PRO B O 1
ATOM 2792 N N . ARG B 1 19 ? -16.562 36.438 17.094 1 97.25 19 ARG B N 1
ATOM 2793 C CA . ARG B 1 19 ? -15.844 35.438 17.891 1 97.25 19 ARG B CA 1
ATOM 2794 C C . ARG B 1 19 ? -16.5 34.094 17.797 1 97.25 19 ARG B C 1
ATOM 2796 O O . ARG B 1 19 ? -17.734 33.969 17.828 1 97.25 19 ARG B O 1
ATOM 2803 N N . PRO B 1 20 ? -15.742 33 17.703 1 97.62 20 PRO B N 1
ATOM 2804 C CA . PRO B 1 20 ? -16.359 31.672 17.641 1 97.62 20 PRO B CA 1
ATOM 2805 C C . PRO B 1 20 ? -17.125 31.312 18.922 1 97.62 20 PRO B C 1
ATOM 2807 O O . PRO B 1 20 ? -16.766 31.781 20.016 1 97.62 20 PRO B O 1
ATOM 2810 N N . VAL B 1 21 ? -18.109 30.5 18.719 1 97.69 21 VAL B N 1
ATOM 2811 C CA . VAL B 1 21 ? -18.938 30.047 19.844 1 97.69 21 VAL B CA 1
ATOM 2812 C C . VAL B 1 21 ? -18.359 28.766 20.422 1 97.69 21 VAL B C 1
ATOM 2814 O O . VAL B 1 21 ? -18 27.844 19.672 1 97.69 21 VAL B O 1
ATOM 2817 N N . CYS B 1 22 ? -18.297 28.703 21.719 1 98.44 22 CYS B N 1
ATOM 2818 C CA . CYS B 1 22 ? -17.75 27.547 22.422 1 98.44 22 CYS B CA 1
ATOM 2819 C C . CYS B 1 22 ? -18.859 26.547 22.75 1 98.44 22 CYS B C 1
ATOM 2821 O O . CYS B 1 22 ? -19.719 26.828 23.578 1 98.44 22 CYS B O 1
ATOM 2823 N N . GLY B 1 23 ? -18.875 25.391 22.125 1 98.12 23 GLY B N 1
ATOM 2824 C CA . GLY B 1 23 ? -19.812 24.328 22.484 1 98.12 23 GLY B CA 1
ATOM 2825 C C . GLY B 1 23 ? -19.422 23.594 23.75 1 98.12 23 GLY B C 1
ATOM 2826 O O . GLY B 1 23 ? -18.328 23.797 24.281 1 98.12 23 GLY B O 1
ATOM 2827 N N . PRO B 1 24 ? -20.266 22.672 24.219 1 98.38 24 PRO B N 1
ATOM 2828 C CA . PRO B 1 24 ? -20.047 22 25.516 1 98.38 24 PRO B CA 1
ATOM 2829 C C . PRO B 1 24 ? -18.734 21.219 25.547 1 98.38 24 PRO B C 1
ATOM 2831 O O . PRO B 1 24 ? -18.141 21.062 26.625 1 98.38 24 PRO B O 1
ATOM 2834 N N . ASN B 1 25 ? -18.297 20.719 24.422 1 98.38 25 ASN B N 1
ATOM 2835 C CA . ASN B 1 25 ? -17.094 19.891 24.406 1 98.38 25 ASN B CA 1
ATOM 2836 C C . ASN B 1 25 ? -15.906 20.641 23.797 1 98.38 25 ASN B C 1
ATOM 2838 O O . ASN B 1 25 ? -14.844 20.047 23.594 1 98.38 25 ASN B O 1
ATOM 2842 N N . ASP B 1 26 ? -16.016 21.859 23.516 1 98.56 26 ASP B N 1
ATOM 2843 C CA . ASP B 1 26 ? -15.062 22.625 22.719 1 98.56 26 ASP B CA 1
ATOM 2844 C C . ASP B 1 26 ? -14.195 23.531 23.578 1 98.56 26 ASP B C 1
ATOM 2846 O O . ASP B 1 26 ? -14.359 23.562 24.812 1 98.56 26 ASP B O 1
ATOM 2850 N N . ALA B 1 27 ? -13.289 24.172 22.938 1 98.81 27 ALA B N 1
ATOM 2851 C CA . ALA B 1 27 ? -12.469 25.219 23.562 1 98.81 27 ALA B CA 1
ATOM 2852 C C . ALA B 1 27 ? -12.211 26.359 22.578 1 98.81 27 ALA B C 1
ATOM 2854 O O . ALA B 1 27 ? -12.148 26.141 21.375 1 98.81 27 ALA B O 1
ATOM 2855 N N . ILE B 1 28 ? -12.125 27.531 23.078 1 98.88 28 ILE B N 1
ATOM 2856 C CA . ILE B 1 28 ? -11.672 28.719 22.344 1 98.88 28 ILE B CA 1
ATOM 2857 C C . ILE B 1 28 ? -10.258 29.078 22.797 1 98.88 28 ILE B C 1
ATOM 2859 O O . ILE B 1 28 ? -9.992 29.188 23.984 1 98.88 28 ILE B O 1
ATOM 2863 N N . ILE B 1 29 ? -9.43 29.25 21.844 1 98.88 29 ILE B N 1
ATOM 2864 C CA . ILE B 1 29 ? -8.016 29.438 22.125 1 98.88 29 ILE B CA 1
ATOM 2865 C C . ILE B 1 29 ? -7.578 30.828 21.641 1 98.88 29 ILE B C 1
ATOM 2867 O O . ILE B 1 29 ? -7.957 31.25 20.547 1 98.88 29 ILE B O 1
ATOM 2871 N N . ARG B 1 30 ? -6.863 31.531 22.406 1 98.75 30 ARG B N 1
ATOM 2872 C CA . ARG B 1 30 ? -6.113 32.719 21.984 1 98.75 30 ARG B CA 1
ATOM 2873 C C . ARG B 1 30 ? -4.719 32.312 21.5 1 98.75 30 ARG B C 1
ATOM 2875 O O . ARG B 1 30 ? -3.916 31.781 22.281 1 98.75 30 ARG B O 1
ATOM 2882 N N . PRO B 1 31 ? -4.402 32.594 20.234 1 98.56 31 PRO B N 1
ATOM 2883 C CA . PRO B 1 31 ? -3.117 32.125 19.703 1 98.56 31 PRO B CA 1
ATOM 2884 C C . PRO B 1 31 ? -1.926 32.812 20.375 1 98.56 31 PRO B C 1
ATOM 2886 O O . PRO B 1 31 ? -1.988 34 20.688 1 98.56 31 PRO B O 1
ATOM 2889 N N . LEU B 1 32 ? -0.896 32.031 20.625 1 98.56 32 LEU B N 1
ATOM 2890 C CA . LEU B 1 32 ? 0.395 32.531 21.062 1 98.56 32 LEU B CA 1
ATOM 2891 C C . LEU B 1 32 ? 1.387 32.562 19.906 1 98.56 32 LEU B C 1
ATOM 2893 O O . LEU B 1 32 ? 2.277 33.438 19.859 1 98.56 32 LEU B O 1
ATOM 2897 N N . ALA B 1 33 ? 1.286 31.688 19.047 1 98.62 33 ALA B N 1
ATOM 2898 C CA . ALA B 1 33 ? 2.078 31.609 17.828 1 98.62 33 ALA B CA 1
ATOM 2899 C C . ALA B 1 33 ? 1.325 30.859 16.734 1 98.62 33 ALA B C 1
ATOM 2901 O O . ALA B 1 33 ? 0.537 29.953 17.016 1 98.62 33 ALA B O 1
ATOM 2902 N N . VAL B 1 34 ? 1.496 31.266 15.5 1 98.62 34 VAL B N 1
ATOM 2903 C CA . VAL B 1 34 ? 0.924 30.594 14.344 1 98.62 34 VAL B CA 1
ATOM 2904 C C . VAL B 1 34 ? 1.958 30.516 13.219 1 98.62 34 VAL B C 1
ATOM 2906 O O . VAL B 1 34 ? 2.924 31.281 13.211 1 98.62 34 VAL B O 1
ATOM 2909 N N . ALA B 1 35 ? 1.794 29.578 12.359 1 98.12 35 ALA B N 1
ATOM 2910 C CA . ALA B 1 35 ? 2.682 29.438 11.203 1 98.12 35 ALA B CA 1
ATOM 2911 C C . ALA B 1 35 ? 1.888 29.141 9.938 1 98.12 35 ALA B C 1
ATOM 2913 O O . ALA B 1 35 ? 1.028 28.25 9.922 1 98.12 35 ALA B O 1
ATOM 2914 N N . PRO B 1 36 ? 2.125 29.906 8.875 1 96.88 36 PRO B N 1
ATOM 2915 C CA . PRO B 1 36 ? 1.51 29.547 7.598 1 96.88 36 PRO B CA 1
ATOM 2916 C C . PRO B 1 36 ? 2.105 28.281 6.996 1 96.88 36 PRO B C 1
ATOM 2918 O O . PRO B 1 36 ? 3.258 27.938 7.277 1 96.88 36 PRO B O 1
ATOM 2921 N N . CYS B 1 37 ? 1.323 27.578 6.273 1 93.75 37 CYS B N 1
ATOM 2922 C CA . CYS B 1 37 ? 1.699 26.344 5.59 1 93.75 37 CYS B CA 1
ATOM 2923 C C . CYS B 1 37 ? 1.523 26.484 4.082 1 93.75 37 CYS B C 1
ATOM 2925 O O . CYS B 1 37 ? 0.763 27.328 3.617 1 93.75 37 CYS B O 1
ATOM 2927 N N . THR B 1 38 ? 2.275 25.703 3.33 1 89.12 38 THR B N 1
ATOM 2928 C CA . THR B 1 38 ? 2.105 25.688 1.881 1 89.12 38 THR B CA 1
ATOM 2929 C C . THR B 1 38 ? 0.658 25.375 1.509 1 89.12 38 THR B C 1
ATOM 2931 O O . THR B 1 38 ? 0.15 25.875 0.504 1 89.12 38 THR B O 1
ATOM 2934 N N . SER B 1 39 ? -0 24.609 2.289 1 90 39 SER B N 1
ATOM 2935 C CA . SER B 1 39 ? -1.403 24.297 2.033 1 90 39 SER B CA 1
ATOM 2936 C C . SER B 1 39 ? -2.264 25.547 2.072 1 90 39 SER B C 1
ATOM 2938 O O . SER B 1 39 ? -3.273 25.641 1.369 1 90 39 SER B O 1
ATOM 2940 N N . ASP B 1 40 ? -1.93 26.547 2.881 1 92.5 40 ASP B N 1
ATOM 2941 C CA . ASP B 1 40 ? -2.635 27.828 2.865 1 92.5 40 ASP B CA 1
ATOM 2942 C C . ASP B 1 40 ? -2.512 28.5 1.502 1 92.5 40 ASP B C 1
ATOM 2944 O O . ASP B 1 40 ? -3.475 29.094 1.01 1 92.5 40 ASP B O 1
ATOM 2948 N N . VAL B 1 41 ? -1.316 28.375 1.009 1 89.88 41 VAL B N 1
ATOM 2949 C CA . VAL B 1 41 ? -1.046 28.969 -0.297 1 89.88 41 VAL B CA 1
ATOM 2950 C C . VAL B 1 41 ? -1.875 28.25 -1.367 1 89.88 41 VAL B C 1
ATOM 2952 O O . VAL B 1 41 ? -2.514 28.906 -2.197 1 89.88 41 VAL B O 1
ATOM 2955 N N . HIS B 1 42 ? -1.914 26.922 -1.311 1 86.62 42 HIS B N 1
ATOM 2956 C CA . HIS B 1 42 ? -2.705 26.156 -2.258 1 86.62 42 HIS B CA 1
ATOM 2957 C C . HIS B 1 42 ? -4.188 26.484 -2.141 1 86.62 42 HIS B C 1
ATOM 2959 O O . HIS B 1 42 ? -4.887 26.594 -3.15 1 86.62 42 HIS B O 1
ATOM 2965 N N . THR B 1 43 ? -4.602 26.625 -0.954 1 89.12 43 THR B N 1
ATOM 2966 C CA . THR B 1 43 ? -6 26.938 -0.691 1 89.12 43 THR B CA 1
ATOM 2967 C C . THR B 1 43 ? -6.387 28.266 -1.33 1 89.12 43 THR B C 1
ATOM 2969 O O . THR B 1 43 ? -7.398 28.359 -2.025 1 89.12 43 THR B O 1
ATOM 2972 N N . VAL B 1 44 ? -5.574 29.25 -1.187 1 93.31 44 VAL B N 1
ATOM 2973 C CA . VAL B 1 44 ? -5.914 30.594 -1.602 1 93.31 44 VAL B CA 1
ATOM 2974 C C . VAL B 1 44 ? -5.711 30.75 -3.109 1 93.31 44 VAL B C 1
ATOM 2976 O O . VAL B 1 44 ? -6.57 31.297 -3.807 1 93.31 44 VAL B O 1
ATOM 2979 N N . TRP B 1 45 ? -4.66 30.25 -3.592 1 91.69 45 TRP B N 1
ATOM 2980 C CA . TRP B 1 45 ? -4.262 30.688 -4.926 1 91.69 45 TRP B CA 1
ATOM 2981 C C . TRP B 1 45 ? -4.457 29.562 -5.941 1 91.69 45 TRP B C 1
ATOM 2983 O O . TRP B 1 45 ? -4.426 29.797 -7.152 1 91.69 45 TRP B O 1
ATOM 2993 N N . GLU B 1 46 ? -4.641 28.328 -5.477 1 83.56 46 GLU B N 1
ATOM 2994 C CA . GLU B 1 46 ? -4.852 27.234 -6.418 1 83.56 46 GLU B CA 1
ATOM 2995 C C . GLU B 1 46 ? -6.266 26.672 -6.301 1 83.56 46 GLU B C 1
ATOM 2997 O O . GLU B 1 46 ? -6.68 25.844 -7.121 1 83.56 46 GLU B O 1
ATOM 3002 N N . GLY B 1 47 ? -6.918 27.078 -5.383 1 79.56 47 GLY B N 1
ATOM 3003 C CA . GLY B 1 47 ? -8.289 26.609 -5.219 1 79.56 47 GLY B CA 1
ATOM 3004 C C . GLY B 1 47 ? -8.375 25.156 -4.789 1 79.56 47 GLY B C 1
ATOM 3005 O O . GLY B 1 47 ? -9.273 24.438 -5.23 1 79.56 47 GLY B O 1
ATOM 3006 N N . GLY B 1 48 ? -7.492 24.734 -4.078 1 75.31 48 GLY B N 1
ATOM 3007 C CA . GLY B 1 48 ? -7.355 23.328 -3.717 1 75.31 48 GLY B CA 1
ATOM 3008 C C . GLY B 1 48 ? -8.594 22.766 -3.045 1 75.31 48 GLY B C 1
ATOM 3009 O O . GLY B 1 48 ? -8.906 21.578 -3.201 1 75.31 48 GLY B O 1
ATOM 3010 N N . ILE B 1 49 ? -9.344 23.547 -2.291 1 77.81 49 ILE B N 1
ATOM 3011 C CA . ILE B 1 49 ? -10.5 23.047 -1.567 1 77.81 49 ILE B CA 1
ATOM 3012 C C . ILE B 1 49 ? -11.773 23.641 -2.158 1 77.81 49 ILE B C 1
ATOM 3014 O O . ILE B 1 49 ? -12.859 23.484 -1.59 1 77.81 49 ILE B O 1
ATOM 3018 N N . GLY B 1 50 ? -11.656 24.312 -3.244 1 84.06 50 GLY B N 1
ATOM 3019 C CA . GLY B 1 50 ? -12.805 24.922 -3.885 1 84.06 50 GLY B CA 1
ATOM 3020 C C . GLY B 1 50 ? -13.055 26.359 -3.428 1 84.06 50 GLY B C 1
ATOM 3021 O O . GLY B 1 50 ? -12.266 26.906 -2.658 1 84.06 50 GLY B O 1
ATOM 3022 N N . GLU B 1 51 ? -14.07 26.938 -3.869 1 88.56 51 GLU B N 1
ATOM 3023 C CA . GLU B 1 51 ? -14.398 28.328 -3.584 1 88.56 51 GLU B CA 1
ATOM 3024 C C . GLU B 1 51 ? -14.875 28.5 -2.141 1 88.56 51 GLU B C 1
ATOM 3026 O O . GLU B 1 51 ? -15.711 27.734 -1.663 1 88.56 51 GLU B O 1
ATOM 3031 N N . ARG B 1 52 ? -14.195 29.344 -1.467 1 91 52 ARG B N 1
ATOM 3032 C CA . ARG B 1 52 ? -14.562 29.781 -0.125 1 91 52 ARG B CA 1
ATOM 3033 C C . ARG B 1 52 ? -14.586 31.312 -0.034 1 91 52 ARG B C 1
ATOM 3035 O O . ARG B 1 52 ? -13.938 32 -0.829 1 91 52 ARG B O 1
ATOM 3042 N N . HIS B 1 53 ? -15.461 31.734 0.923 1 94.69 53 HIS B N 1
ATOM 3043 C CA . HIS B 1 53 ? -15.547 33.188 1.138 1 94.69 53 HIS B CA 1
ATOM 3044 C C . HIS B 1 53 ? -15.266 33.531 2.594 1 94.69 53 HIS B C 1
ATOM 3046 O O . HIS B 1 53 ? -15.883 32.969 3.504 1 94.69 53 HIS B O 1
ATOM 3052 N N . ASN B 1 54 ? -14.375 34.469 2.777 1 97 54 ASN B N 1
ATOM 3053 C CA . ASN B 1 54 ? -14.023 35 4.094 1 97 54 ASN B CA 1
ATOM 3054 C C . ASN B 1 54 ? -13.672 33.875 5.066 1 97 54 ASN B C 1
ATOM 3056 O O . ASN B 1 54 ? -14.141 33.875 6.203 1 97 54 ASN B O 1
ATOM 3060 N N . MET B 1 55 ? -12.93 32.969 4.574 1 96.69 55 MET B N 1
ATOM 3061 C CA . MET B 1 55 ? -12.484 31.859 5.402 1 96.69 55 MET B CA 1
ATOM 3062 C C . MET B 1 55 ? -11.172 32.188 6.102 1 96.69 55 MET B C 1
ATOM 3064 O O . MET B 1 55 ? -10.164 32.438 5.445 1 96.69 55 MET B O 1
ATOM 3068 N N . VAL B 1 56 ? -11.227 32.188 7.43 1 98.19 56 VAL B N 1
ATOM 3069 C CA . VAL B 1 56 ? -10 32.438 8.172 1 98.19 56 VAL B CA 1
ATOM 3070 C C . VAL B 1 56 ? -8.977 31.344 7.879 1 98.19 56 VAL B C 1
ATOM 3072 O O . VAL B 1 56 ? -9.312 30.156 7.883 1 98.19 56 VAL B O 1
ATOM 3075 N N . LEU B 1 57 ? -7.711 31.75 7.633 1 97.75 57 LEU B N 1
ATOM 3076 C CA . LEU B 1 57 ? -6.664 30.828 7.234 1 97.75 57 LEU B CA 1
ATOM 3077 C C . LEU B 1 57 ? -5.898 30.312 8.445 1 97.75 57 LEU B C 1
ATOM 3079 O O . LEU B 1 57 ? -6.145 30.75 9.57 1 97.75 57 LEU B O 1
ATOM 3083 N N . GLY B 1 58 ? -5.082 29.312 8.188 1 97.88 58 GLY B N 1
ATOM 3084 C CA . GLY B 1 58 ? -4.137 28.828 9.18 1 97.88 58 GLY B CA 1
ATOM 3085 C C . GLY B 1 58 ? -4.594 27.562 9.867 1 97.88 58 GLY B C 1
ATOM 3086 O O . GLY B 1 58 ? -5.754 27.453 10.273 1 97.88 58 GLY B O 1
ATOM 3087 N N . HIS B 1 59 ? -3.629 26.594 10.023 1 98 59 HIS B N 1
ATOM 3088 C CA . HIS B 1 59 ? -3.926 25.359 10.742 1 98 59 HIS B CA 1
ATOM 3089 C C . HIS B 1 59 ? -2.744 24.922 11.602 1 98 59 HIS B C 1
ATOM 3091 O O . HIS B 1 59 ? -2.729 23.812 12.117 1 98 59 HIS B O 1
ATOM 3097 N N . GLU B 1 60 ? -1.762 25.75 11.742 1 98.06 60 GLU B N 1
ATOM 3098 C CA . GLU B 1 60 ? -0.596 25.5 12.586 1 98.06 60 GLU B CA 1
ATOM 3099 C C . GLU B 1 60 ? -0.472 26.562 13.672 1 98.06 60 GLU B C 1
ATOM 3101 O O . GLU B 1 60 ? -0.375 27.766 13.375 1 98.06 60 GLU B O 1
ATOM 3106 N N . GLY B 1 61 ? -0.463 26.094 14.922 1 98.31 61 GLY B N 1
ATOM 3107 C CA . GLY B 1 61 ? -0.336 27.062 15.992 1 98.31 61 GLY B CA 1
ATOM 3108 C C . GLY B 1 61 ? -0.452 26.453 17.375 1 98.31 61 GLY B C 1
ATOM 3109 O O . GLY B 1 61 ? -0.647 25.25 17.5 1 98.31 61 GLY B O 1
ATOM 3110 N N . CYS B 1 62 ? -0.205 27.266 18.375 1 98.69 62 CYS B N 1
ATOM 3111 C CA . CYS B 1 62 ? -0.411 27 19.797 1 98.69 62 CYS B CA 1
ATOM 3112 C C . CYS B 1 62 ? -1.016 28.203 20.5 1 98.69 62 CYS B C 1
ATOM 3114 O O . CYS B 1 62 ? -1.132 29.281 19.906 1 98.69 62 CYS B O 1
ATOM 3116 N N . GLY B 1 63 ? -1.459 28 21.703 1 98.69 63 GLY B N 1
ATOM 3117 C CA . GLY B 1 63 ? -2.113 29.141 22.344 1 98.69 63 GLY B CA 1
ATOM 3118 C C . GLY B 1 63 ? -2.443 28.906 23.797 1 98.69 63 GLY B C 1
ATOM 3119 O O . GLY B 1 63 ? -1.863 28.016 24.438 1 98.69 63 GLY B O 1
ATOM 3120 N N . VAL B 1 64 ? -3.293 29.812 24.25 1 98.69 64 VAL B N 1
ATOM 3121 C CA . VAL B 1 64 ? -3.785 29.766 25.609 1 98.69 64 VAL B CA 1
ATOM 3122 C C . VAL B 1 64 ? -5.305 29.609 25.609 1 98.69 64 VAL B C 1
ATOM 3124 O O . VAL B 1 64 ? -6 30.266 24.828 1 98.69 64 VAL B O 1
ATOM 3127 N N . VAL B 1 65 ? -5.77 28.734 26.516 1 98.88 65 VAL B N 1
ATOM 3128 C CA . VAL B 1 65 ? -7.207 28.531 26.625 1 98.88 65 VAL B CA 1
ATOM 3129 C C . VAL B 1 65 ? -7.883 29.812 27.109 1 98.88 65 VAL B C 1
ATOM 3131 O O . VAL B 1 65 ? -7.516 30.344 28.156 1 98.88 65 VAL B O 1
ATOM 3134 N N . ASP B 1 66 ? -8.766 30.266 26.359 1 98.81 66 ASP B N 1
ATOM 3135 C CA . ASP B 1 66 ? -9.539 31.453 26.719 1 98.81 66 ASP B CA 1
ATOM 3136 C C . ASP B 1 66 ? -10.906 31.062 27.266 1 98.81 66 ASP B C 1
ATOM 3138 O O . ASP B 1 66 ? -11.461 31.766 28.125 1 98.81 66 ASP B O 1
ATOM 3142 N N . GLU B 1 67 ? -11.445 30 26.703 1 98.75 67 GLU B N 1
ATOM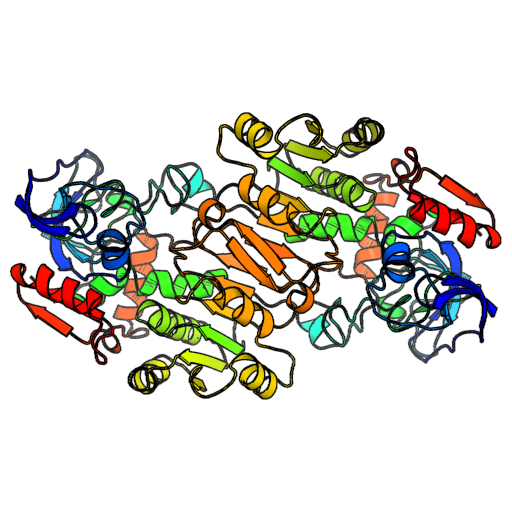 3143 C CA . GLU B 1 67 ? -12.75 29.469 27.094 1 98.75 67 GLU B CA 1
ATOM 3144 C C . GLU B 1 67 ? -12.812 27.953 26.906 1 98.75 67 GLU B C 1
ATOM 3146 O O . GLU B 1 67 ? -12.234 27.422 25.953 1 98.75 67 GLU B O 1
ATOM 3151 N N . VAL B 1 68 ? -13.531 27.25 27.859 1 98.38 68 VAL B N 1
ATOM 3152 C CA . VAL B 1 68 ? -13.75 25.828 27.688 1 98.38 68 VAL B CA 1
ATOM 3153 C C . VAL B 1 68 ? -15.234 25.5 27.875 1 98.38 68 VAL B C 1
ATOM 3155 O O . VAL B 1 68 ? -15.914 26.156 28.672 1 98.38 68 VAL B O 1
ATOM 3158 N N . GLY B 1 69 ? -15.625 24.516 27.172 1 98.44 69 GLY B N 1
ATOM 3159 C CA . GLY B 1 69 ? -17 24.062 27.312 1 98.44 69 GLY B CA 1
ATOM 3160 C C . GLY B 1 69 ? -17.281 23.391 28.656 1 98.44 69 GLY B C 1
ATOM 3161 O O . GLY B 1 69 ? -16.344 23 29.359 1 98.44 69 GLY B O 1
ATOM 3162 N N . SER B 1 70 ? -18.578 23.188 28.922 1 98.31 70 SER B N 1
ATOM 3163 C CA . SER B 1 70 ? -19.047 22.688 30.219 1 98.31 70 SER B CA 1
ATOM 3164 C C . SER B 1 70 ? -18.625 21.234 30.422 1 98.31 70 SER B C 1
ATOM 3166 O O . SER B 1 70 ? -18.562 20.766 31.562 1 98.31 70 SER B O 1
ATOM 3168 N N . GLU B 1 71 ? -18.328 20.5 29.328 1 98 71 GLU B N 1
ATOM 3169 C CA . GLU B 1 71 ? -18.031 19.078 29.453 1 98 71 GLU B CA 1
ATOM 3170 C C . GLU B 1 71 ? -16.516 18.844 29.391 1 98 71 GLU B C 1
ATOM 3172 O O . GLU B 1 71 ? -16.062 17.688 29.453 1 98 71 GLU B O 1
ATOM 3177 N N . VAL B 1 72 ? -15.766 19.891 29.266 1 98.19 72 VAL B N 1
ATOM 3178 C CA . VAL B 1 72 ? -14.312 19.781 29.234 1 98.19 72 VAL B CA 1
ATOM 3179 C C . VAL B 1 72 ? -13.773 19.719 30.656 1 98.19 72 VAL B C 1
ATOM 3181 O O . VAL B 1 72 ? -14.086 20.594 31.484 1 98.19 72 VAL B O 1
ATOM 3184 N N . LYS B 1 73 ? -12.914 18.703 30.906 1 97.94 73 LYS B N 1
ATOM 3185 C CA . LYS B 1 73 ? -12.461 18.484 32.281 1 97.94 73 LYS B CA 1
ATOM 3186 C C . LYS B 1 73 ? -10.945 18.641 32.406 1 97.94 73 LYS B C 1
ATOM 3188 O O . LYS B 1 73 ? -10.438 19.016 33.438 1 97.94 73 LYS B O 1
ATOM 3193 N N . SER B 1 74 ? -10.258 18.391 31.406 1 98.12 74 SER B N 1
ATOM 3194 C CA . SER B 1 74 ? -8.805 18.266 31.469 1 98.12 74 SER B CA 1
ATOM 3195 C C . SER B 1 74 ? -8.125 19.609 31.266 1 98.12 74 SER B C 1
ATOM 3197 O O . SER B 1 74 ? -6.906 19.719 31.422 1 98.12 74 SER B O 1
ATOM 3199 N N . PHE B 1 75 ? -8.898 20.656 30.953 1 98.69 75 PHE B N 1
ATOM 3200 C CA . PHE B 1 75 ? -8.336 21.969 30.609 1 98.69 75 PHE B CA 1
ATOM 3201 C C . PHE B 1 75 ? -9.109 23.078 31.297 1 98.69 75 PHE B C 1
ATOM 3203 O O . PHE B 1 75 ? -10.297 22.938 31.578 1 98.69 75 PHE B O 1
ATOM 3210 N N . LYS B 1 76 ? -8.414 24.188 31.5 1 98.62 76 LYS B N 1
ATOM 3211 C CA . LYS B 1 76 ? -9.023 25.375 32.094 1 98.62 76 LYS B CA 1
ATOM 3212 C C . LYS B 1 76 ? -8.461 26.656 31.469 1 98.62 76 LYS B C 1
ATOM 3214 O O . LYS B 1 76 ? -7.391 26.625 30.844 1 98.62 76 LYS B O 1
ATOM 3219 N N . VAL B 1 77 ? -9.172 27.75 31.641 1 98.69 77 VAL B N 1
ATOM 3220 C CA . VAL B 1 77 ? -8.75 29.062 31.156 1 98.69 77 VAL B CA 1
ATOM 3221 C C . VAL B 1 77 ? -7.348 29.375 31.672 1 98.69 77 VAL B C 1
ATOM 3223 O O . VAL B 1 77 ? -7.062 29.203 32.844 1 98.69 77 VAL B O 1
ATOM 3226 N N . GLY B 1 78 ? -6.48 29.766 30.766 1 98.69 78 GLY B N 1
ATOM 3227 C CA . GLY B 1 78 ? -5.121 30.109 31.141 1 98.69 78 GLY B CA 1
ATOM 3228 C C . GLY B 1 78 ? -4.109 29.031 30.797 1 98.69 78 GLY B C 1
ATOM 3229 O O . GLY B 1 78 ? -2.904 29.281 30.781 1 98.69 78 GLY B O 1
ATOM 3230 N N . ASP B 1 79 ? -4.555 27.828 30.594 1 98.69 79 ASP B N 1
ATOM 3231 C CA . ASP B 1 79 ? -3.652 26.75 30.188 1 98.69 79 ASP B CA 1
ATOM 3232 C C . ASP B 1 79 ? -3.021 27.031 28.828 1 98.69 79 ASP B C 1
ATOM 3234 O O . ASP B 1 79 ? -3.719 27.406 27.891 1 98.69 79 ASP B O 1
ATOM 3238 N N . ARG B 1 80 ? -1.699 26.906 28.734 1 98.75 80 ARG B N 1
ATOM 3239 C CA . ARG B 1 80 ? -1.046 26.859 27.422 1 98.75 80 ARG B CA 1
ATOM 3240 C C . ARG B 1 80 ? -1.216 25.5 26.766 1 98.75 80 ARG B C 1
ATOM 3242 O O . ARG B 1 80 ? -1.037 24.469 27.422 1 98.75 80 ARG B O 1
ATOM 3249 N N . VAL B 1 81 ? -1.574 25.516 25.453 1 98.88 81 VAL B N 1
ATOM 3250 C CA . VAL B 1 81 ? -1.957 24.234 24.859 1 98.88 81 VAL B CA 1
ATOM 3251 C C . VAL B 1 81 ? -1.336 24.094 23.469 1 98.88 81 VAL B C 1
ATOM 3253 O O . VAL B 1 81 ? -1.076 25.094 22.797 1 98.88 81 VAL B O 1
ATOM 3256 N N . LEU B 1 82 ? -1.029 22.891 23.156 1 98.75 82 LEU B N 1
ATOM 3257 C CA . LEU B 1 82 ? -0.714 22.438 21.797 1 98.75 82 LEU B CA 1
ATOM 3258 C C . LEU B 1 82 ? -1.978 22.016 21.062 1 98.75 82 LEU B C 1
ATOM 3260 O O . LEU B 1 82 ? -2.904 21.469 21.672 1 98.75 82 LEU B O 1
ATOM 3264 N N . VAL B 1 83 ? -2.023 22.25 19.781 1 98.12 83 VAL B N 1
ATOM 3265 C CA . VAL B 1 83 ? -3.158 21.875 18.938 1 98.12 83 VAL B CA 1
ATOM 3266 C C . VAL B 1 83 ? -2.656 21.234 17.641 1 98.12 83 VAL B C 1
ATOM 3268 O O . VAL B 1 83 ? -1.764 21.781 16.984 1 98.12 83 VAL B O 1
ATOM 3271 N N . ALA B 1 84 ? -3.219 20.125 17.312 1 97.12 84 ALA B N 1
ATOM 3272 C CA . ALA B 1 84 ? -2.865 19.5 16.047 1 97.12 84 ALA B CA 1
ATOM 3273 C C . ALA B 1 84 ? -3.646 20.125 14.891 1 97.12 84 ALA B C 1
ATOM 3275 O O . ALA B 1 84 ? -4.766 20.609 15.078 1 97.12 84 ALA B O 1
ATOM 3276 N N . ALA B 1 85 ? -3.096 20.094 13.68 1 97.81 85 ALA B N 1
ATOM 3277 C CA . ALA B 1 85 ? -3.789 20.562 12.484 1 97.81 85 ALA B CA 1
ATOM 3278 C C . ALA B 1 85 ? -5.031 19.719 12.203 1 97.81 85 ALA B C 1
ATOM 3280 O O . ALA B 1 85 ? -6.031 20.234 11.695 1 97.81 85 ALA B O 1
ATOM 3281 N N . ILE B 1 86 ? -4.891 18.406 12.477 1 98.06 86 ILE B N 1
ATOM 3282 C CA . ILE B 1 86 ? -6.004 17.469 12.305 1 98.06 86 ILE B CA 1
ATOM 3283 C C . ILE B 1 86 ? -6.742 17.297 13.625 1 98.06 86 ILE B C 1
ATOM 3285 O O . ILE B 1 86 ? -6.141 16.891 14.625 1 98.06 86 ILE B O 1
ATOM 3289 N N . THR B 1 87 ? -8.047 17.609 13.633 1 98.25 87 THR B N 1
ATOM 3290 C CA . THR B 1 87 ? -8.836 17.531 14.852 1 98.25 87 THR B CA 1
ATOM 3291 C C . THR B 1 87 ? -10.039 16.625 14.672 1 98.25 87 THR B C 1
ATOM 3293 O O . THR B 1 87 ? -11.156 17.094 14.445 1 98.25 87 THR B O 1
ATOM 3296 N N . PRO B 1 88 ? -9.875 15.344 14.898 1 97.56 88 PRO B N 1
ATOM 3297 C CA . PRO B 1 88 ? -10.906 14.336 14.641 1 97.56 88 PRO B CA 1
ATOM 3298 C C . PRO B 1 88 ? -12.055 14.398 15.648 1 97.56 88 PRO B C 1
ATOM 3300 O O . PRO B 1 88 ? -11.922 15.008 16.703 1 97.56 88 PRO B O 1
ATOM 3303 N N . GLU B 1 89 ? -13.188 13.859 15.172 1 95.56 89 GLU B N 1
ATOM 3304 C CA . GLU B 1 89 ? -14.18 13.367 16.125 1 95.56 89 GLU B CA 1
ATOM 3305 C C . GLU B 1 89 ? -13.797 11.984 16.641 1 95.56 89 GLU B C 1
ATOM 3307 O O . GLU B 1 89 ? -14 10.977 15.961 1 95.56 89 GLU B O 1
ATOM 3312 N N . TRP B 1 90 ? -13.312 11.883 17.828 1 94.88 90 TRP B N 1
ATOM 3313 C CA . TRP B 1 90 ? -12.617 10.695 18.328 1 94.88 90 TRP B CA 1
ATOM 3314 C C . TRP B 1 90 ? -13.617 9.602 18.688 1 94.88 90 TRP B C 1
ATOM 3316 O O . TRP B 1 90 ? -13.227 8.453 18.906 1 94.88 90 TRP B O 1
ATOM 3326 N N . ASN B 1 91 ? -14.953 9.922 18.766 1 93.94 91 ASN B N 1
ATOM 3327 C CA . ASN B 1 91 ? -15.969 8.906 19.031 1 93.94 91 ASN B CA 1
ATOM 3328 C C . ASN B 1 91 ? -16.562 8.375 17.719 1 93.94 91 ASN B C 1
ATOM 3330 O O . ASN B 1 91 ? -17.5 7.562 17.75 1 93.94 91 ASN B O 1
ATOM 3334 N N . SER B 1 92 ? -16.078 8.773 16.578 1 93.38 92 SER B N 1
ATOM 3335 C CA . SER B 1 92 ? -16.594 8.344 15.281 1 93.38 92 SER B CA 1
ATOM 3336 C C . SER B 1 92 ? -16.188 6.902 14.984 1 93.38 92 SER B C 1
ATOM 3338 O O . SER B 1 92 ? -15.211 6.395 15.539 1 93.38 92 SER B O 1
ATOM 3340 N N . VAL B 1 93 ? -16.922 6.258 14.078 1 92.12 93 VAL B N 1
ATOM 3341 C CA . VAL B 1 93 ? -16.625 4.891 13.664 1 92.12 93 VAL B CA 1
ATOM 3342 C C . VAL B 1 93 ? -15.281 4.852 12.938 1 92.12 93 VAL B C 1
ATOM 3344 O O . VAL B 1 93 ? -14.547 3.867 13.031 1 92.12 93 VAL B O 1
ATOM 3347 N N . ASN B 1 94 ? -14.938 5.926 12.227 1 93.06 94 ASN B N 1
ATOM 3348 C CA . ASN B 1 94 ? -13.641 5.996 11.562 1 93.06 94 ASN B CA 1
ATOM 3349 C C . ASN B 1 94 ? -12.492 5.961 12.562 1 93.06 94 ASN B C 1
ATOM 3351 O O . ASN B 1 94 ? -11.477 5.309 12.328 1 93.06 94 ASN B O 1
ATOM 3355 N N . ALA B 1 95 ? -12.688 6.668 13.656 1 93.56 95 ALA B N 1
ATOM 3356 C CA . ALA B 1 95 ? -11.664 6.648 14.703 1 93.56 95 ALA B CA 1
ATOM 3357 C C . ALA B 1 95 ? -11.523 5.254 15.297 1 93.56 95 ALA B C 1
ATOM 3359 O O . ALA B 1 95 ? -10.406 4.793 15.562 1 93.56 95 ALA B O 1
ATOM 3360 N N . GLN B 1 96 ? -12.656 4.605 15.5 1 91.75 96 GLN B N 1
ATOM 3361 C CA . GLN B 1 96 ? -12.625 3.244 16.031 1 91.75 96 GLN B CA 1
ATOM 3362 C C . GLN B 1 96 ? -11.898 2.303 15.07 1 91.75 96 GLN B C 1
ATOM 3364 O O . GLN B 1 96 ? -11.258 1.346 15.508 1 91.75 96 GLN B O 1
ATOM 3369 N N . ALA B 1 97 ? -11.977 2.646 13.797 1 92.31 97 ALA B N 1
ATOM 3370 C CA . ALA B 1 97 ? -11.352 1.815 12.773 1 92.31 97 ALA B CA 1
ATOM 3371 C C . ALA B 1 97 ? -9.859 2.123 12.656 1 92.31 97 ALA B C 1
ATOM 3373 O O . ALA B 1 97 ? -9.156 1.522 11.836 1 92.31 97 ALA B O 1
ATOM 3374 N N . GLY B 1 98 ? -9.414 3.107 13.461 1 94.12 98 GLY B N 1
ATOM 3375 C CA . GLY B 1 98 ? -7.992 3.418 13.469 1 94.12 98 GLY B CA 1
ATOM 3376 C C . GLY B 1 98 ? -7.633 4.59 12.578 1 94.12 98 GLY B C 1
ATOM 3377 O O . GLY B 1 98 ? -6.453 4.902 12.398 1 94.12 98 GLY B O 1
ATOM 3378 N N . TYR B 1 99 ? -8.633 5.211 11.984 1 96.81 99 TYR B N 1
ATOM 3379 C CA . TYR B 1 99 ? -8.391 6.316 11.07 1 96.81 99 TYR B CA 1
ATOM 3380 C C . TYR B 1 99 ? -9.172 7.555 11.484 1 96.81 99 TYR B C 1
ATOM 3382 O O . TYR B 1 99 ? -10 8.062 10.727 1 96.81 99 TYR B O 1
ATOM 3390 N N . PRO B 1 100 ? -8.805 8.109 12.648 1 96.69 100 PRO B N 1
ATOM 3391 C CA . PRO B 1 100 ? -9.539 9.273 13.156 1 96.69 100 PRO B CA 1
ATOM 3392 C C . PRO B 1 100 ? -9.477 10.469 12.211 1 96.69 100 PRO B C 1
ATOM 3394 O O . PRO B 1 100 ? -10.414 11.273 12.156 1 96.69 100 PRO B O 1
ATOM 3397 N N . MET B 1 101 ? -8.398 10.586 11.445 1 97.62 101 MET B N 1
ATOM 3398 C CA . MET B 1 101 ? -8.203 11.711 10.539 1 97.62 101 MET B CA 1
ATOM 3399 C C . MET B 1 101 ? -9.258 11.719 9.438 1 97.62 101 MET B C 1
ATOM 3401 O O . MET B 1 101 ? -9.43 12.727 8.742 1 97.62 101 MET B O 1
ATOM 3405 N N . HIS B 1 102 ? -9.961 10.602 9.305 1 97.44 102 HIS B N 1
ATOM 3406 C CA . HIS B 1 102 ? -11.008 10.531 8.289 1 97.44 102 HIS B CA 1
ATOM 3407 C C . HIS B 1 102 ? -12.398 10.555 8.914 1 97.44 102 HIS B C 1
ATOM 3409 O O . HIS B 1 102 ? -13.367 10.125 8.297 1 97.44 102 HIS B O 1
ATOM 3415 N N . SER B 1 103 ? -12.508 10.992 10.18 1 94.56 103 SER B N 1
ATOM 3416 C CA . SER B 1 103 ? -13.812 11.195 10.805 1 94.56 103 SER B CA 1
ATOM 3417 C C . SER B 1 103 ? -14.648 12.188 10.016 1 94.56 103 SER B C 1
ATOM 3419 O O . SER B 1 103 ? -14.141 13.211 9.555 1 94.56 103 SER B O 1
ATOM 3421 N N . GLY B 1 104 ? -15.922 11.812 9.758 1 90.19 104 GLY B N 1
ATOM 3422 C CA . GLY B 1 104 ? -16.812 12.68 8.992 1 90.19 104 GLY B CA 1
ATOM 3423 C C . GLY B 1 104 ? -16.625 12.547 7.496 1 90.19 104 GLY B C 1
ATOM 3424 O O . GLY B 1 104 ? -17.234 13.289 6.723 1 90.19 104 GLY B O 1
ATOM 3425 N N . GLY B 1 105 ? -15.828 11.594 7.074 1 92.31 105 GLY B N 1
ATOM 3426 C CA . GLY B 1 105 ? -15.531 11.375 5.664 1 92.31 105 GLY B CA 1
ATOM 3427 C C . GLY B 1 105 ? -14.055 11.477 5.344 1 92.31 105 GLY B C 1
ATOM 3428 O O . GLY B 1 105 ? -13.242 11.766 6.227 1 92.31 105 GLY B O 1
ATOM 3429 N N . MET B 1 106 ? -13.742 11.18 4.09 1 94.56 106 MET B N 1
ATOM 3430 C CA . MET B 1 106 ? -12.359 11.211 3.629 1 94.56 106 MET B CA 1
ATOM 3431 C C . MET B 1 106 ? -11.711 12.555 3.941 1 94.56 106 MET B C 1
ATOM 3433 O O . MET B 1 106 ? -12.172 13.594 3.471 1 94.56 106 MET B O 1
ATOM 3437 N N . LEU B 1 107 ? -10.695 12.625 4.762 1 95.56 107 LEU B N 1
ATOM 3438 C CA . LEU B 1 107 ? -9.898 13.773 5.176 1 95.56 107 LEU B CA 1
ATOM 3439 C C . LEU B 1 107 ? -10.703 14.695 6.082 1 95.56 107 LEU B C 1
ATOM 3441 O O . LEU B 1 107 ? -10.359 15.867 6.246 1 95.56 107 LEU B O 1
ATOM 3445 N N . GLY B 1 108 ? -11.742 14.18 6.672 1 95.38 108 GLY B N 1
ATOM 3446 C CA . GLY B 1 108 ? -12.68 14.992 7.43 1 95.38 108 GLY B CA 1
ATOM 3447 C C . GLY B 1 108 ? -12.102 15.531 8.719 1 95.38 108 GLY B C 1
ATOM 3448 O O . GLY B 1 108 ? -12.633 16.484 9.305 1 95.38 108 GLY B O 1
ATOM 3449 N N . GLY B 1 109 ? -11 14.969 9.141 1 96.25 109 GLY B N 1
ATOM 3450 C CA . GLY B 1 109 ? -10.328 15.477 10.328 1 96.25 109 GLY B CA 1
ATOM 3451 C C . GLY B 1 109 ? -9.648 16.812 10.094 1 96.25 109 GLY B C 1
ATOM 3452 O O . GLY B 1 109 ? -9.305 17.516 11.055 1 96.25 109 GLY B O 1
ATOM 3453 N N . TRP B 1 110 ? -9.352 17.078 8.93 1 95.56 110 TRP B N 1
ATOM 3454 C CA . TRP B 1 110 ? -8.828 18.391 8.57 1 95.56 110 TRP B CA 1
ATOM 3455 C C . TRP B 1 110 ? -9.938 19.438 8.539 1 95.56 110 TRP B C 1
ATOM 3457 O O . TRP B 1 110 ? -10.711 19.5 7.574 1 95.56 110 TRP B O 1
ATOM 3467 N N . LYS B 1 111 ? -9.945 20.328 9.523 1 96.75 111 LYS B N 1
ATOM 3468 C CA . LYS B 1 111 ? -11.094 21.219 9.672 1 96.75 111 LYS B CA 1
ATOM 3469 C C . LYS B 1 111 ? -10.688 22.672 9.531 1 96.75 111 LYS B C 1
ATOM 3471 O O . LYS B 1 111 ? -11.43 23.484 8.953 1 96.75 111 LYS B O 1
ATOM 3476 N N . PHE B 1 112 ? -9.508 23.016 10.086 1 97.25 112 PHE B N 1
ATOM 3477 C CA . PHE B 1 112 ? -9.055 24.391 10.047 1 97.25 112 PHE B CA 1
ATOM 3478 C C . PHE B 1 112 ? -8.898 24.875 8.602 1 97.25 112 PHE B C 1
ATOM 3480 O O . PHE B 1 112 ? -8.18 24.25 7.816 1 97.25 112 PHE B O 1
ATOM 3487 N N . SER B 1 113 ? -9.594 25.984 8.227 1 94.38 113 SER B N 1
ATOM 3488 C CA . SER B 1 113 ? -9.555 26.578 6.898 1 94.38 113 SER B CA 1
ATOM 3489 C C . SER B 1 113 ? -10.109 25.641 5.84 1 94.38 113 SER B C 1
ATOM 3491 O O . SER B 1 113 ? -9.602 25.578 4.719 1 94.38 113 SER B O 1
ATOM 3493 N N . ASN B 1 114 ? -10.953 24.719 6.23 1 92.25 114 ASN B N 1
ATOM 3494 C CA . ASN B 1 114 ? -11.664 23.781 5.367 1 92.25 114 ASN B CA 1
ATOM 3495 C C . ASN B 1 114 ? -13.148 23.734 5.691 1 92.25 114 ASN B C 1
ATOM 3497 O O . ASN B 1 114 ? -13.938 24.5 5.117 1 92.25 114 ASN B O 1
ATOM 3501 N N . VAL B 1 115 ? -13.43 23.156 6.84 1 91.25 115 VAL B N 1
ATOM 3502 C CA . VAL B 1 115 ? -14.852 23.125 7.176 1 91.25 115 VAL B CA 1
ATOM 3503 C C . VAL B 1 115 ? -15.133 24.109 8.312 1 91.25 115 VAL B C 1
ATOM 3505 O O . VAL B 1 115 ? -16.297 24.344 8.664 1 91.25 115 VAL B O 1
ATOM 3508 N N . LYS B 1 116 ? -14.102 24.688 8.883 1 94.19 116 LYS B N 1
ATOM 3509 C CA . LYS B 1 116 ? -14.234 25.781 9.844 1 94.19 116 LYS B CA 1
ATOM 3510 C C . LYS B 1 116 ? -13.094 26.781 9.688 1 94.19 116 LYS B C 1
ATOM 3512 O O . LYS B 1 116 ? -12.125 26.531 8.969 1 94.19 116 LYS B O 1
ATOM 3517 N N . ASP B 1 117 ? -13.242 27.875 10.375 1 97.44 117 ASP B N 1
ATOM 3518 C CA . ASP B 1 117 ? -12.219 28.922 10.359 1 97.44 117 ASP B CA 1
ATOM 3519 C C . ASP B 1 117 ? -10.922 28.422 11 1 97.44 117 ASP B C 1
ATOM 3521 O O . ASP B 1 117 ? -10.953 27.625 11.938 1 97.44 117 ASP B O 1
ATOM 3525 N N . GLY B 1 118 ? -9.812 28.969 10.508 1 9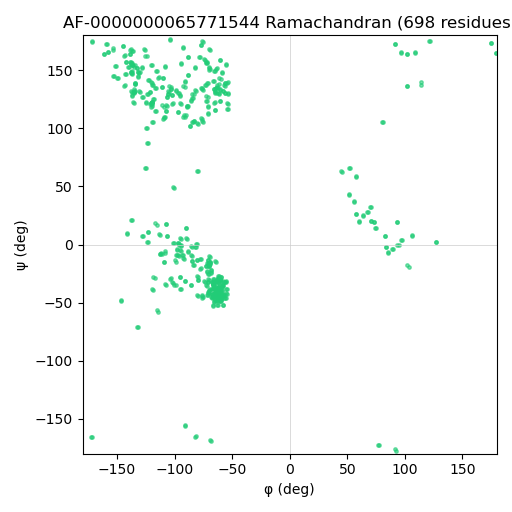8.12 118 GLY B N 1
ATOM 3526 C CA . GLY B 1 118 ? -8.5 28.547 10.953 1 98.12 118 GLY B CA 1
ATOM 3527 C C . GLY B 1 118 ? -7.984 29.359 12.133 1 98.12 118 GLY B C 1
ATOM 3528 O O . GLY B 1 118 ? -8.773 29.844 12.953 1 98.12 118 GLY B O 1
ATOM 3529 N N . MET B 1 119 ? -6.688 29.375 12.242 1 98.44 119 MET B N 1
ATOM 3530 C CA . MET B 1 119 ? -6.047 29.859 13.469 1 98.44 119 MET B CA 1
ATOM 3531 C C . MET B 1 119 ? -5.586 31.297 13.312 1 98.44 119 MET B C 1
ATOM 3533 O O . MET B 1 119 ? -5.164 31.922 14.289 1 98.44 119 MET B O 1
ATOM 3537 N N . PHE B 1 120 ? -5.637 31.859 12.117 1 98.56 120 PHE B N 1
ATOM 3538 C CA . PHE B 1 120 ? -5.129 33.188 11.891 1 98.56 120 PHE B CA 1
ATOM 3539 C C . PHE B 1 120 ? -6.148 34.25 12.344 1 98.56 120 PHE B C 1
ATOM 3541 O O . PHE B 1 120 ? -6.621 35.031 11.531 1 98.56 120 PHE B O 1
ATOM 3548 N N . ALA B 1 121 ? -6.445 34.281 13.594 1 98.44 121 ALA B N 1
ATOM 3549 C CA . ALA B 1 121 ? -7.426 35.156 14.211 1 98.44 121 ALA B CA 1
ATOM 3550 C C . ALA B 1 121 ? -7.086 35.406 15.68 1 98.44 121 ALA B C 1
ATOM 3552 O O . ALA B 1 121 ? -6.215 34.75 16.25 1 98.44 121 ALA B O 1
ATOM 3553 N N . GLU B 1 122 ? -7.754 36.375 16.25 1 98.44 122 GLU B N 1
ATOM 3554 C CA . GLU B 1 122 ? -7.543 36.688 17.656 1 98.44 122 GLU B CA 1
ATOM 3555 C C . GLU B 1 122 ? -7.922 35.5 18.547 1 98.44 122 GLU B C 1
ATOM 3557 O O . GLU B 1 122 ? -7.375 35.312 19.625 1 98.44 122 GLU B O 1
ATOM 3562 N N . TYR B 1 123 ? -8.93 34.75 18.062 1 98.56 123 TYR B N 1
ATOM 3563 C CA . TYR B 1 123 ? -9.375 33.531 18.688 1 98.56 123 TYR B CA 1
ATOM 3564 C C . TYR B 1 123 ? -9.656 32.438 17.656 1 98.56 123 TYR B C 1
ATOM 3566 O O . TYR B 1 123 ? -10.086 32.75 16.531 1 98.56 123 TYR B O 1
ATOM 3574 N N . PHE B 1 124 ? -9.438 31.234 18.047 1 98.5 124 PHE B N 1
ATOM 3575 C CA . PHE B 1 124 ? -9.852 30.141 17.156 1 98.5 124 PHE B CA 1
ATOM 3576 C C . PHE B 1 124 ? -10.5 29.016 17.953 1 98.5 124 PHE B C 1
ATOM 3578 O O . PHE B 1 124 ? -10.281 28.891 19.172 1 98.5 124 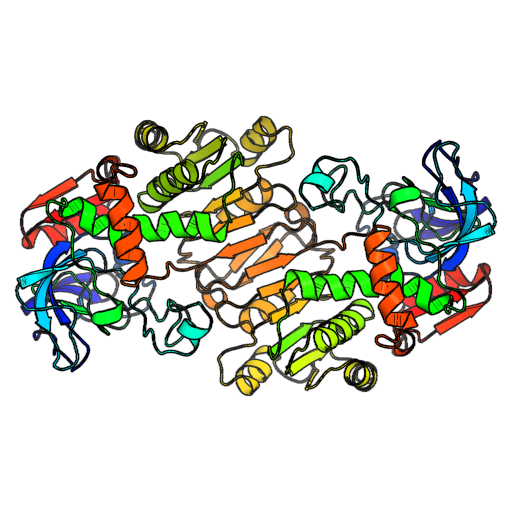PHE B O 1
ATOM 3585 N N . HIS B 1 125 ? -11.289 28.266 17.25 1 98.62 125 HIS B N 1
ATOM 3586 C CA . HIS B 1 125 ? -12.141 27.219 17.828 1 98.62 125 HIS B CA 1
ATOM 3587 C C . HIS B 1 125 ? -11.492 25.844 17.672 1 98.62 125 HIS B C 1
ATOM 3589 O O . HIS B 1 125 ? -11 25.5 16.594 1 98.62 125 HIS B O 1
ATOM 3595 N N . VAL B 1 126 ? -11.461 25.031 18.75 1 98.69 126 VAL B N 1
ATOM 3596 C CA . VAL B 1 126 ? -11.039 23.641 18.703 1 98.69 126 VAL B CA 1
ATOM 3597 C C . VAL B 1 126 ? -12.188 22.734 19.172 1 98.69 126 VAL B C 1
ATOM 3599 O O . VAL B 1 126 ? -12.672 22.875 20.281 1 98.69 126 VAL B O 1
ATOM 3602 N N . ASN B 1 127 ? -12.609 21.891 18.281 1 97.88 127 ASN B N 1
ATOM 3603 C CA . ASN B 1 127 ? -13.625 20.906 18.656 1 97.88 127 ASN B CA 1
ATOM 3604 C C . ASN B 1 127 ? -13.047 19.828 19.562 1 97.88 127 ASN B C 1
ATOM 3606 O O . ASN B 1 127 ? -11.852 19.547 19.516 1 97.88 127 ASN B O 1
ATOM 3610 N N . ASP B 1 128 ? -13.906 19.172 20.359 1 97.06 128 ASP B N 1
ATOM 3611 C CA . ASP B 1 128 ? -13.531 18.016 21.172 1 97.06 128 ASP B CA 1
ATOM 3612 C C . ASP B 1 128 ? -12.203 18.266 21.906 1 97.06 128 ASP B C 1
ATOM 3614 O O . ASP B 1 128 ? -11.258 17.5 21.75 1 97.06 128 ASP B O 1
ATOM 3618 N N . ALA B 1 129 ? -12.219 19.234 22.734 1 98.31 129 ALA B N 1
ATOM 3619 C CA . ALA B 1 129 ? -11.008 19.719 23.406 1 98.31 129 ALA B CA 1
ATOM 3620 C C . ALA B 1 129 ? -10.289 18.578 24.125 1 98.31 129 ALA B C 1
ATOM 3622 O O . ALA B 1 129 ? -9.062 18.5 24.078 1 98.31 129 ALA B O 1
ATOM 3623 N N . GLU B 1 130 ? -11.016 17.656 24.734 1 97.69 130 GLU B N 1
ATOM 3624 C CA . GLU B 1 130 ? -10.414 16.547 25.469 1 97.69 130 GLU B CA 1
ATOM 3625 C C . GLU B 1 130 ? -9.5 15.711 24.578 1 97.69 130 GLU B C 1
ATOM 3627 O O . GLU B 1 130 ? -8.469 15.219 25.031 1 97.69 130 GLU B O 1
ATOM 3632 N N . GLY B 1 131 ? -9.891 15.57 23.328 1 98 131 GLY B N 1
ATOM 3633 C CA . GLY B 1 131 ? -9.156 14.703 22.422 1 98 131 GLY B CA 1
ATOM 3634 C C . GLY B 1 131 ? -8.195 15.461 21.531 1 98 131 GLY B C 1
ATOM 3635 O O . GLY B 1 131 ? -7.281 14.859 20.953 1 98 131 GLY B O 1
ATOM 3636 N N . ASN B 1 132 ? -8.32 16.844 21.422 1 98.5 132 ASN B N 1
ATOM 3637 C CA . ASN B 1 132 ? -7.598 17.531 20.359 1 98.5 132 ASN B CA 1
ATOM 3638 C C . ASN B 1 132 ? -6.68 18.625 20.922 1 98.5 132 ASN B C 1
ATOM 3640 O O . ASN B 1 132 ? -5.965 19.281 20.172 1 98.5 132 ASN B O 1
ATOM 3644 N N . LEU B 1 133 ? -6.629 18.766 22.266 1 98.56 133 LEU B N 1
ATOM 3645 C CA . LEU B 1 133 ? -5.676 19.656 22.938 1 98.56 133 LEU B CA 1
ATOM 3646 C C . LEU B 1 133 ? -4.707 18.844 23.797 1 98.56 133 LEU B C 1
ATOM 3648 O O . LEU B 1 133 ? -5.051 17.781 24.297 1 98.56 133 LEU B O 1
ATOM 3652 N N . ALA B 1 134 ? -3.531 19.359 23.922 1 98.75 134 ALA B N 1
ATOM 3653 C CA . ALA B 1 134 ? -2.566 18.891 24.906 1 98.75 134 ALA B CA 1
ATOM 3654 C C . ALA B 1 134 ? -1.955 20.047 25.672 1 98.75 134 ALA B C 1
ATOM 3656 O O . ALA B 1 134 ? -1.704 21.125 25.109 1 98.75 134 ALA B O 1
ATOM 3657 N N . LEU B 1 135 ? -1.698 19.812 26.906 1 98.75 135 LEU B N 1
ATOM 3658 C CA . LEU B 1 135 ? -0.99 20.828 27.672 1 98.75 135 LEU B CA 1
ATOM 3659 C C . LEU B 1 135 ? 0.421 21.031 27.141 1 98.75 135 LEU B C 1
ATOM 3661 O O . LEU B 1 135 ? 1.144 20.062 26.891 1 98.75 135 LEU B O 1
ATOM 3665 N N . MET B 1 136 ? 0.759 22.25 26.953 1 98.62 136 MET B N 1
ATOM 3666 C CA . MET B 1 136 ? 2.119 22.578 26.516 1 98.62 136 MET B CA 1
ATOM 3667 C C . MET B 1 136 ? 3.107 22.375 27.672 1 98.62 136 MET B C 1
ATOM 3669 O O . MET B 1 136 ? 2.9 22.906 28.766 1 98.62 136 MET B O 1
ATOM 3673 N N . PRO B 1 137 ? 4.125 21.641 27.422 1 98.12 137 PRO B N 1
ATOM 3674 C CA . PRO B 1 137 ? 5.129 21.5 28.484 1 98.12 137 PRO B CA 1
ATOM 3675 C C . PRO B 1 137 ? 5.73 22.828 28.906 1 98.12 137 PRO B C 1
ATOM 3677 O O . PRO B 1 137 ? 5.926 23.719 28.062 1 98.12 137 PRO B O 1
ATOM 3680 N N . GLU B 1 138 ? 6.066 22.906 30.109 1 96.81 138 GLU B N 1
ATOM 3681 C CA . GLU B 1 138 ? 6.691 24.109 30.641 1 96.81 138 GLU B CA 1
ATOM 3682 C C . GLU B 1 138 ? 8.016 24.406 29.953 1 96.81 138 GLU B C 1
ATOM 3684 O O . GLU B 1 138 ? 8.828 23.484 29.75 1 96.81 138 GLU B O 1
ATOM 3689 N N . GLY B 1 139 ? 8.148 25.578 29.531 1 96.12 139 GLY B N 1
ATOM 3690 C CA . GLY B 1 139 ? 9.422 26.016 28.969 1 96.12 139 GLY B CA 1
ATOM 3691 C C . GLY B 1 139 ? 9.539 25.766 27.484 1 96.12 139 GLY B C 1
ATOM 3692 O O . GLY B 1 139 ? 10.523 26.156 26.859 1 96.12 139 GLY B O 1
ATOM 3693 N N . MET B 1 140 ? 8.555 25.141 26.938 1 97.56 140 MET B N 1
ATOM 3694 C CA . MET B 1 140 ? 8.633 24.875 25.516 1 97.56 140 MET B CA 1
ATOM 3695 C C . MET B 1 140 ? 8.609 26.156 24.703 1 97.56 140 MET B C 1
ATOM 3697 O O . MET B 1 140 ? 7.812 27.062 24.984 1 97.56 140 MET B O 1
ATOM 3701 N N . ASP B 1 141 ? 9.547 26.203 23.719 1 97.75 141 ASP B N 1
ATOM 3702 C CA . ASP B 1 141 ? 9.57 27.312 22.797 1 97.75 141 ASP B CA 1
ATOM 3703 C C . ASP B 1 141 ? 8.297 27.359 21.953 1 97.75 141 ASP B C 1
ATOM 3705 O O . ASP B 1 141 ? 7.844 26.328 21.453 1 97.75 141 ASP B O 1
ATOM 3709 N N . LEU B 1 142 ? 7.688 28.547 21.781 1 98.19 142 LEU B N 1
ATOM 3710 C CA . LEU B 1 142 ? 6.402 28.688 21.094 1 98.19 142 LEU B CA 1
ATOM 3711 C C . LEU B 1 142 ? 6.52 28.312 19.625 1 98.19 142 LEU B C 1
ATOM 3713 O O . LEU B 1 142 ? 5.594 27.75 19.047 1 98.19 142 LEU B O 1
ATOM 3717 N N . ALA B 1 143 ? 7.617 28.672 19.062 1 97.94 143 ALA B N 1
ATOM 3718 C CA . ALA B 1 143 ? 7.816 28.328 17.656 1 97.94 143 ALA B CA 1
ATOM 3719 C C . ALA B 1 143 ? 7.926 26.812 17.469 1 97.94 143 ALA B C 1
ATOM 3721 O O . ALA B 1 143 ? 7.359 26.25 16.531 1 97.94 143 ALA B O 1
ATOM 3722 N N . ASP B 1 144 ? 8.672 26.156 18.375 1 97.69 144 ASP B N 1
ATOM 3723 C CA . ASP B 1 144 ? 8.75 24.703 18.359 1 97.69 144 ASP B CA 1
ATOM 3724 C C . ASP B 1 144 ? 7.363 24.078 18.516 1 97.69 144 ASP B C 1
ATOM 3726 O O . ASP B 1 144 ? 7.039 23.094 17.859 1 97.69 144 ASP B O 1
ATOM 3730 N N . ALA B 1 145 ? 6.566 24.672 19.375 1 98.12 145 ALA B N 1
ATOM 3731 C CA . ALA B 1 145 ? 5.207 24.203 19.625 1 98.12 145 ALA B CA 1
ATOM 3732 C C . ALA B 1 145 ? 4.379 24.219 18.344 1 98.12 145 ALA B C 1
ATOM 3734 O O . ALA B 1 145 ? 3.59 23.312 18.094 1 98.12 145 ALA B O 1
ATOM 3735 N N . CYS B 1 146 ? 4.562 25.219 17.453 1 97.44 146 CYS B N 1
ATOM 3736 C CA . CYS B 1 146 ? 3.838 25.328 16.203 1 97.44 146 CYS B CA 1
ATOM 3737 C C . CYS B 1 146 ? 4.172 24.172 15.266 1 97.44 146 CYS B C 1
ATOM 3739 O O . CYS B 1 146 ? 3.318 23.719 14.5 1 97.44 146 CYS B O 1
ATOM 3741 N N . MET B 1 147 ? 5.434 23.688 15.391 1 97.94 147 MET B N 1
ATOM 3742 C CA . MET B 1 147 ? 5.863 22.609 14.508 1 97.94 147 MET B CA 1
ATOM 3743 C C . MET B 1 147 ? 5.18 21.297 14.875 1 97.94 147 MET B C 1
ATOM 3745 O O . MET B 1 147 ? 5.129 20.375 14.062 1 97.94 147 MET B O 1
ATOM 3749 N N . LEU B 1 148 ? 4.605 21.25 16.078 1 98.44 148 LEU B N 1
ATOM 3750 C CA . LEU B 1 148 ? 3.924 20.047 16.547 1 98.44 148 LEU B CA 1
ATOM 3751 C C . LEU B 1 148 ? 2.521 19.953 15.961 1 98.44 148 LEU B C 1
ATOM 3753 O O . LEU B 1 148 ? 1.896 18.891 16 1 98.44 148 LEU B O 1
ATOM 3757 N N . SER B 1 149 ? 2.045 21.031 15.383 1 98.19 149 SER B N 1
ATOM 3758 C CA . SER B 1 149 ? 0.703 21.016 14.812 1 98.19 149 SER B CA 1
ATOM 3759 C C . SER B 1 149 ? 0.653 20.172 13.547 1 98.19 149 SER B C 1
ATOM 3761 O O . SER B 1 149 ? -0.29 19.406 13.336 1 98.19 149 SER B O 1
ATOM 3763 N N . ASP B 1 150 ? 1.692 20.312 12.719 1 97.75 150 ASP B N 1
ATOM 3764 C CA . ASP B 1 150 ? 1.556 19.734 11.383 1 97.75 150 ASP B CA 1
ATOM 3765 C C . ASP B 1 150 ? 2.898 19.219 10.875 1 97.75 150 ASP B C 1
ATOM 3767 O O . ASP B 1 150 ? 3.025 18.031 10.523 1 97.75 150 ASP B O 1
ATOM 3771 N N . MET B 1 151 ? 4.016 19.969 10.938 1 97.75 151 MET B N 1
ATOM 3772 C CA . MET B 1 151 ? 5.27 19.609 10.281 1 97.75 151 MET B CA 1
ATOM 3773 C C . MET B 1 151 ? 5.828 18.297 10.852 1 97.75 151 MET B C 1
ATOM 3775 O O . MET B 1 151 ? 6.09 17.359 10.102 1 97.75 151 MET B O 1
ATOM 3779 N N . ILE B 1 152 ? 5.938 18.25 12.188 1 98.38 152 ILE B N 1
ATOM 3780 C CA . ILE B 1 152 ? 6.531 17.094 12.844 1 98.38 152 ILE B CA 1
ATOM 3781 C C . ILE B 1 152 ? 5.633 15.875 12.656 1 98.38 152 ILE B C 1
ATOM 3783 O O . ILE B 1 152 ? 6.066 14.867 12.102 1 98.38 152 ILE B O 1
ATOM 3787 N N . PRO B 1 153 ? 4.344 16.016 13 1 98.44 153 PRO B N 1
ATOM 3788 C CA . PRO B 1 153 ? 3.535 14.805 12.883 1 98.44 153 PRO B CA 1
ATOM 3789 C C . PRO B 1 153 ? 3.359 14.352 11.438 1 98.44 153 PRO B C 1
ATOM 3791 O O . PRO B 1 153 ? 3.279 13.148 11.164 1 98.44 153 PRO B O 1
ATOM 3794 N N . THR B 1 154 ? 3.26 15.219 10.5 1 98.06 154 THR B N 1
ATOM 3795 C CA . THR B 1 154 ? 3.123 14.844 9.094 1 98.06 154 THR B CA 1
ATOM 3796 C C . THR B 1 154 ? 4.375 14.117 8.609 1 98.06 154 THR B C 1
ATOM 3798 O O . THR B 1 154 ? 4.289 13.047 8.008 1 98.06 154 THR B O 1
ATOM 3801 N N . GLY B 1 155 ? 5.547 14.703 8.891 1 98.25 155 GLY B N 1
ATOM 3802 C CA . GLY B 1 155 ? 6.789 14.047 8.523 1 98.25 155 GLY B CA 1
ATOM 3803 C C . GLY B 1 155 ? 6.953 12.672 9.164 1 98.25 155 GLY B C 1
ATOM 3804 O O . GLY B 1 155 ? 7.375 11.727 8.5 1 98.25 155 GLY B O 1
ATOM 3805 N N . PHE B 1 156 ? 6.621 12.57 10.43 1 98.5 156 PHE B N 1
ATOM 3806 C CA . PHE B 1 156 ? 6.738 11.312 11.156 1 98.5 156 PHE B CA 1
ATOM 3807 C C . PHE B 1 156 ? 5.758 10.281 10.609 1 98.5 156 PHE B C 1
ATOM 3809 O O . PHE B 1 156 ? 6.051 9.086 10.586 1 98.5 156 PHE B O 1
ATOM 3816 N N . HIS B 1 157 ? 4.605 10.773 10.164 1 98.5 157 HIS B N 1
ATOM 3817 C CA . HIS B 1 157 ? 3.611 9.844 9.641 1 98.5 157 HIS B CA 1
ATOM 3818 C C . HIS B 1 157 ? 4.094 9.203 8.344 1 98.5 157 HIS B C 1
ATOM 3820 O O . HIS B 1 157 ? 3.77 8.047 8.062 1 98.5 157 HIS B O 1
ATOM 3826 N N . ALA B 1 158 ? 4.871 9.93 7.539 1 98.56 158 ALA B N 1
ATOM 3827 C CA . ALA B 1 158 ? 5.473 9.32 6.359 1 98.56 158 ALA B CA 1
ATOM 3828 C C . ALA B 1 158 ? 6.277 8.078 6.734 1 98.56 158 ALA B C 1
ATOM 3830 O O . ALA B 1 158 ? 6.227 7.062 6.035 1 98.56 158 ALA B O 1
ATOM 3831 N N . ASN B 1 159 ? 7.039 8.188 7.84 1 98.62 159 ASN B N 1
ATOM 3832 C CA . ASN B 1 159 ? 7.832 7.07 8.336 1 98.62 159 ASN B CA 1
ATOM 3833 C C . ASN B 1 159 ? 6.945 5.902 8.758 1 98.62 159 ASN B C 1
ATOM 3835 O O . ASN B 1 159 ? 7.273 4.742 8.5 1 98.62 159 ASN B O 1
ATOM 3839 N N . GLU B 1 160 ? 5.867 6.238 9.406 1 98.25 160 GLU B N 1
ATOM 3840 C CA . GLU B 1 160 ? 4.941 5.207 9.859 1 98.25 160 GLU B CA 1
ATOM 3841 C C . GLU B 1 160 ? 4.289 4.492 8.68 1 98.25 160 GLU B C 1
ATOM 3843 O O . GLU B 1 160 ? 4.172 3.266 8.68 1 98.25 160 GLU B O 1
ATOM 3848 N N . LEU B 1 161 ? 3.895 5.238 7.68 1 98.5 161 LEU B N 1
ATOM 3849 C CA . LEU B 1 161 ? 3.273 4.684 6.48 1 98.5 161 LEU B CA 1
ATOM 3850 C C . LEU B 1 161 ? 4.234 3.742 5.758 1 98.5 161 LEU B C 1
ATOM 3852 O O . LEU B 1 161 ? 3.818 2.699 5.25 1 98.5 161 LEU B O 1
ATOM 3856 N N . ALA B 1 162 ? 5.535 4.117 5.711 1 98.56 162 ALA B N 1
ATOM 3857 C CA . ALA B 1 162 ? 6.543 3.301 5.039 1 98.56 162 ALA B CA 1
ATOM 3858 C C . ALA B 1 162 ? 7.074 2.211 5.965 1 98.56 162 ALA B C 1
ATOM 3860 O O . ALA B 1 162 ? 7.832 1.337 5.531 1 98.56 162 ALA B O 1
ATOM 3861 N N . ASP B 1 163 ? 6.723 2.289 7.23 1 97.88 163 ASP B N 1
ATOM 3862 C CA . ASP B 1 163 ? 7.168 1.317 8.227 1 97.88 163 ASP B CA 1
ATOM 3863 C C . ASP B 1 163 ? 8.695 1.248 8.281 1 97.88 163 ASP B C 1
ATOM 3865 O O . ASP B 1 163 ? 9.281 0.179 8.094 1 97.88 163 ASP B O 1
ATOM 3869 N N . ILE B 1 164 ? 9.305 2.379 8.562 1 97.94 164 ILE B N 1
ATOM 3870 C CA . ILE B 1 164 ? 10.758 2.461 8.664 1 97.94 164 ILE B CA 1
ATOM 3871 C C . ILE B 1 164 ? 11.242 1.544 9.781 1 97.94 164 ILE B C 1
ATOM 3873 O O . ILE B 1 164 ? 10.672 1.532 10.875 1 97.94 164 ILE B O 1
ATOM 3877 N N . GLN B 1 165 ? 12.297 0.76 9.469 1 95.19 165 GLN B N 1
ATOM 3878 C CA . GLN B 1 165 ? 12.898 -0.189 10.398 1 95.19 165 GLN B CA 1
ATOM 3879 C C . GLN B 1 165 ? 14.398 0.048 10.531 1 95.19 165 GLN B C 1
ATOM 3881 O O . GLN B 1 165 ? 14.992 0.781 9.734 1 95.19 165 GLN B O 1
ATOM 3886 N N . TYR B 1 166 ? 14.969 -0.568 11.484 1 95.25 166 TYR B N 1
ATOM 3887 C CA . TYR B 1 166 ? 16.391 -0.447 11.742 1 95.25 166 TYR B CA 1
ATOM 3888 C C . TYR B 1 166 ? 17.203 -0.831 10.516 1 95.25 166 TYR B C 1
ATOM 3890 O O . TYR B 1 166 ? 16.938 -1.851 9.875 1 95.25 166 TYR B O 1
ATOM 3898 N N . GLY B 1 167 ? 18.141 0.072 10.18 1 96.56 167 GLY B N 1
ATOM 3899 C CA . GLY B 1 167 ? 19.172 -0.268 9.227 1 96.56 167 GLY B CA 1
ATOM 3900 C C . GLY B 1 167 ? 18.75 -0.099 7.781 1 96.56 167 GLY B C 1
ATOM 3901 O O . GLY B 1 167 ? 19.547 -0.264 6.863 1 96.56 167 GLY B O 1
ATOM 3902 N N . VAL B 1 168 ? 17.5 0.282 7.527 1 96.19 168 VAL B N 1
ATOM 3903 C CA . VAL B 1 168 ? 17 0.344 6.156 1 96.19 168 VAL B CA 1
ATOM 3904 C C . VAL B 1 168 ? 17.672 1.5 5.414 1 96.19 168 VAL B C 1
ATOM 3906 O O . VAL B 1 168 ? 18.094 2.48 6.035 1 96.19 168 VAL B O 1
ATOM 3909 N N . ALA B 1 169 ? 17.75 1.323 4.105 1 97.12 169 ALA B N 1
ATOM 3910 C CA . ALA B 1 169 ? 18.078 2.418 3.193 1 97.12 169 ALA B CA 1
ATOM 3911 C C . ALA B 1 169 ? 16.797 3.018 2.596 1 97.12 169 ALA B C 1
ATOM 3913 O O . ALA B 1 169 ? 15.922 2.287 2.139 1 97.12 169 ALA B O 1
ATOM 3914 N N . LEU B 1 170 ? 16.719 4.332 2.672 1 97.88 170 LEU B N 1
ATOM 3915 C CA . LEU B 1 170 ? 15.531 4.969 2.129 1 97.88 170 LEU B CA 1
ATOM 3916 C C . LEU B 1 170 ? 15.891 6.219 1.332 1 97.88 170 LEU B C 1
ATOM 3918 O O . LEU B 1 170 ? 16.984 6.758 1.482 1 97.88 170 LEU B O 1
ATOM 3922 N N . SER B 1 171 ? 15.008 6.566 0.394 1 97.56 171 SER B N 1
ATOM 3923 C CA . SER B 1 171 ? 15.07 7.848 -0.297 1 97.56 171 SER B CA 1
ATOM 3924 C C . SER B 1 171 ? 13.914 8.758 0.12 1 97.56 171 SER B C 1
ATOM 3926 O O . SER B 1 171 ? 12.805 8.281 0.366 1 97.56 171 SER B O 1
ATOM 3928 N N . PHE B 1 172 ? 14.258 9.984 0.195 1 95.19 172 PHE B N 1
ATOM 3929 C CA . PHE B 1 172 ? 13.258 10.992 0.536 1 95.19 172 PHE B CA 1
ATOM 3930 C C . PHE B 1 172 ? 13.148 12.039 -0.564 1 95.19 172 PHE B C 1
ATOM 3932 O O . PHE B 1 172 ? 14.164 12.578 -1.018 1 95.19 172 PHE B O 1
ATOM 3939 N N . PHE B 1 173 ? 11.891 12.305 -0.961 1 94.62 173 PHE B N 1
ATOM 3940 C CA . PHE B 1 173 ? 11.664 13.289 -2.014 1 94.62 173 PHE B CA 1
ATOM 3941 C C . PHE B 1 173 ? 11.07 14.57 -1.437 1 94.62 173 PHE B C 1
ATOM 3943 O O . PHE B 1 173 ? 9.977 14.562 -0.869 1 94.62 173 PHE B O 1
ATOM 3950 N N . CYS B 1 174 ? 11.82 15.695 -1.628 1 91 174 CYS B N 1
ATOM 3951 C CA . CYS B 1 174 ? 11.422 17.047 -1.263 1 91 174 CYS B CA 1
ATOM 3952 C C . CYS B 1 174 ? 11.641 17.312 0.223 1 91 174 CYS B C 1
ATOM 3954 O O . CYS B 1 174 ? 10.805 16.953 1.053 1 91 174 CYS B O 1
ATOM 3956 N N . ALA B 1 175 ? 12.688 18.094 0.474 1 91.81 175 ALA B N 1
ATOM 3957 C CA . ALA B 1 175 ? 13.109 18.328 1.853 1 91.81 175 ALA B CA 1
ATOM 3958 C C . ALA B 1 175 ? 12.617 19.688 2.35 1 91.81 175 ALA B C 1
ATOM 3960 O O . ALA B 1 175 ? 13.391 20.484 2.889 1 91.81 175 ALA B O 1
ATOM 3961 N N . GLY B 1 176 ? 11.359 19.969 2.154 1 92.88 176 GLY B N 1
ATOM 3962 C CA . GLY B 1 176 ? 10.727 21.062 2.871 1 92.88 176 GLY B CA 1
ATOM 3963 C C . GLY B 1 176 ? 10.578 20.797 4.359 1 92.88 176 GLY B C 1
ATOM 3964 O O . GLY B 1 176 ? 11.227 19.906 4.902 1 92.88 176 GLY B O 1
ATOM 3965 N N . PRO B 1 177 ? 9.82 21.641 4.992 1 95.12 177 PRO B N 1
ATOM 3966 C CA . PRO B 1 177 ? 9.688 21.453 6.438 1 95.12 177 PRO B CA 1
ATOM 3967 C C . PRO B 1 177 ? 9.195 20.062 6.805 1 95.12 177 PRO B C 1
ATOM 3969 O O . PRO B 1 177 ? 9.75 19.422 7.699 1 95.12 177 PRO B O 1
ATOM 3972 N N . VAL B 1 178 ? 8.172 19.578 6.125 1 96.81 178 VAL B N 1
ATOM 3973 C CA . VAL B 1 178 ? 7.656 18.234 6.371 1 96.81 178 VAL B CA 1
ATOM 3974 C C . VAL B 1 178 ? 8.75 17.203 6.086 1 96.81 178 VAL B C 1
ATOM 3976 O O . VAL B 1 178 ? 8.953 16.266 6.867 1 96.81 178 VAL B O 1
ATOM 3979 N N . GLY B 1 179 ? 9.422 17.422 5.012 1 96.81 179 GLY B N 1
ATOM 3980 C CA . GLY B 1 179 ? 10.5 16.516 4.633 1 96.81 179 GLY B CA 1
ATOM 3981 C C . GLY B 1 179 ? 11.617 16.453 5.656 1 96.81 179 GLY B C 1
ATOM 3982 O O . GLY B 1 179 ? 12.109 15.383 5.98 1 96.81 179 GLY B O 1
ATOM 3983 N N . LEU B 1 180 ? 12.016 17.562 6.164 1 97.5 180 LEU B N 1
ATOM 3984 C CA . LEU B 1 180 ? 13.07 17.625 7.168 1 97.5 180 LEU B CA 1
ATOM 3985 C C . LEU B 1 180 ? 12.672 16.875 8.43 1 97.5 180 LEU B C 1
ATOM 3987 O O . LEU B 1 180 ? 13.492 16.188 9.039 1 97.5 180 LEU B O 1
ATOM 3991 N N . MET B 1 181 ? 11.398 16.969 8.758 1 98.06 181 MET B N 1
ATOM 3992 C CA . MET B 1 181 ? 10.93 16.234 9.93 1 98.06 181 MET B CA 1
ATOM 3993 C C . MET B 1 181 ? 10.828 14.734 9.625 1 98.06 181 MET B C 1
ATOM 3995 O O . MET B 1 181 ? 11.039 13.906 10.508 1 98.06 181 MET B O 1
ATOM 3999 N N . ALA B 1 182 ? 10.523 14.406 8.383 1 98.38 182 ALA B N 1
ATOM 4000 C CA . ALA B 1 182 ? 10.547 13 7.984 1 98.38 182 ALA B CA 1
ATOM 4001 C C . ALA B 1 182 ? 11.953 12.422 8.086 1 98.38 182 ALA B C 1
ATOM 4003 O O . ALA B 1 182 ? 12.133 11.289 8.539 1 98.38 182 ALA B O 1
ATOM 4004 N N . ILE B 1 183 ? 12.938 13.195 7.66 1 98 183 ILE B N 1
ATOM 4005 C CA . ILE B 1 183 ? 14.336 12.797 7.758 1 98 183 ILE B CA 1
ATOM 4006 C C . ILE B 1 183 ? 14.703 12.555 9.227 1 98 183 ILE B C 1
ATOM 4008 O O . ILE B 1 183 ? 15.266 11.516 9.57 1 98 183 ILE B O 1
ATOM 4012 N N . ALA B 1 184 ? 14.32 13.492 10.062 1 98.38 184 ALA B N 1
ATOM 4013 C CA . ALA B 1 184 ? 14.594 13.352 11.492 1 98.38 184 ALA B CA 1
ATOM 4014 C C . ALA B 1 184 ? 13.914 12.117 12.062 1 98.38 184 ALA B C 1
ATOM 4016 O O . ALA B 1 184 ? 14.508 11.383 12.859 1 98.38 184 ALA B O 1
ATOM 4017 N N . GLY B 1 185 ? 12.648 11.914 11.648 1 98.31 185 GLY B N 1
ATOM 4018 C CA . GLY B 1 185 ? 11.922 10.734 12.094 1 98.31 185 GLY B CA 1
ATOM 4019 C C . GLY B 1 185 ? 12.57 9.438 11.648 1 98.31 185 GLY B C 1
ATOM 4020 O O . GLY B 1 185 ? 12.633 8.477 12.422 1 98.31 185 GLY B O 1
ATOM 4021 N N . ALA B 1 186 ? 13.023 9.398 10.461 1 98.44 186 ALA B N 1
ATOM 4022 C CA . ALA B 1 186 ? 13.688 8.203 9.938 1 98.44 186 ALA B CA 1
ATOM 4023 C C . ALA B 1 186 ? 14.961 7.898 10.727 1 98.44 186 ALA B C 1
ATOM 4025 O O . ALA B 1 186 ? 15.234 6.742 11.047 1 98.44 186 ALA B O 1
ATOM 4026 N N . ALA B 1 187 ? 15.719 8.945 11.016 1 97.88 187 ALA B N 1
ATOM 4027 C CA . ALA B 1 187 ? 16.922 8.781 11.82 1 97.88 187 ALA B CA 1
ATOM 4028 C C . ALA B 1 187 ? 16.578 8.234 13.203 1 97.88 187 ALA B C 1
ATOM 4030 O O . ALA B 1 187 ? 17.25 7.316 13.695 1 97.88 187 ALA B O 1
ATOM 4031 N N . LEU B 1 188 ? 15.555 8.734 13.82 1 97.56 188 LEU B N 1
ATOM 4032 C CA . LEU B 1 188 ? 15.125 8.289 15.133 1 97.56 188 LEU B CA 1
ATOM 4033 C C . LEU B 1 188 ? 14.695 6.824 15.102 1 97.56 188 LEU B C 1
ATOM 4035 O O . LEU B 1 188 ? 14.891 6.094 16.078 1 97.56 188 LEU B O 1
ATOM 4039 N N . LYS B 1 189 ? 14.172 6.41 13.945 1 97.62 189 LYS B N 1
ATOM 4040 C CA . LYS B 1 189 ? 13.703 5.035 13.805 1 97.62 189 LYS B CA 1
ATOM 4041 C C . LYS B 1 189 ? 14.844 4.098 13.43 1 97.62 189 LYS B C 1
ATOM 4043 O O . LYS B 1 189 ? 14.641 2.893 13.273 1 97.62 189 LYS B O 1
ATOM 4048 N N . GLY B 1 190 ? 16.047 4.656 13.242 1 96.62 190 GLY B N 1
ATOM 4049 C CA . GLY B 1 190 ? 17.219 3.82 13.07 1 96.62 190 GLY B CA 1
ATOM 4050 C C . GLY B 1 190 ? 17.547 3.527 11.617 1 96.62 190 GLY B C 1
ATOM 4051 O O . GLY B 1 190 ? 18.219 2.541 11.312 1 96.62 190 GLY B O 1
ATOM 4052 N N . ALA B 1 191 ? 17.031 4.32 10.695 1 97 191 ALA B N 1
ATOM 4053 C CA . ALA B 1 191 ? 17.406 4.145 9.297 1 97 191 ALA B CA 1
ATOM 4054 C C . ALA B 1 191 ? 18.922 4.234 9.125 1 97 191 ALA B C 1
ATOM 4056 O O . ALA B 1 191 ? 19.578 5.082 9.742 1 97 191 ALA B O 1
ATOM 4057 N N . GLY B 1 192 ? 19.5 3.336 8.328 1 96 192 GLY B N 1
ATOM 4058 C CA . GLY B 1 192 ? 20.938 3.264 8.164 1 96 192 GLY B CA 1
ATOM 4059 C C . GLY B 1 192 ? 21.469 4.203 7.094 1 96 192 GLY B C 1
ATOM 4060 O O . GLY B 1 192 ? 22.578 4.723 7.211 1 96 192 GLY B O 1
ATOM 4061 N N . ARG B 1 193 ? 20.688 4.367 6.059 1 96.81 193 ARG B N 1
ATOM 4062 C CA . ARG B 1 193 ? 21.031 5.273 4.965 1 96.81 193 ARG B CA 1
ATOM 4063 C C . ARG B 1 193 ? 19.828 6.113 4.551 1 96.81 193 ARG B C 1
ATOM 4065 O O . ARG B 1 193 ? 18.766 5.57 4.219 1 96.81 193 ARG B O 1
ATOM 4072 N N . ILE B 1 194 ? 19.969 7.387 4.617 1 98.06 194 ILE B N 1
ATOM 4073 C CA . ILE B 1 194 ? 18.906 8.328 4.273 1 98.06 194 ILE B CA 1
ATOM 4074 C C . ILE B 1 194 ? 19.359 9.211 3.111 1 98.06 194 ILE B C 1
ATOM 4076 O O . ILE B 1 194 ? 20.141 10.141 3.301 1 98.06 194 ILE B O 1
ATOM 4080 N N . ILE B 1 195 ? 18.828 8.961 1.894 1 97.94 195 ILE B N 1
ATOM 4081 C CA . ILE B 1 195 ? 19.172 9.68 0.673 1 97.94 195 ILE B CA 1
ATOM 4082 C C . ILE B 1 195 ? 18.141 10.781 0.406 1 97.94 195 ILE B C 1
ATOM 4084 O O . ILE B 1 195 ? 17 10.492 0.074 1 97.94 195 ILE B O 1
ATOM 4088 N N . VAL B 1 196 ? 18.578 12 0.479 1 97.38 196 VAL B N 1
ATOM 4089 C CA . VAL B 1 196 ? 17.672 13.125 0.26 1 97.38 196 VAL B CA 1
ATOM 4090 C C . VAL B 1 196 ? 17.766 13.578 -1.195 1 97.38 196 VAL B C 1
ATOM 4092 O O . VAL B 1 196 ? 18.859 13.766 -1.731 1 97.38 196 VAL B O 1
ATOM 4095 N N . VAL B 1 197 ? 16.625 13.68 -1.833 1 96.56 197 VAL B N 1
ATOM 4096 C CA . VAL B 1 197 ? 16.531 14.164 -3.205 1 96.56 197 VAL B CA 1
ATOM 4097 C C . VAL B 1 197 ? 15.891 15.555 -3.219 1 96.56 197 VAL B C 1
ATOM 4099 O O . VAL B 1 197 ? 14.711 15.695 -2.912 1 96.56 197 VAL B O 1
ATOM 4102 N N . ASP B 1 198 ? 16.625 16.531 -3.51 1 94.69 198 ASP B N 1
ATOM 4103 C CA . ASP B 1 198 ? 16.234 17.922 -3.584 1 94.69 198 ASP B CA 1
ATOM 4104 C C . ASP B 1 198 ? 17.203 18.719 -4.461 1 94.69 198 ASP B C 1
ATOM 4106 O O . ASP B 1 198 ? 18.234 18.203 -4.887 1 94.69 198 ASP B O 1
ATOM 4110 N N . SER B 1 199 ? 16.797 19.938 -4.859 1 92 199 SER B N 1
ATOM 4111 C CA . SER B 1 199 ? 17.672 20.703 -5.727 1 92 199 SER B CA 1
ATOM 4112 C C . SER B 1 199 ? 18.25 21.922 -5.004 1 92 199 SER B C 1
ATOM 4114 O O . SER B 1 199 ? 19.141 22.594 -5.52 1 92 199 SER B O 1
ATOM 4116 N N . ARG B 1 200 ? 17.844 22.328 -3.77 1 90.31 200 ARG B N 1
ATOM 4117 C CA . ARG B 1 200 ? 18.312 23.516 -3.045 1 90.31 200 ARG B CA 1
ATOM 4118 C C . ARG B 1 200 ? 19.578 23.203 -2.268 1 90.31 200 ARG B C 1
ATOM 4120 O O . ARG B 1 200 ? 19.578 22.359 -1.364 1 90.31 200 ARG B O 1
ATOM 4127 N N . PRO B 1 201 ? 20.484 23.875 -2.514 1 85.88 201 PRO B N 1
ATOM 4128 C CA . PRO B 1 201 ? 21.75 23.594 -1.823 1 85.88 201 PRO B CA 1
ATOM 4129 C C . PRO B 1 201 ? 21.703 23.938 -0.337 1 85.88 201 PRO B C 1
ATOM 4131 O O . PRO B 1 201 ? 22.359 23.281 0.473 1 85.88 201 PRO B O 1
ATOM 4134 N N . ASP B 1 202 ? 20.938 24.891 0.022 1 85.56 202 ASP B N 1
ATOM 4135 C CA . ASP B 1 202 ? 20.891 25.391 1.394 1 85.56 202 ASP B CA 1
ATOM 4136 C C . ASP B 1 202 ? 20.25 24.359 2.332 1 85.56 202 ASP B C 1
ATOM 4138 O O . ASP B 1 202 ? 20.406 24.453 3.551 1 85.56 202 ASP B O 1
ATOM 4142 N N . ILE B 1 203 ? 19.578 23.422 1.753 1 90.31 203 ILE B N 1
ATOM 4143 C CA . ILE B 1 203 ? 18.859 22.469 2.586 1 90.31 203 ILE B CA 1
ATOM 4144 C C . ILE B 1 203 ? 19.828 21.359 3.033 1 90.31 203 ILE B C 1
ATOM 4146 O O . ILE B 1 203 ? 19.547 20.641 3.998 1 90.31 203 ILE B O 1
ATOM 4150 N N . VAL B 1 204 ? 20.953 21.219 2.365 1 92.44 204 VAL B N 1
ATOM 4151 C CA . VAL B 1 204 ? 21.859 20.078 2.533 1 92.44 204 VAL B CA 1
ATOM 4152 C C . VAL B 1 204 ? 22.359 20.031 3.975 1 92.44 204 VAL B C 1
ATOM 4154 O O . VAL B 1 204 ? 22.266 18.984 4.633 1 92.44 204 VAL B O 1
ATOM 4157 N N . GLU B 1 205 ? 22.797 21.109 4.457 1 94.5 205 GLU B N 1
ATOM 4158 C CA . GLU B 1 205 ? 23.375 21.141 5.797 1 94.5 205 GLU B CA 1
ATOM 4159 C C . GLU B 1 205 ? 22.312 20.875 6.859 1 94.5 205 GLU B C 1
ATOM 4161 O O . GLU B 1 205 ? 22.562 20.172 7.84 1 94.5 205 GLU B O 1
ATOM 4166 N N . ILE B 1 206 ? 21.172 21.406 6.633 1 95.44 206 ILE B N 1
ATOM 4167 C CA . ILE B 1 206 ? 20.094 21.203 7.598 1 95.44 206 ILE B CA 1
ATOM 4168 C C . ILE B 1 206 ? 19.625 19.75 7.559 1 95.44 206 ILE B C 1
ATOM 4170 O O . ILE B 1 206 ? 19.375 19.141 8.602 1 95.44 206 ILE B O 1
ATOM 4174 N N . ALA B 1 207 ? 19.516 19.203 6.391 1 96.75 207 ALA B N 1
ATOM 4175 C CA . ALA B 1 207 ? 19.125 17.797 6.246 1 96.75 207 ALA B CA 1
ATOM 4176 C C . ALA B 1 207 ? 20.125 16.875 6.918 1 96.75 207 ALA B C 1
ATOM 4178 O O . ALA B 1 207 ? 19.75 15.906 7.582 1 96.75 207 ALA B O 1
ATOM 4179 N N . LYS B 1 208 ? 21.406 17.188 6.762 1 97.12 208 LYS B N 1
ATOM 4180 C CA . LYS B 1 208 ? 22.453 16.406 7.41 1 97.12 208 LYS B CA 1
ATOM 4181 C C . LYS B 1 208 ? 22.328 16.469 8.93 1 97.12 208 LYS B C 1
ATOM 4183 O O . LYS B 1 208 ? 22.484 15.461 9.617 1 97.12 208 LYS B O 1
ATOM 4188 N N . ALA B 1 209 ? 22.031 17.641 9.359 1 97.06 209 ALA B N 1
ATOM 4189 C CA . ALA B 1 209 ? 21.859 17.828 10.797 1 97.06 209 ALA B CA 1
ATOM 4190 C C . ALA B 1 209 ? 20.719 16.984 11.336 1 97.06 209 ALA B C 1
ATOM 4192 O O . ALA B 1 209 ? 20.734 16.547 12.492 1 97.06 209 ALA B O 1
ATOM 4193 N N . TYR B 1 210 ? 19.75 16.688 10.492 1 97.81 210 TYR B N 1
ATOM 4194 C CA . TYR B 1 210 ? 18.609 15.898 10.922 1 97.81 210 TYR B CA 1
ATOM 4195 C C . TYR B 1 210 ? 18.812 14.414 10.617 1 97.81 210 TYR B C 1
ATOM 4197 O O . TYR B 1 210 ? 17.953 13.586 10.945 1 97.81 210 TYR B O 1
ATOM 4205 N N . GLY B 1 211 ? 19.875 14.039 9.938 1 97.44 211 GLY B N 1
ATOM 4206 C CA . GLY B 1 211 ? 20.219 12.625 9.852 1 97.44 211 GLY B CA 1
ATOM 4207 C C . GLY B 1 211 ? 20.406 12.141 8.422 1 97.44 211 GLY B C 1
ATOM 4208 O O . GLY B 1 211 ? 20.734 10.977 8.195 1 97.44 211 GLY B O 1
ATOM 4209 N N . ALA B 1 212 ? 20.297 13 7.453 1 97.88 212 ALA B N 1
ATOM 4210 C CA . ALA B 1 212 ? 20.547 12.609 6.07 1 97.88 212 ALA B CA 1
ATOM 4211 C C . ALA B 1 212 ? 21.984 12.133 5.871 1 97.88 212 ALA B C 1
ATOM 4213 O O . ALA B 1 212 ? 22.906 12.734 6.41 1 97.88 212 ALA B O 1
ATOM 4214 N N . THR B 1 213 ? 22.156 11.062 5.102 1 97.44 213 THR B N 1
ATOM 4215 C CA . THR B 1 213 ? 23.484 10.523 4.863 1 97.44 213 THR B CA 1
ATOM 4216 C C . THR B 1 213 ? 23.984 10.891 3.463 1 97.44 213 THR B C 1
ATOM 4218 O O . THR B 1 213 ? 25.188 11.008 3.232 1 97.44 213 THR B O 1
ATOM 4221 N N . ASP B 1 214 ? 23.016 11.039 2.541 1 96.69 214 ASP B N 1
ATOM 4222 C CA . ASP B 1 214 ? 23.328 11.281 1.135 1 96.69 214 ASP B CA 1
ATOM 4223 C C . ASP B 1 214 ? 22.375 12.312 0.532 1 96.69 214 ASP B C 1
ATOM 4225 O O . ASP B 1 214 ? 21.297 12.562 1.067 1 96.69 214 ASP B O 1
ATOM 4229 N N . TYR B 1 215 ? 22.906 12.969 -0.465 1 96.62 215 TYR B N 1
ATOM 4230 C CA . TYR B 1 215 ? 22.125 14 -1.146 1 96.62 215 TYR B CA 1
ATOM 4231 C C . TYR B 1 215 ? 22.25 13.867 -2.658 1 96.62 215 TYR B C 1
ATOM 4233 O O . TYR B 1 215 ? 23.344 13.602 -3.176 1 96.62 215 TYR B O 1
ATOM 4241 N N . ILE B 1 216 ? 21.109 13.914 -3.334 1 97.06 216 ILE B N 1
ATOM 4242 C CA . ILE B 1 216 ? 21.062 13.938 -4.793 1 97.06 216 ILE B CA 1
ATOM 4243 C C . ILE B 1 216 ? 20.359 15.211 -5.266 1 97.06 216 ILE B C 1
ATOM 4245 O O . ILE B 1 216 ? 19.234 15.492 -4.867 1 97.06 216 ILE B O 1
ATOM 4249 N N . ASP B 1 217 ? 21.078 16.031 -6.078 1 96.5 217 ASP B N 1
ATOM 4250 C CA . ASP B 1 217 ? 20.453 17.156 -6.777 1 96.5 217 ASP B CA 1
ATOM 4251 C C . ASP B 1 217 ? 19.781 16.688 -8.062 1 96.5 217 ASP B C 1
ATOM 4253 O O . ASP B 1 217 ? 20.453 16.391 -9.055 1 96.5 217 ASP B O 1
ATOM 4257 N N . PHE B 1 218 ? 18.422 16.641 -8.047 1 95.06 218 PHE B N 1
ATOM 4258 C CA . PHE B 1 218 ? 17.688 16.047 -9.156 1 95.06 218 PHE B CA 1
ATOM 4259 C C . PHE B 1 218 ? 17.812 16.906 -10.406 1 95.06 218 PHE B C 1
ATOM 4261 O O . PHE B 1 218 ? 17.422 16.484 -11.5 1 95.06 218 PHE B O 1
ATOM 4268 N N . LYS B 1 219 ? 18.344 18.125 -10.305 1 95.38 219 LYS B N 1
ATOM 4269 C CA . LYS B 1 219 ? 18.547 18.984 -11.461 1 95.38 219 LYS B CA 1
ATOM 4270 C C . LYS B 1 219 ? 19.875 18.672 -12.156 1 95.38 219 LYS B C 1
ATOM 4272 O O . LYS B 1 219 ? 20.109 19.094 -13.289 1 95.38 219 LYS B O 1
ATOM 4277 N N . LYS B 1 220 ? 20.719 17.953 -11.516 1 96 220 LYS B N 1
ATOM 4278 C CA . LYS B 1 220 ? 22.062 17.734 -12.023 1 96 220 LYS B CA 1
ATOM 4279 C C . LYS B 1 220 ? 22.234 16.312 -12.547 1 96 220 LYS B C 1
ATOM 4281 O O . LYS B 1 220 ? 23.031 16.078 -13.461 1 96 220 LYS B O 1
ATOM 4286 N N . VAL B 1 221 ? 21.578 15.344 -11.906 1 96.19 221 VAL B N 1
ATOM 4287 C CA . VAL B 1 221 ? 21.75 13.945 -12.297 1 96.19 221 VAL B CA 1
ATOM 4288 C C . VAL B 1 221 ? 20.406 13.234 -12.281 1 96.19 221 VAL B C 1
ATOM 4290 O O . VAL B 1 221 ? 19.438 13.742 -11.719 1 96.19 221 VAL B O 1
ATOM 4293 N N . SER B 1 222 ? 20.422 12.07 -12.938 1 97.31 222 SER B N 1
ATOM 4294 C CA . SER B 1 222 ? 19.25 11.195 -12.852 1 97.31 222 SER B CA 1
ATOM 4295 C C . SER B 1 222 ? 19.125 10.57 -11.461 1 97.31 222 SER B C 1
ATOM 4297 O O . SER B 1 222 ? 20 9.797 -11.047 1 97.31 222 SER B O 1
ATOM 4299 N N . VAL B 1 223 ? 18.047 10.859 -10.789 1 97.62 223 VAL B N 1
ATOM 4300 C CA . VAL B 1 223 ? 17.812 10.344 -9.445 1 97.62 223 VAL B CA 1
ATOM 4301 C C . VAL B 1 223 ? 17.781 8.82 -9.477 1 97.62 223 VAL B C 1
ATOM 4303 O O . VAL B 1 223 ? 18.422 8.164 -8.648 1 97.62 223 VAL B O 1
ATOM 4306 N N . VAL B 1 224 ? 17.094 8.227 -10.438 1 98.25 224 VAL B N 1
ATOM 4307 C CA . VAL B 1 224 ? 16.922 6.781 -10.555 1 98.25 224 VAL B CA 1
ATOM 4308 C C . VAL B 1 224 ? 18.281 6.113 -10.766 1 98.25 224 VAL B C 1
ATOM 4310 O O . VAL B 1 224 ? 18.641 5.172 -10.055 1 98.25 224 VAL B O 1
ATOM 4313 N N . ASP B 1 225 ? 19.062 6.609 -11.68 1 98 225 ASP B N 1
ATOM 4314 C CA . ASP B 1 225 ? 20.359 6.02 -11.992 1 98 225 ASP B CA 1
ATOM 4315 C C . ASP B 1 225 ? 21.297 6.066 -10.773 1 98 225 ASP B C 1
ATOM 4317 O O . ASP B 1 225 ? 21.969 5.086 -10.469 1 98 225 ASP B O 1
ATOM 4321 N N . GLU B 1 226 ? 21.297 7.238 -10.094 1 97.69 226 GLU B N 1
ATOM 4322 C CA . GLU B 1 226 ? 22.188 7.398 -8.945 1 97.69 226 GLU B CA 1
ATOM 4323 C C . GLU B 1 226 ? 21.812 6.441 -7.82 1 97.69 226 GLU B C 1
ATOM 4325 O O . GLU B 1 226 ? 22.688 5.809 -7.219 1 97.69 226 GLU B O 1
ATOM 4330 N N . ILE B 1 227 ? 20.562 6.324 -7.508 1 97.69 227 ILE B N 1
ATOM 4331 C CA . ILE B 1 227 ? 20.109 5.465 -6.418 1 97.69 227 ILE B CA 1
ATOM 4332 C C . ILE B 1 227 ? 20.375 4.004 -6.766 1 97.69 227 ILE B C 1
ATOM 4334 O O . ILE B 1 227 ? 20.844 3.232 -5.926 1 97.69 227 ILE B O 1
ATOM 4338 N N . LEU B 1 228 ? 20.047 3.604 -7.977 1 97 228 LEU B N 1
ATOM 4339 C CA . LEU B 1 228 ? 20.297 2.227 -8.391 1 97 228 LEU B CA 1
ATOM 4340 C C . LEU B 1 228 ? 21.781 1.909 -8.32 1 97 228 LEU B C 1
ATOM 4342 O O . LEU B 1 228 ? 22.172 0.822 -7.891 1 97 228 LEU B O 1
ATOM 4346 N N . LYS B 1 229 ? 22.609 2.896 -8.758 1 95.5 229 LYS B N 1
ATOM 4347 C CA . LYS B 1 229 ? 24.047 2.727 -8.648 1 95.5 229 LYS B CA 1
ATOM 4348 C C . LYS B 1 229 ? 24.469 2.527 -7.195 1 95.5 229 LYS B C 1
ATOM 4350 O O . LYS B 1 229 ? 25.234 1.604 -6.883 1 95.5 229 LYS B O 1
ATOM 4355 N N . TRP B 1 230 ? 23.906 3.342 -6.262 1 94.69 230 TRP B N 1
ATOM 4356 C CA . TRP B 1 230 ? 24.281 3.307 -4.852 1 94.69 230 TRP B CA 1
ATOM 4357 C C . TRP B 1 230 ? 23.781 2.025 -4.188 1 94.69 230 TRP B C 1
ATOM 4359 O O . TRP B 1 230 ? 24.266 1.64 -3.125 1 94.69 230 TRP B O 1
ATOM 4369 N N . THR B 1 231 ? 22.844 1.354 -4.785 1 93.5 231 THR B N 1
ATOM 4370 C CA . THR B 1 231 ? 22.219 0.195 -4.156 1 93.5 231 THR B CA 1
ATOM 4371 C C . THR B 1 231 ? 22.484 -1.071 -4.961 1 93.5 231 THR B C 1
ATOM 4373 O O . THR B 1 231 ? 21.766 -2.059 -4.848 1 93.5 231 THR B O 1
ATOM 4376 N N . ASN B 1 232 ? 23.469 -1.067 -5.828 1 92.12 232 ASN B N 1
ATOM 4377 C CA . ASN B 1 232 ? 23.844 -2.205 -6.664 1 92.12 232 ASN B CA 1
ATOM 4378 C C . ASN B 1 232 ? 22.672 -2.709 -7.484 1 92.12 232 ASN B C 1
ATOM 4380 O O . ASN B 1 232 ? 22.406 -3.914 -7.539 1 92.12 232 ASN B O 1
ATOM 4384 N N . ASN B 1 233 ? 21.828 -1.783 -7.949 1 93.44 233 ASN B N 1
ATOM 4385 C CA . ASN B 1 233 ? 20.719 -1.991 -8.867 1 93.44 233 ASN B CA 1
ATOM 4386 C C . ASN B 1 233 ? 19.531 -2.664 -8.172 1 93.44 233 ASN B C 1
ATOM 4388 O O . ASN B 1 233 ? 18.641 -3.203 -8.828 1 93.44 233 ASN B O 1
ATOM 4392 N N . GLU B 1 234 ? 19.5 -2.711 -6.887 1 92.75 234 GLU B N 1
ATOM 4393 C CA . GLU B 1 234 ? 18.406 -3.344 -6.152 1 92.75 234 GLU B CA 1
ATOM 4394 C C . GLU B 1 234 ? 17.312 -2.342 -5.824 1 92.75 234 GLU B C 1
ATOM 4396 O O . GLU B 1 234 ? 16.141 -2.707 -5.738 1 92.75 234 GLU B O 1
ATOM 4401 N N . GLY B 1 235 ? 17.688 -1.048 -5.621 1 96.75 235 GLY B N 1
ATOM 4402 C CA . GLY B 1 235 ? 16.766 -0.034 -5.137 1 96.75 235 GLY B CA 1
ATOM 4403 C C . GLY B 1 235 ? 16.766 0.092 -3.627 1 96.75 235 GLY B C 1
ATOM 4404 O O . GLY B 1 235 ? 17.406 -0.692 -2.93 1 96.75 235 GLY B O 1
ATOM 4405 N N . VAL B 1 236 ? 16.078 1.084 -3.154 1 98.25 236 VAL B N 1
ATOM 4406 C CA . VAL B 1 236 ? 16 1.312 -1.716 1 98.25 236 VAL B CA 1
ATOM 4407 C C . VAL B 1 236 ? 14.828 0.523 -1.135 1 98.25 236 VAL B C 1
ATOM 4409 O O . VAL B 1 236 ? 13.914 0.123 -1.865 1 98.25 236 VAL B O 1
ATOM 4412 N N . GLU B 1 237 ? 14.82 0.295 0.182 1 98 237 GLU B N 1
ATOM 4413 C CA . GLU B 1 237 ? 13.781 -0.467 0.875 1 98 237 GLU B CA 1
ATOM 4414 C C . GLU B 1 237 ? 12.539 0.383 1.112 1 98 237 GLU B C 1
ATOM 4416 O O . GLU B 1 237 ? 11.43 -0.144 1.189 1 98 237 GLU B O 1
ATOM 4421 N N . LYS B 1 238 ? 12.766 1.691 1.272 1 98.75 238 LYS B N 1
ATOM 4422 C CA . LYS B 1 238 ? 11.664 2.605 1.587 1 98.75 238 LYS B CA 1
ATOM 4423 C C . LYS B 1 238 ? 11.789 3.9 0.791 1 98.75 238 LYS B C 1
ATOM 4425 O O . LYS B 1 238 ? 12.898 4.336 0.465 1 98.75 238 LYS B O 1
ATOM 4430 N N . VAL B 1 239 ? 10.672 4.48 0.462 1 98.81 239 VAL B N 1
ATOM 4431 C CA . VAL B 1 239 ? 10.625 5.812 -0.13 1 98.81 239 VAL B CA 1
ATOM 4432 C C . VAL B 1 239 ? 9.609 6.672 0.618 1 98.81 239 VAL B C 1
ATOM 4434 O O . VAL B 1 239 ? 8.492 6.219 0.902 1 98.81 239 VAL B O 1
ATOM 4437 N N . LEU B 1 240 ? 9.977 7.832 0.975 1 98.62 240 LEU B N 1
ATOM 4438 C CA . LEU B 1 240 ? 9.094 8.828 1.573 1 98.62 240 LEU B CA 1
ATOM 4439 C C . LEU B 1 240 ? 8.859 9.992 0.614 1 98.62 240 LEU B C 1
ATOM 4441 O O . LEU B 1 240 ? 9.789 10.445 -0.056 1 98.62 240 LEU B O 1
ATOM 4445 N N . ILE B 1 241 ? 7.645 10.398 0.511 1 98.31 241 ILE B N 1
ATOM 4446 C CA . ILE B 1 241 ? 7.273 11.477 -0.401 1 98.31 241 ILE B CA 1
ATOM 4447 C C . ILE B 1 241 ? 6.539 12.578 0.368 1 98.31 241 ILE B C 1
ATOM 4449 O O . ILE B 1 241 ? 5.512 12.32 0.999 1 98.31 241 ILE B O 1
ATOM 4453 N N . SER B 1 242 ? 7.051 13.805 0.328 1 96.56 242 SER B N 1
ATOM 4454 C CA . SER B 1 242 ? 6.391 14.922 0.996 1 96.56 242 SER B CA 1
ATOM 4455 C C . SER B 1 242 ? 6.191 16.094 0.043 1 96.56 242 SER B C 1
ATOM 4457 O O . SER B 1 242 ? 5.812 17.188 0.467 1 96.56 242 SER B O 1
ATOM 4459 N N . GLY B 1 243 ? 6.48 15.875 -1.182 1 93 243 GLY B N 1
ATOM 4460 C CA . GLY B 1 243 ? 6.324 16.906 -2.193 1 93 243 GLY B CA 1
ATOM 4461 C C . GLY B 1 243 ? 6.523 16.391 -3.607 1 93 243 GLY B C 1
ATOM 4462 O O . GLY B 1 243 ? 6.867 15.227 -3.805 1 93 243 GLY B O 1
ATOM 4463 N N . GLY B 1 244 ? 6.273 17.312 -4.605 1 89.81 244 GLY B N 1
ATOM 4464 C CA . GLY B 1 244 ? 6.422 16.969 -6.008 1 89.81 244 GLY B CA 1
ATOM 4465 C C . GLY B 1 244 ? 5.094 16.859 -6.738 1 89.81 244 GLY B C 1
ATOM 4466 O O . GLY B 1 244 ? 4.035 16.844 -6.113 1 89.81 244 GLY B O 1
ATOM 4467 N N . GLY B 1 245 ? 5.238 16.859 -8.039 1 89.88 245 GLY B N 1
ATOM 4468 C CA . GLY B 1 245 ? 4.055 16.766 -8.875 1 89.88 245 GLY B CA 1
ATOM 4469 C C . GLY B 1 245 ? 3.553 15.336 -9.039 1 89.88 245 GLY B C 1
ATOM 4470 O O . GLY B 1 245 ? 3.975 14.438 -8.312 1 89.88 245 GLY B O 1
ATOM 4471 N N . SER B 1 246 ? 2.715 15.148 -9.984 1 88.75 246 SER B N 1
ATOM 4472 C CA . SER B 1 246 ? 1.988 13.891 -10.156 1 88.75 246 SER B CA 1
ATOM 4473 C C . SER B 1 246 ? 2.916 12.773 -10.625 1 88.75 246 SER B C 1
ATOM 4475 O O . SER B 1 246 ? 2.578 11.594 -10.516 1 88.75 246 SER B O 1
ATOM 4477 N N . THR B 1 247 ? 4.121 13.094 -11.062 1 92.44 247 THR B N 1
ATOM 4478 C CA . THR B 1 247 ? 5.004 12.078 -11.625 1 92.44 247 THR B CA 1
ATOM 4479 C C . THR B 1 247 ? 6 11.586 -10.578 1 92.44 247 THR B C 1
ATOM 4481 O O . THR B 1 247 ? 6.777 10.664 -10.844 1 92.44 247 THR B O 1
ATOM 4484 N N . ILE B 1 248 ? 5.984 12.164 -9.43 1 95.81 248 ILE B N 1
ATOM 4485 C CA . ILE B 1 248 ? 6.965 11.812 -8.406 1 95.81 248 ILE B CA 1
ATOM 4486 C C . ILE B 1 248 ? 6.809 10.344 -8.023 1 95.81 248 ILE B C 1
ATOM 4488 O O . ILE B 1 248 ? 7.785 9.672 -7.688 1 95.81 248 ILE B O 1
ATOM 4492 N N . LEU B 1 249 ? 5.609 9.867 -8.156 1 96.69 249 LEU B N 1
ATOM 4493 C CA . LEU B 1 249 ? 5.34 8.477 -7.824 1 96.69 249 LEU B CA 1
ATOM 4494 C C . LEU B 1 249 ? 6.074 7.539 -8.781 1 96.69 249 LEU B C 1
ATOM 4496 O O . LEU B 1 249 ? 6.523 6.461 -8.375 1 96.69 249 LEU B O 1
ATOM 4500 N N . GLU B 1 250 ? 6.191 7.941 -10.008 1 97.69 250 GLU B N 1
ATOM 4501 C CA . GLU B 1 250 ? 6.934 7.145 -10.977 1 97.69 250 GLU B CA 1
ATOM 4502 C C . GLU B 1 250 ? 8.383 6.961 -10.547 1 97.69 250 GLU B C 1
ATOM 4504 O O . GLU B 1 250 ? 8.898 5.84 -10.539 1 97.69 250 GLU B O 1
ATOM 4509 N N . THR B 1 251 ? 8.984 8.062 -10.156 1 97.81 251 THR B N 1
ATOM 4510 C CA . THR B 1 251 ? 10.367 8 -9.695 1 97.81 251 THR B CA 1
ATOM 4511 C C . THR B 1 251 ? 10.477 7.156 -8.43 1 97.81 251 THR B C 1
ATOM 4513 O O . THR B 1 251 ? 11.383 6.332 -8.297 1 97.81 251 THR B O 1
ATOM 4516 N N . ALA B 1 252 ? 9.547 7.359 -7.547 1 98.44 252 ALA B N 1
ATOM 4517 C CA . ALA B 1 252 ? 9.531 6.617 -6.293 1 98.44 252 ALA B CA 1
ATOM 4518 C C . ALA B 1 252 ? 9.484 5.113 -6.547 1 98.44 252 ALA B C 1
ATOM 4520 O O . ALA B 1 252 ? 10.227 4.348 -5.922 1 98.44 252 ALA B O 1
ATOM 4521 N N . ILE B 1 253 ? 8.688 4.695 -7.457 1 98.31 253 ILE B N 1
ATOM 4522 C CA . ILE B 1 253 ? 8.516 3.279 -7.762 1 98.31 253 ILE B CA 1
ATOM 4523 C C . ILE B 1 253 ? 9.773 2.74 -8.43 1 98.31 253 ILE B C 1
ATOM 4525 O O . ILE B 1 253 ? 10.219 1.629 -8.133 1 98.31 253 ILE B O 1
ATOM 4529 N N . LYS B 1 254 ? 10.359 3.496 -9.258 1 98.38 254 LYS B N 1
ATOM 4530 C CA . LYS B 1 254 ? 11.539 3.064 -10.008 1 98.38 254 LYS B CA 1
ATOM 4531 C C . LYS B 1 254 ? 12.727 2.832 -9.07 1 98.38 254 LYS B C 1
ATOM 4533 O O . LYS B 1 254 ? 13.562 1.966 -9.336 1 98.38 254 LYS B O 1
ATOM 4538 N N . VAL B 1 255 ? 12.781 3.555 -7.984 1 98.38 255 VAL B N 1
ATOM 4539 C CA . VAL B 1 255 ? 13.953 3.441 -7.125 1 98.38 255 VAL B CA 1
ATOM 4540 C C . VAL B 1 255 ? 13.672 2.463 -5.988 1 98.38 255 VAL B C 1
ATOM 4542 O O . VAL B 1 255 ? 14.57 2.117 -5.215 1 98.38 255 VAL B O 1
ATOM 4545 N N . LEU B 1 256 ? 12.453 2.057 -5.844 1 98.5 256 LEU B N 1
ATOM 4546 C CA . LEU B 1 256 ? 12.031 1.157 -4.777 1 98.5 256 LEU B CA 1
ATOM 4547 C C . LEU B 1 256 ? 12.336 -0.293 -5.137 1 98.5 256 LEU B C 1
ATOM 4549 O O . LEU B 1 256 ? 12.055 -0.732 -6.254 1 98.5 256 LEU B O 1
ATOM 4553 N N . ARG B 1 257 ? 12.914 -1.033 -4.262 1 97.5 257 ARG B N 1
ATOM 4554 C CA . ARG B 1 257 ? 13.164 -2.447 -4.523 1 97.5 257 ARG B CA 1
ATOM 4555 C C . ARG B 1 257 ? 11.891 -3.27 -4.332 1 97.5 257 ARG B C 1
ATOM 4557 O O . ARG B 1 257 ? 10.953 -2.83 -3.662 1 97.5 257 ARG B O 1
ATOM 4564 N N . PRO B 1 258 ? 11.812 -4.508 -4.875 1 97.56 258 PRO B N 1
ATOM 4565 C CA . PRO B 1 258 ? 10.688 -5.395 -4.547 1 97.56 258 PRO B CA 1
ATOM 4566 C C . PRO B 1 258 ? 10.547 -5.633 -3.047 1 97.56 258 PRO B C 1
ATOM 4568 O O . PRO B 1 258 ? 11.547 -5.793 -2.342 1 97.56 258 PRO B O 1
ATOM 4571 N N . GLY B 1 259 ? 9.305 -5.629 -2.627 1 97.31 259 GLY B N 1
ATOM 4572 C CA . GLY B 1 259 ? 9.062 -5.777 -1.202 1 97.31 259 GLY B CA 1
ATOM 4573 C C . GLY B 1 259 ? 9.133 -4.465 -0.444 1 97.31 259 GLY B C 1
ATOM 4574 O O . GLY B 1 259 ? 8.82 -4.414 0.748 1 97.31 259 GLY B O 1
ATOM 4575 N N . GLY B 1 260 ? 9.531 -3.396 -1.132 1 98.19 260 GLY B N 1
ATOM 4576 C CA . GLY B 1 260 ? 9.664 -2.096 -0.496 1 98.19 260 GLY B CA 1
ATOM 4577 C C . GLY B 1 260 ? 8.336 -1.398 -0.274 1 98.19 260 GLY B C 1
ATOM 4578 O O . GLY B 1 260 ? 7.301 -1.854 -0.764 1 98.19 260 GLY B O 1
ATOM 4579 N N . LYS B 1 261 ? 8.359 -0.261 0.472 1 98.69 261 LYS B N 1
ATOM 4580 C CA . LYS B 1 261 ? 7.148 0.482 0.806 1 98.69 261 LYS B CA 1
ATOM 4581 C C . LYS B 1 261 ? 7.344 1.979 0.586 1 98.69 261 LYS B C 1
ATOM 4583 O O . LYS B 1 261 ? 8.398 2.527 0.91 1 98.69 261 LYS B O 1
ATOM 4588 N N . ILE B 1 262 ? 6.336 2.557 0.055 1 98.81 262 ILE B N 1
ATOM 4589 C CA . ILE B 1 262 ? 6.266 4.004 -0.094 1 98.81 262 ILE B CA 1
ATOM 4590 C C . ILE B 1 262 ? 5.355 4.594 0.98 1 98.81 262 ILE B C 1
ATOM 4592 O O . ILE B 1 262 ? 4.254 4.082 1.216 1 98.81 262 ILE B O 1
ATOM 4596 N N . GLY B 1 263 ? 5.809 5.562 1.687 1 98.81 263 GLY B N 1
ATOM 4597 C CA . GLY B 1 263 ? 5 6.406 2.555 1 98.81 263 GLY B CA 1
ATOM 4598 C C . GLY B 1 263 ? 4.84 7.82 2.031 1 98.81 263 GLY B C 1
ATOM 4599 O O . GLY B 1 263 ? 5.781 8.609 2.068 1 98.81 263 GLY B O 1
ATOM 4600 N N . ASN B 1 264 ? 3.65 8.141 1.577 1 98.56 264 ASN B N 1
ATOM 4601 C CA . ASN B 1 264 ? 3.363 9.445 0.982 1 98.56 264 ASN B CA 1
ATOM 4602 C C . ASN B 1 264 ? 2.527 10.312 1.915 1 98.56 264 ASN B C 1
ATOM 4604 O O . ASN B 1 264 ? 1.475 9.883 2.393 1 98.56 264 ASN B O 1
ATOM 4608 N N . VAL B 1 265 ? 3.027 11.508 2.15 1 97.75 265 VAL B N 1
ATOM 4609 C CA . VAL B 1 265 ? 2.238 12.5 2.871 1 97.75 265 VAL B CA 1
ATOM 4610 C C . VAL B 1 265 ? 2.09 13.766 2.02 1 97.75 265 VAL B C 1
ATOM 4612 O O . VAL B 1 265 ? 1.672 14.812 2.52 1 97.75 265 VAL B O 1
ATOM 4615 N N . ASN B 1 266 ? 2.477 13.688 0.772 1 95.44 266 ASN B N 1
ATOM 4616 C CA . ASN B 1 266 ? 2.297 14.773 -0.184 1 95.44 266 ASN B CA 1
ATOM 4617 C C . ASN B 1 266 ? 0.831 14.945 -0.565 1 95.44 266 ASN B C 1
ATOM 4619 O O . ASN B 1 266 ? 0.112 13.969 -0.758 1 95.44 266 ASN B O 1
ATOM 4623 N N . TYR B 1 267 ? 0.458 16.219 -0.649 1 92.44 267 TYR B N 1
ATOM 4624 C CA . TYR B 1 267 ? -0.834 16.594 -1.213 1 92.44 267 TYR B CA 1
ATOM 4625 C C . TYR B 1 267 ? -0.727 16.828 -2.715 1 92.44 267 TYR B C 1
ATOM 4627 O O . TYR B 1 267 ? -0.12 17.812 -3.158 1 92.44 267 TYR B O 1
ATOM 4635 N N . PHE B 1 268 ? -1.345 15.93 -3.504 1 92.56 268 PHE B N 1
ATOM 4636 C CA . PHE B 1 268 ? -1.343 16.125 -4.949 1 92.56 268 PHE B CA 1
ATOM 4637 C C . PHE B 1 268 ? -2.48 17.047 -5.371 1 92.56 268 PHE B C 1
ATOM 4639 O O . PHE B 1 268 ? -3.631 16.609 -5.477 1 92.56 268 PHE B O 1
ATOM 4646 N N . GLY B 1 269 ? -2.129 18.312 -5.727 1 86.88 269 GLY B N 1
ATOM 4647 C CA . GLY B 1 269 ? -3.135 19.344 -5.859 1 86.88 269 GLY B CA 1
ATOM 4648 C C . GLY B 1 269 ? -3.676 19.484 -7.273 1 86.88 269 GLY B C 1
ATOM 4649 O O . GLY B 1 269 ? -4.695 20.141 -7.496 1 86.88 269 GLY B O 1
ATOM 4650 N N . ALA B 1 270 ? -3.039 18.859 -8.195 1 86.88 270 ALA B N 1
ATOM 4651 C CA . ALA B 1 270 ? -3.461 19.062 -9.578 1 86.88 270 ALA B CA 1
ATOM 4652 C C . ALA B 1 270 ? -3.361 17.766 -10.391 1 86.88 270 ALA B C 1
ATOM 4654 O O . ALA B 1 270 ? -2.672 16.828 -9.984 1 86.88 270 ALA B O 1
ATOM 4655 N N . GLY B 1 271 ? -4.176 17.797 -11.469 1 90.38 271 GLY B N 1
ATOM 4656 C CA . GLY B 1 271 ? -4.184 16.625 -12.344 1 90.38 271 GLY B CA 1
ATOM 4657 C C . GLY B 1 271 ? -5.312 15.664 -12.039 1 90.38 271 GLY B C 1
ATOM 4658 O O . GLY B 1 271 ? -5.949 15.758 -10.992 1 90.38 271 GLY B O 1
ATOM 4659 N N . GLU B 1 272 ? -5.5 14.789 -13 1 94.56 272 GLU B N 1
ATOM 4660 C CA . GLU B 1 272 ? -6.586 13.828 -12.844 1 94.56 272 GLU B CA 1
ATOM 4661 C C . GLU B 1 272 ? -6.086 12.516 -12.25 1 94.56 272 GLU B C 1
ATOM 4663 O O . GLU B 1 272 ? -6.742 11.922 -11.391 1 94.56 272 GLU B O 1
ATOM 4668 N N . PHE B 1 273 ? -4.871 12.109 -12.68 1 96.5 273 PHE B N 1
ATOM 4669 C CA . PHE B 1 273 ? -4.352 10.805 -12.289 1 96.5 273 PHE B CA 1
ATOM 4670 C C . PHE B 1 273 ? -2.918 10.922 -11.789 1 96.5 273 PHE B C 1
ATOM 4672 O O . PHE B 1 273 ? -2.197 11.852 -12.172 1 96.5 273 PHE B O 1
ATOM 4679 N N . LEU B 1 274 ? -2.57 10.07 -10.875 1 96.44 274 LEU B N 1
ATOM 4680 C CA . LEU B 1 274 ? -1.178 9.695 -10.664 1 96.44 274 LEU B CA 1
ATOM 4681 C C . LEU B 1 274 ? -0.836 8.422 -11.438 1 96.44 274 LEU B C 1
ATOM 4683 O O . LEU B 1 274 ? -1.714 7.602 -11.703 1 96.44 274 LEU B O 1
ATOM 4687 N N . THR B 1 275 ? 0.444 8.25 -11.75 1 96.38 275 THR B N 1
ATOM 4688 C CA . THR B 1 275 ? 0.792 7.129 -12.617 1 96.38 275 THR B CA 1
ATOM 4689 C C . THR B 1 275 ? 1.755 6.18 -11.906 1 96.38 275 THR B C 1
ATOM 4691 O O . THR B 1 275 ? 2.662 6.621 -11.203 1 96.38 275 THR B O 1
ATOM 4694 N N . ILE B 1 276 ? 1.506 4.934 -12.109 1 97 276 ILE B N 1
ATOM 4695 C CA . ILE B 1 276 ? 2.375 3.836 -11.688 1 97 276 ILE B CA 1
ATOM 4696 C C . ILE B 1 276 ? 3.064 3.234 -12.914 1 97 276 ILE B C 1
ATOM 4698 O O . ILE B 1 276 ? 2.402 2.707 -13.812 1 97 276 ILE B O 1
ATOM 4702 N N . PRO B 1 277 ? 4.355 3.359 -12.992 1 97.94 277 PRO B N 1
ATOM 4703 C CA . PRO B 1 277 ? 5.012 2.68 -14.109 1 97.94 277 PRO B CA 1
ATOM 4704 C C . PRO B 1 277 ? 4.883 1.16 -14.031 1 97.94 277 PRO B C 1
ATOM 4706 O O . PRO B 1 277 ? 5.43 0.534 -13.125 1 97.94 277 PRO B O 1
ATOM 4709 N N . ARG B 1 278 ? 4.219 0.61 -14.977 1 96.31 278 ARG B N 1
ATOM 4710 C CA . ARG B 1 278 ? 3.742 -0.77 -14.953 1 96.31 278 ARG B CA 1
ATOM 4711 C C . ARG B 1 278 ? 4.902 -1.744 -14.781 1 96.31 278 ARG B C 1
ATOM 4713 O O . ARG B 1 278 ? 4.875 -2.594 -13.883 1 96.31 278 ARG B O 1
ATOM 4720 N N . VAL B 1 279 ? 5.918 -1.644 -15.586 1 95.62 279 VAL B N 1
ATOM 4721 C CA . VAL B 1 279 ? 7.02 -2.6 -15.602 1 95.62 279 VAL B CA 1
ATOM 4722 C C . VAL B 1 279 ? 7.816 -2.494 -14.305 1 95.62 279 VAL B C 1
ATOM 4724 O O . VAL B 1 279 ? 8.125 -3.51 -13.672 1 95.62 279 VAL B O 1
ATOM 4727 N N . GLU B 1 280 ? 8.07 -1.247 -13.844 1 97.12 280 GLU B N 1
ATOM 4728 C CA . GLU B 1 280 ? 8.883 -1.019 -12.648 1 97.12 280 GLU B CA 1
ATOM 4729 C C . GLU B 1 280 ? 8.125 -1.398 -11.383 1 97.12 280 GLU B C 1
ATOM 4731 O O . GLU B 1 280 ? 8.734 -1.598 -10.328 1 97.12 280 GLU B O 1
ATOM 4736 N N . TRP B 1 281 ? 6.828 -1.476 -11.523 1 97.81 281 TRP B N 1
ATOM 4737 C CA . TRP B 1 281 ? 6.035 -1.955 -10.398 1 97.81 281 TRP B CA 1
ATOM 4738 C C . TRP B 1 281 ? 5.867 -3.471 -10.453 1 97.81 281 TRP B C 1
ATOM 4740 O O . TRP B 1 281 ? 5.031 -4.035 -9.742 1 97.81 281 TRP B O 1
ATOM 4750 N N . GLY B 1 282 ? 6.672 -4.129 -11.289 1 96.38 282 GLY B N 1
ATOM 4751 C CA . GLY B 1 282 ? 6.641 -5.578 -11.422 1 96.38 282 GLY B CA 1
ATOM 4752 C C . GLY B 1 282 ? 5.355 -6.09 -12.047 1 96.38 282 GLY B C 1
ATOM 4753 O O . GLY B 1 282 ? 4.852 -7.145 -11.656 1 96.38 282 GLY B O 1
ATOM 4754 N N . VAL B 1 283 ? 4.73 -5.203 -12.898 1 94.12 283 VAL B N 1
ATOM 4755 C CA . VAL B 1 283 ? 3.496 -5.508 -13.617 1 94.12 283 VAL B CA 1
ATOM 4756 C C . VAL B 1 283 ? 2.396 -5.875 -12.625 1 94.12 283 VAL B C 1
ATOM 4758 O O . VAL B 1 283 ? 1.544 -6.719 -12.914 1 94.12 283 VAL B O 1
ATOM 4761 N N . GLY B 1 284 ? 2.49 -5.402 -11.438 1 95.69 284 GLY B N 1
ATOM 4762 C CA . GLY B 1 284 ? 1.461 -5.574 -10.43 1 95.69 284 GLY B CA 1
ATOM 4763 C C . GLY B 1 284 ? 1.841 -6.57 -9.352 1 95.69 284 GLY B C 1
ATOM 4764 O O . GLY B 1 284 ? 1.081 -6.793 -8.406 1 95.69 284 GLY B O 1
ATOM 4765 N N . MET B 1 285 ? 3.092 -7.055 -9.336 1 97.06 285 MET B N 1
ATOM 4766 C CA . MET B 1 285 ? 3.324 -8.242 -8.516 1 97.06 285 MET B CA 1
ATOM 4767 C C . MET B 1 285 ? 4.633 -8.117 -7.742 1 97.06 285 MET B C 1
ATOM 4769 O O . MET B 1 285 ? 5.184 -9.117 -7.277 1 97.06 285 MET B O 1
ATOM 4773 N N . ALA B 1 286 ? 5.172 -6.91 -7.535 1 97.88 286 ALA B N 1
ATOM 4774 C CA . ALA B 1 286 ? 6.527 -6.75 -7.012 1 97.88 286 ALA B CA 1
ATOM 4775 C C . ALA B 1 286 ? 6.512 -6.523 -5.504 1 97.88 286 ALA B C 1
ATOM 4777 O O . ALA B 1 286 ? 7.562 -6.355 -4.887 1 97.88 286 ALA B O 1
ATOM 4778 N N . HIS B 1 287 ? 5.336 -6.535 -4.934 1 98.5 287 HIS B N 1
ATOM 4779 C CA . HIS B 1 287 ? 5.195 -6.258 -3.506 1 98.5 287 HIS B CA 1
ATOM 4780 C C . HIS B 1 287 ? 5.711 -4.863 -3.162 1 98.5 287 HIS B C 1
ATOM 4782 O O . HIS B 1 287 ? 6.188 -4.633 -2.049 1 98.5 287 HIS B O 1
ATOM 4788 N N . LYS B 1 288 ? 5.793 -4 -4.18 1 98.56 288 LYS B N 1
ATOM 4789 C CA . LYS B 1 288 ? 6.004 -2.582 -3.906 1 98.56 288 LYS B CA 1
ATOM 4790 C C . LYS B 1 288 ? 4.719 -1.92 -3.418 1 98.56 288 LYS B C 1
ATOM 4792 O O . LYS B 1 288 ? 3.803 -1.676 -4.207 1 98.56 288 LYS B O 1
ATOM 4797 N N . ALA B 1 289 ? 4.688 -1.644 -2.143 1 98.69 289 ALA B N 1
ATOM 4798 C CA . ALA B 1 289 ? 3.455 -1.161 -1.52 1 98.69 289 ALA B CA 1
ATOM 4799 C C . ALA B 1 289 ? 3.393 0.363 -1.537 1 98.69 289 ALA B C 1
ATOM 4801 O O . ALA B 1 289 ? 4.406 1.034 -1.324 1 98.69 289 ALA B O 1
ATOM 4802 N N . ILE B 1 290 ? 2.217 0.885 -1.802 1 98.69 290 ILE B N 1
ATOM 4803 C CA . ILE B 1 290 ? 1.996 2.326 -1.855 1 98.69 290 ILE B CA 1
ATOM 4804 C C . ILE B 1 290 ? 1.02 2.74 -0.756 1 98.69 290 ILE B C 1
ATOM 4806 O O . ILE B 1 290 ? -0.144 2.33 -0.765 1 98.69 290 ILE B O 1
ATOM 4810 N N . HIS B 1 291 ? 1.525 3.521 0.18 1 98.62 291 HIS B N 1
ATOM 4811 C CA . HIS B 1 291 ? 0.728 4.055 1.278 1 98.62 291 HIS B CA 1
ATOM 4812 C C . HIS B 1 291 ? 0.692 5.578 1.246 1 98.62 291 HIS B C 1
ATOM 4814 O O . HIS B 1 291 ? 1.733 6.227 1.106 1 98.62 291 HIS B O 1
ATOM 4820 N N . GLY B 1 292 ? -0.441 6.133 1.238 1 98 292 GLY B N 1
ATOM 4821 C CA . GLY B 1 292 ? -0.656 7.555 1.443 1 98 292 GLY B CA 1
ATOM 4822 C C . GLY B 1 292 ? -1.586 7.855 2.604 1 98 292 GLY B C 1
ATOM 4823 O O . GLY B 1 292 ? -2.564 7.141 2.824 1 98 292 GLY B O 1
ATOM 4824 N N . GLY B 1 293 ? -1.247 8.906 3.342 1 98.06 293 GLY B N 1
ATOM 4825 C CA . GLY B 1 293 ? -2.102 9.133 4.496 1 98.06 293 GLY B CA 1
ATOM 4826 C C . GLY B 1 293 ? -1.994 10.539 5.055 1 98.06 293 GLY B C 1
ATOM 4827 O O . GLY B 1 293 ? -1.073 11.281 4.707 1 98.06 293 GLY B O 1
ATOM 4828 N N . LEU B 1 294 ? -2.932 10.883 5.844 1 97.88 294 LEU B N 1
ATOM 4829 C CA . LEU B 1 294 ? -3.047 12.117 6.609 1 97.88 294 LEU B CA 1
ATOM 4830 C C . LEU B 1 294 ? -2.695 11.883 8.078 1 97.88 294 LEU B C 1
ATOM 4832 O O . LEU B 1 294 ? -3.125 10.898 8.672 1 97.88 294 LEU B O 1
ATOM 4836 N N . MET B 1 295 ? -1.876 12.789 8.586 1 96.62 295 MET B N 1
ATOM 4837 C CA . MET B 1 295 ? -1.474 12.594 9.977 1 96.62 295 MET B CA 1
ATOM 4838 C C . MET B 1 295 ? -2.693 12.477 10.883 1 96.62 295 MET B C 1
ATOM 4840 O O . MET B 1 295 ? -3.775 12.953 10.547 1 96.62 295 MET B O 1
ATOM 4844 N N . LEU B 1 296 ? -2.625 11.852 11.977 1 95 296 LEU B N 1
ATOM 4845 C CA . LEU B 1 296 ? -3.721 11.398 12.828 1 95 296 LEU B CA 1
ATOM 4846 C C . LEU B 1 296 ? -4.309 12.57 13.617 1 95 296 LEU B C 1
ATOM 4848 O O . LEU B 1 296 ? -5.531 12.68 13.75 1 95 296 LEU B O 1
ATOM 4852 N N . GLY B 1 297 ? -3.416 13.445 14.188 1 95.94 297 GLY B N 1
ATOM 4853 C CA . GLY B 1 297 ? -3.826 14.445 15.156 1 95.94 297 GLY B CA 1
ATOM 4854 C C . GLY B 1 297 ? -4.055 13.875 16.547 1 95.94 297 GLY B C 1
ATOM 4855 O O . GLY B 1 297 ? -3.588 12.781 16.859 1 95.94 297 GLY B O 1
ATOM 4856 N N . GLY B 1 298 ? -4.598 14.758 17.438 1 96.94 298 GLY B N 1
ATOM 4857 C CA . GLY B 1 298 ? -5.059 14.281 18.734 1 96.94 298 GLY B CA 1
ATOM 4858 C C . GLY B 1 298 ? -4.082 14.578 19.859 1 96.94 298 GLY B C 1
ATOM 4859 O O . GLY B 1 298 ? -2.885 14.742 19.625 1 96.94 298 GLY B O 1
ATOM 4860 N N . ARG B 1 299 ? -4.559 14.484 20.969 1 97.88 299 ARG B N 1
ATOM 4861 C CA . ARG B 1 299 ? -3.857 14.797 22.219 1 97.88 299 ARG B CA 1
ATOM 4862 C C . ARG B 1 299 ? -2.701 13.828 22.453 1 97.88 299 ARG B C 1
ATOM 4864 O O . ARG B 1 299 ? -1.568 14.25 22.688 1 97.88 299 ARG B O 1
ATOM 4871 N N . LEU B 1 300 ? -2.988 12.562 22.328 1 96.31 300 LEU B N 1
ATOM 4872 C CA . LEU B 1 300 ? -1.985 11.555 22.641 1 96.31 300 LEU B CA 1
ATOM 4873 C C . LEU B 1 300 ? -0.751 11.727 21.766 1 96.31 300 LEU B C 1
ATOM 4875 O O . LEU B 1 300 ? 0.379 11.656 22.25 1 96.31 300 LEU B O 1
ATOM 4879 N N . ARG B 1 301 ? -1.011 11.945 20.484 1 96.69 301 ARG B N 1
ATOM 4880 C CA . ARG B 1 301 ? 0.102 12.141 19.562 1 96.69 301 ARG B CA 1
ATOM 4881 C C . ARG B 1 301 ? 0.909 13.383 19.938 1 96.69 301 ARG B C 1
ATOM 4883 O O . ARG B 1 301 ? 2.141 13.344 19.953 1 96.69 301 ARG B O 1
ATOM 4890 N N . LEU B 1 302 ? 0.252 14.438 20.219 1 98.25 302 LEU B N 1
ATOM 4891 C CA . LEU B 1 302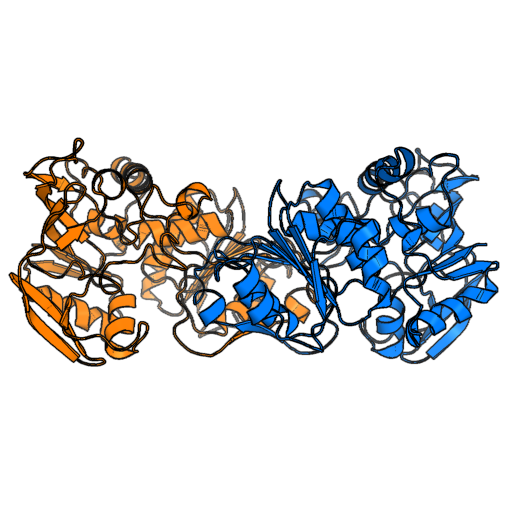 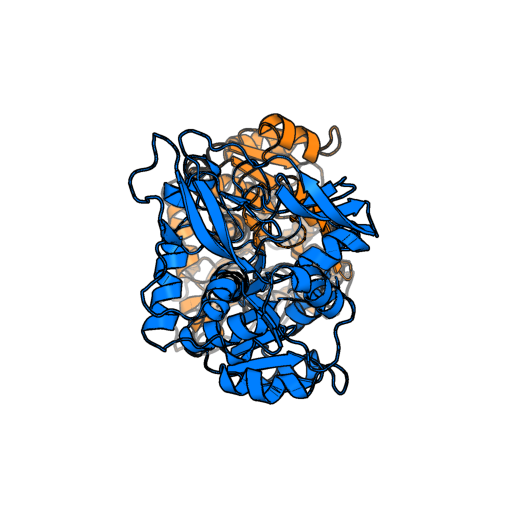? 0.919 15.672 20.609 1 98.25 302 LEU B CA 1
ATOM 4892 C C . LEU B 1 302 ? 1.781 15.453 21.844 1 98.25 302 LEU B C 1
ATOM 4894 O O . LEU B 1 302 ? 2.93 15.898 21.906 1 98.25 302 LEU B O 1
ATOM 4898 N N . GLU B 1 303 ? 1.233 14.75 22.797 1 98.06 303 GLU B N 1
ATOM 4899 C CA . GLU B 1 303 ? 1.962 14.492 24.031 1 98.06 303 GLU B CA 1
ATOM 4900 C C . GLU B 1 303 ? 3.213 13.664 23.781 1 98.06 303 GLU B C 1
ATOM 4902 O O . GLU B 1 303 ? 4.285 13.961 24.297 1 98.06 303 GLU B O 1
ATOM 4907 N N . LYS B 1 304 ? 3.08 12.68 22.953 1 97.56 304 LYS B N 1
ATOM 4908 C CA . LYS B 1 304 ? 4.215 11.82 22.641 1 97.56 304 LYS B CA 1
ATOM 4909 C C . LYS B 1 304 ? 5.289 12.594 21.875 1 97.56 304 LYS B C 1
ATOM 4911 O O . LYS B 1 304 ? 6.477 12.492 22.188 1 97.56 304 LYS B O 1
ATOM 4916 N N . LEU B 1 305 ? 4.902 13.398 20.938 1 98.19 305 LEU B N 1
ATOM 4917 C CA . LEU B 1 305 ? 5.859 14.133 20.125 1 98.19 305 LEU B CA 1
ATOM 4918 C C . LEU B 1 305 ? 6.508 15.258 20.938 1 98.19 305 LEU B C 1
ATOM 4920 O O . LEU B 1 305 ? 7.695 15.547 20.766 1 98.19 305 LEU B O 1
ATOM 4924 N N . ALA B 1 306 ? 5.754 15.844 21.812 1 98.44 306 ALA B N 1
ATOM 4925 C CA . ALA B 1 306 ? 6.316 16.859 22.688 1 98.44 306 ALA B CA 1
ATOM 4926 C C . ALA B 1 306 ? 7.418 16.281 23.578 1 98.44 306 ALA B C 1
ATOM 4928 O O . ALA B 1 306 ? 8.406 16.953 23.859 1 98.44 306 ALA B O 1
ATOM 4929 N N . ARG B 1 307 ? 7.238 15.078 24 1 98.06 307 ARG B N 1
ATOM 4930 C CA . ARG B 1 307 ? 8.242 14.422 24.828 1 98.06 307 ARG B CA 1
ATOM 4931 C C . ARG B 1 307 ? 9.578 14.336 24.109 1 98.06 307 ARG B C 1
ATOM 4933 O O . ARG B 1 307 ? 10.641 14.484 24.719 1 98.06 307 ARG B O 1
ATOM 4940 N N . LEU B 1 308 ? 9.547 14.141 22.766 1 98.06 308 LEU B N 1
ATOM 4941 C CA . LEU B 1 308 ? 10.781 14.062 21.984 1 98.06 308 LEU B CA 1
ATOM 4942 C C . LEU B 1 308 ? 11.523 15.391 22 1 98.06 308 LEU B C 1
ATOM 4944 O O . LEU B 1 308 ? 12.758 15.422 22.047 1 98.06 308 LEU B O 1
ATOM 4948 N N . ILE B 1 309 ? 10.781 16.469 21.953 1 97.94 309 ILE B N 1
ATOM 4949 C CA . ILE B 1 309 ? 11.398 17.797 21.984 1 97.94 309 ILE B CA 1
ATOM 4950 C C . ILE B 1 309 ? 11.938 18.062 23.391 1 97.94 309 ILE B C 1
ATOM 4952 O O . ILE B 1 309 ? 13.078 18.5 23.547 1 97.94 309 ILE B O 1
ATOM 4956 N N . MET B 1 310 ? 11.172 17.719 24.391 1 97.69 310 MET B N 1
ATOM 4957 C CA . MET B 1 310 ? 11.523 18.047 25.766 1 97.69 310 MET B CA 1
ATOM 4958 C C . MET B 1 310 ? 12.719 17.203 26.234 1 97.69 310 MET B C 1
ATOM 4960 O O . MET B 1 310 ? 13.516 17.672 27.062 1 97.69 310 MET B O 1
ATOM 4964 N N . THR B 1 311 ? 12.953 16.016 25.641 1 97.31 311 THR B N 1
ATOM 4965 C CA . THR B 1 311 ? 14.086 15.172 25.984 1 97.31 311 THR B CA 1
ATOM 4966 C C . THR B 1 311 ? 15.258 15.422 25.047 1 97.31 311 THR B C 1
ATOM 4968 O O . THR B 1 311 ? 16.266 14.719 25.094 1 97.31 311 THR B O 1
ATOM 4971 N N . LYS B 1 312 ? 15.062 16.344 24.078 1 96.94 312 LYS B N 1
ATOM 4972 C CA . LYS B 1 312 ? 16.094 16.828 23.172 1 96.94 312 LYS B CA 1
ATOM 4973 C C . LYS B 1 312 ? 16.469 15.773 22.125 1 96.94 312 LYS B C 1
ATOM 4975 O O . LYS B 1 312 ? 17.562 15.805 21.562 1 96.94 312 LYS B O 1
ATOM 4980 N N . LYS B 1 313 ? 15.594 14.852 21.969 1 96.81 313 LYS B N 1
ATOM 4981 C CA . LYS B 1 313 ? 15.781 13.875 20.906 1 96.81 313 LYS B CA 1
ATOM 4982 C C . LYS B 1 313 ? 15.406 14.461 19.547 1 96.81 313 LYS B C 1
ATOM 4984 O O . LYS B 1 313 ? 15.805 13.93 18.5 1 96.81 313 LYS B O 1
ATOM 4989 N N . LEU B 1 314 ? 14.617 15.5 19.594 1 97.94 314 LEU B N 1
ATOM 4990 C CA . LEU B 1 314 ? 14.227 16.219 18.391 1 97.94 314 LEU B CA 1
ATOM 4991 C C . LEU B 1 314 ? 14.336 17.734 18.609 1 97.94 314 LEU B C 1
ATOM 4993 O O . LEU B 1 314 ? 13.914 18.25 19.641 1 97.94 314 LEU B O 1
ATOM 4997 N N . ASP B 1 315 ? 14.953 18.375 17.688 1 97.94 315 ASP B N 1
ATOM 4998 C CA . ASP B 1 315 ? 15.031 19.844 17.672 1 97.94 315 ASP B CA 1
ATOM 4999 C C . ASP B 1 315 ? 14.508 20.406 16.359 1 97.94 315 ASP B C 1
ATOM 5001 O O . ASP B 1 315 ? 15.211 20.406 15.352 1 97.94 315 ASP B O 1
ATOM 5005 N N . PRO B 1 316 ? 13.273 20.891 16.359 1 97.75 316 PRO B N 1
ATOM 5006 C CA . PRO B 1 316 ? 12.719 21.391 15.102 1 97.75 316 PRO B CA 1
ATOM 5007 C C . PRO B 1 316 ? 13.18 22.812 14.781 1 97.75 316 PRO B C 1
ATOM 5009 O O . PRO B 1 316 ? 12.836 23.344 13.727 1 97.75 316 PRO B O 1
ATOM 5012 N N . SER B 1 317 ? 13.938 23.391 15.555 1 96.81 317 SER B N 1
ATOM 5013 C CA . SER B 1 317 ? 14.234 24.812 15.453 1 96.81 317 SER B CA 1
ATOM 5014 C C . SER B 1 317 ? 15.047 25.125 14.195 1 96.81 317 SER B C 1
ATOM 5016 O O . SER B 1 317 ? 14.977 26.234 13.656 1 96.81 317 SER B O 1
ATOM 5018 N N . LYS B 1 318 ? 15.758 24.141 13.688 1 95.31 318 LYS B N 1
ATOM 5019 C CA . LYS B 1 318 ? 16.656 24.375 12.562 1 95.31 318 LYS B CA 1
ATOM 5020 C C . LYS B 1 318 ? 15.859 24.641 11.281 1 95.31 318 LYS B C 1
ATOM 5022 O O . LYS B 1 318 ? 16.391 25.234 10.336 1 95.31 318 LYS B O 1
ATOM 5027 N N . MET B 1 319 ? 14.617 24.266 11.273 1 94.69 319 MET B N 1
ATOM 5028 C CA . MET B 1 319 ? 13.867 24.5 10.047 1 94.69 319 MET B CA 1
ATOM 5029 C C . MET B 1 319 ? 13.133 25.844 10.109 1 94.69 319 MET B C 1
ATOM 5031 O O . MET B 1 319 ? 12.586 26.297 9.109 1 94.69 319 MET B O 1
ATOM 5035 N N . ILE B 1 320 ? 13.156 26.438 11.289 1 96.56 320 ILE B N 1
ATOM 5036 C CA . ILE B 1 320 ? 12.477 27.719 11.453 1 96.56 320 ILE B CA 1
ATOM 5037 C C . ILE B 1 320 ? 13.422 28.859 11.062 1 96.56 320 ILE B C 1
ATOM 5039 O O . ILE B 1 320 ? 14.227 29.312 11.883 1 96.56 320 ILE B O 1
ATOM 5043 N N . THR B 1 321 ? 13.219 29.391 9.859 1 95.44 321 THR B N 1
ATOM 5044 C CA . THR B 1 321 ? 14.18 30.359 9.32 1 95.44 321 THR B CA 1
ATOM 5045 C C . THR B 1 321 ? 13.727 31.781 9.609 1 95.44 321 THR B C 1
ATOM 5047 O O . THR B 1 321 ? 14.539 32.719 9.625 1 95.44 321 THR B O 1
ATOM 5050 N N . HIS B 1 322 ? 12.406 32 9.742 1 96.69 322 HIS B N 1
ATOM 5051 C CA . HIS B 1 322 ? 11.867 33.344 9.961 1 96.69 322 HIS B CA 1
ATOM 5052 C C . HIS B 1 322 ? 10.945 33.344 11.18 1 96.69 322 HIS B C 1
ATOM 5054 O O . HIS B 1 322 ? 10 32.562 11.258 1 96.69 322 HIS B O 1
ATOM 5060 N N . ARG B 1 323 ? 11.242 34.25 12.055 1 97.06 323 ARG B N 1
ATOM 5061 C CA . ARG B 1 323 ? 10.398 34.531 13.219 1 97.06 323 ARG B CA 1
ATOM 5062 C C . ARG B 1 323 ? 9.898 35.969 13.219 1 97.06 323 ARG B C 1
ATOM 5064 O O . ARG B 1 323 ? 10.695 36.906 13.141 1 97.06 323 ARG B O 1
ATOM 5071 N N . PHE B 1 324 ? 8.656 36.062 13.234 1 97.75 324 PHE B N 1
ATOM 5072 C CA . PHE B 1 324 ? 8.031 37.375 13.312 1 97.75 324 PHE B CA 1
ATOM 5073 C C . PHE B 1 324 ? 7.402 37.594 14.68 1 97.75 324 PHE B C 1
ATOM 5075 O O . PHE B 1 324 ? 7.012 36.625 15.352 1 97.75 324 PHE B O 1
ATOM 5082 N N . LYS B 1 325 ? 7.34 38.875 15.031 1 97.56 325 LYS B N 1
ATOM 5083 C CA . LYS B 1 325 ? 6.668 39.25 16.281 1 97.56 325 LYS B CA 1
ATOM 5084 C C . LYS B 1 325 ? 5.492 40.188 16 1 97.56 325 LYS B C 1
ATOM 5086 O O . LYS B 1 325 ? 5.66 41.25 15.398 1 97.56 325 LYS B O 1
ATOM 5091 N N . GLY B 1 326 ? 4.355 39.719 16.422 1 97.31 326 GLY B N 1
ATOM 5092 C CA . GLY B 1 326 ? 3.158 40.531 16.266 1 97.31 326 GLY B CA 1
ATOM 5093 C C . GLY B 1 326 ? 2.15 39.938 15.305 1 97.31 326 GLY B C 1
ATOM 5094 O O . GLY B 1 326 ? 2.518 39.469 14.219 1 97.31 326 GLY B O 1
ATOM 5095 N N . PHE B 1 327 ? 0.927 40 15.68 1 95.19 327 PHE B N 1
ATOM 5096 C CA . PHE B 1 327 ? -0.214 39.438 14.977 1 95.19 327 PHE B CA 1
ATOM 5097 C C . PHE B 1 327 ? -0.315 40 13.562 1 95.19 327 PHE B C 1
ATOM 5099 O O . PHE B 1 327 ? -0.711 39.281 12.633 1 95.19 327 PHE B O 1
ATOM 5106 N N . GLU B 1 328 ? 0.112 41.219 13.375 1 95.94 328 GLU B N 1
ATOM 5107 C CA . GLU B 1 328 ? -0.016 41.906 12.109 1 95.94 328 GLU B CA 1
ATOM 5108 C C . GLU B 1 328 ? 0.893 41.312 11.039 1 95.94 328 GLU B C 1
ATOM 5110 O O . GLU B 1 328 ? 0.714 41.562 9.852 1 95.94 328 GLU B O 1
ATOM 5115 N N . HIS B 1 329 ? 1.848 40.5 11.484 1 97.88 329 HIS B N 1
ATOM 5116 C CA . HIS B 1 329 ? 2.834 39.969 10.555 1 97.88 329 HIS B CA 1
ATOM 5117 C C . HIS B 1 329 ? 2.363 38.656 9.938 1 97.88 329 HIS B C 1
ATOM 5119 O O . HIS B 1 329 ? 3.09 38.031 9.156 1 97.88 329 HIS B O 1
ATOM 5125 N N . ILE B 1 330 ? 1.136 38.219 10.219 1 97.94 330 ILE B N 1
ATOM 5126 C CA . ILE B 1 330 ? 0.575 37 9.633 1 97.94 330 ILE B CA 1
ATOM 5127 C C . ILE B 1 330 ? 0.562 37.125 8.109 1 97.94 330 ILE B C 1
ATOM 5129 O O . ILE B 1 330 ? 0.952 36.188 7.402 1 97.94 330 ILE B O 1
ATOM 5133 N N . GLU B 1 331 ? 0.134 38.281 7.652 1 97.69 331 GLU B N 1
ATOM 5134 C CA . GLU B 1 331 ? 0.086 38.531 6.211 1 97.69 331 GLU B CA 1
ATOM 5135 C C . GLU B 1 331 ? 1.475 38.406 5.59 1 97.69 331 GLU B C 1
ATOM 5137 O O . GLU B 1 331 ? 1.653 37.75 4.57 1 97.69 331 GLU B O 1
ATOM 5142 N N . GLU B 1 332 ? 2.404 39.062 6.23 1 97.19 332 GLU B N 1
ATOM 5143 C CA . GLU B 1 332 ? 3.785 39 5.758 1 97.19 332 GLU B CA 1
ATOM 5144 C C . GLU B 1 332 ? 4.305 37.594 5.695 1 97.19 332 GLU B C 1
ATOM 5146 O O . GLU B 1 332 ? 4.926 37.188 4.707 1 97.19 332 GLU B O 1
ATOM 5151 N N . ALA B 1 333 ? 4.062 36.875 6.711 1 97.25 333 ALA B N 1
ATOM 5152 C CA . ALA B 1 333 ? 4.523 35.469 6.793 1 97.25 333 ALA B CA 1
ATOM 5153 C C . ALA B 1 333 ? 3.881 34.625 5.707 1 97.25 333 ALA B C 1
ATOM 5155 O O . ALA B 1 333 ? 4.547 33.781 5.098 1 97.25 333 ALA B O 1
ATOM 5156 N N . LEU B 1 334 ? 2.604 34.781 5.457 1 96.62 334 LEU B N 1
ATOM 5157 C CA . LEU B 1 334 ? 1.886 34.031 4.434 1 96.62 334 LEU B CA 1
ATOM 5158 C C . LEU B 1 334 ? 2.441 34.344 3.047 1 96.62 334 LEU B C 1
ATOM 5160 O O . LEU B 1 334 ? 2.668 33.406 2.252 1 96.62 334 LEU B O 1
ATOM 5164 N N . PHE B 1 335 ? 2.697 35.562 2.762 1 96.25 335 PHE B N 1
ATOM 5165 C CA . PHE B 1 335 ? 3.199 35.938 1.449 1 96.25 335 PHE B CA 1
ATOM 5166 C C . PHE B 1 335 ? 4.633 35.469 1.254 1 96.25 335 PHE B C 1
ATOM 5168 O O . PHE B 1 335 ? 5.039 35.156 0.135 1 96.25 335 PHE B O 1
ATOM 5175 N N . LEU B 1 336 ? 5.324 35.469 2.357 1 94.94 336 LEU B N 1
ATOM 5176 C CA . LEU B 1 336 ? 6.648 34.844 2.283 1 94.94 336 LEU B CA 1
ATOM 5177 C C . LEU B 1 336 ? 6.555 33.406 1.799 1 94.94 336 LEU B C 1
ATOM 5179 O O . LEU B 1 336 ? 7.375 32.969 0.988 1 94.94 336 LEU B O 1
ATOM 5183 N N . MET B 1 337 ? 5.602 32.688 2.314 1 92.5 337 MET B N 1
ATOM 5184 C CA . MET B 1 337 ? 5.395 31.297 1.918 1 92.5 337 MET B CA 1
ATOM 5185 C C . MET B 1 337 ? 4.949 31.219 0.462 1 92.5 337 MET B C 1
ATOM 5187 O O . MET B 1 337 ? 5.258 30.234 -0.227 1 92.5 337 MET B O 1
ATOM 5191 N N . LYS B 1 338 ? 4.215 32.156 -0.008 1 92.44 338 LYS B N 1
ATOM 5192 C CA . LYS B 1 338 ? 3.764 32.188 -1.396 1 92.44 338 LYS B CA 1
ATOM 5193 C C . LYS B 1 338 ? 4.934 32.438 -2.348 1 92.44 338 LYS B C 1
ATOM 5195 O O . LYS B 1 338 ? 5.059 31.766 -3.373 1 92.44 338 LYS B O 1
ATOM 5200 N N . ASP B 1 339 ? 5.754 33.406 -1.973 1 91.62 339 ASP B N 1
ATOM 5201 C CA . ASP B 1 339 ? 6.84 33.844 -2.842 1 91.62 339 ASP B CA 1
ATOM 5202 C C . ASP B 1 339 ? 8.031 32.875 -2.756 1 91.62 339 ASP B C 1
ATOM 5204 O O . ASP B 1 339 ? 8.82 32.781 -3.699 1 91.62 339 ASP B O 1
ATOM 5208 N N . LYS B 1 340 ? 8.164 32.281 -1.72 1 86.5 340 LYS B N 1
ATOM 5209 C CA . LYS B 1 340 ? 9.164 31.266 -1.434 1 86.5 340 LYS B CA 1
ATOM 5210 C C . LYS B 1 340 ? 10.57 31.734 -1.781 1 86.5 340 LYS B C 1
ATOM 5212 O O . LYS B 1 340 ? 11.242 31.141 -2.619 1 86.5 340 LYS B O 1
ATOM 5217 N N . PRO B 1 341 ? 11.031 32.719 -1.081 1 86.25 341 PRO B N 1
ATOM 5218 C CA . PRO B 1 341 ? 12.438 33.062 -1.275 1 86.25 341 PRO B CA 1
ATOM 5219 C C . PRO B 1 341 ? 13.398 31.938 -0.942 1 86.25 341 PRO B C 1
ATOM 5221 O O . PRO B 1 341 ? 13.031 31 -0.213 1 86.25 341 PRO B O 1
ATOM 5224 N N . LYS B 1 342 ? 14.586 31.969 -1.457 1 80.56 342 LYS B N 1
ATOM 5225 C CA . LYS B 1 342 ? 15.547 30.875 -1.41 1 80.56 342 LYS B CA 1
ATOM 5226 C C . LYS B 1 342 ? 15.875 30.5 0.031 1 80.56 342 LYS B C 1
ATOM 5228 O O . LYS B 1 342 ? 16.141 29.328 0.323 1 80.56 342 LYS B O 1
ATOM 5233 N N . ASP B 1 343 ? 15.789 31.375 0.919 1 85.31 343 ASP B N 1
ATOM 5234 C CA . ASP B 1 343 ? 16.25 31.109 2.283 1 85.31 343 ASP B CA 1
ATOM 5235 C C . ASP B 1 343 ? 15.086 30.672 3.174 1 85.31 343 ASP B C 1
ATOM 5237 O O . ASP B 1 343 ? 15.289 30.344 4.348 1 85.31 343 ASP B O 1
ATOM 5241 N N . LEU B 1 344 ? 13.93 30.609 2.631 1 92.19 344 LEU B N 1
ATOM 5242 C CA . LEU B 1 344 ? 12.766 30.266 3.439 1 92.19 344 LEU B CA 1
ATOM 5243 C C . LEU B 1 344 ? 12.609 28.75 3.557 1 92.19 344 LEU B C 1
ATOM 5245 O O . LEU B 1 344 ? 12.672 28.047 2.553 1 92.19 344 LEU B O 1
ATOM 5249 N N . ILE B 1 345 ? 12.523 28.297 4.801 1 93.5 345 ILE B N 1
ATOM 5250 C CA . ILE B 1 345 ? 12.047 26.938 5.066 1 93.5 345 ILE B CA 1
ATOM 5251 C C . ILE B 1 345 ? 10.727 27 5.824 1 93.5 345 ILE B C 1
ATOM 5253 O O . ILE B 1 345 ? 9.695 26.531 5.332 1 93.5 345 ILE B O 1
ATOM 5257 N N . LYS B 1 346 ? 10.742 27.641 6.953 1 95.81 346 LYS B N 1
ATOM 5258 C CA . LYS B 1 346 ? 9.531 27.797 7.75 1 95.81 346 LYS B CA 1
ATOM 5259 C C . LYS B 1 346 ? 9.484 29.172 8.422 1 95.81 346 LYS B C 1
ATOM 5261 O O . LYS B 1 346 ? 10.508 29.656 8.914 1 95.81 346 LYS B O 1
ATOM 5266 N N . SER B 1 347 ? 8.32 29.766 8.391 1 96.88 347 SER B N 1
ATOM 5267 C CA . SER B 1 347 ? 8.094 31.031 9.102 1 96.88 347 SER B CA 1
ATOM 5268 C C . SER B 1 347 ? 7.086 30.844 10.234 1 96.88 347 SER B C 1
ATOM 5270 O O . SER B 1 347 ? 6.148 30.047 10.109 1 96.88 347 SER B O 1
ATOM 5272 N N . VAL B 1 348 ? 7.309 31.531 11.312 1 98.12 348 VAL B N 1
ATOM 5273 C CA . VAL B 1 348 ? 6.43 31.484 12.477 1 98.12 348 VAL B CA 1
ATOM 5274 C C . VAL B 1 348 ? 6.16 32.906 12.977 1 98.12 348 VAL B C 1
ATOM 5276 O O . VAL B 1 348 ? 7.059 33.75 12.977 1 98.12 348 VAL B O 1
ATOM 5279 N N . VAL B 1 349 ? 4.949 33.188 13.344 1 98.62 349 VAL B N 1
ATOM 5280 C CA . VAL B 1 349 ? 4.539 34.438 13.914 1 98.62 349 VAL B CA 1
ATOM 5281 C C . VAL B 1 349 ? 4.203 34.281 15.391 1 98.62 349 VAL B C 1
ATOM 5283 O O . VAL B 1 349 ? 3.281 33.531 15.742 1 98.62 349 VAL B O 1
ATOM 5286 N N . ILE B 1 350 ? 4.898 34.938 16.203 1 97.81 350 ILE B N 1
ATOM 5287 C CA . ILE B 1 350 ? 4.695 34.875 17.641 1 97.81 350 ILE B CA 1
ATOM 5288 C C . ILE B 1 350 ? 3.969 36.125 18.125 1 97.81 350 ILE B C 1
ATOM 5290 O O . ILE B 1 350 ? 4.281 37.25 17.688 1 97.81 350 ILE B O 1
ATOM 5294 N N . PHE B 1 351 ? 2.996 35.906 18.984 1 95.06 351 PHE B N 1
ATOM 5295 C CA . PHE B 1 351 ? 2.158 37 19.453 1 95.06 351 PHE B CA 1
ATOM 5296 C C . PHE B 1 351 ? 2.676 37.562 20.766 1 95.06 351 PHE B C 1
ATOM 5298 O O . PHE B 1 351 ? 3.252 36.812 21.578 1 95.06 351 PHE B O 1
#

pLDDT: mean 96.13, std 3.47, range [75.31, 98.88]

Foldseek 3Di:
DWAWFQAWAQDIDIDDDDDDDAEQQKFKWFFQKFWDDVVQVCVRHVVLQHIDHRAGAGQFTWGFTCDHHNNDDPDDGGFTKFFAQFAFPCPAVCNVVVFRCQHVHRNVRRCDSHVHHHDLGRMDMHGRCQWGIAGADPPDDRVVSRCLHAQQLLLLQLCVQQVQAAAFAEEEEDCFSNNLNVLLNNVVRHHNAYEYEDQFPVCVVSSVVSPHDHYDRVVPDPPLVVLCVVVVNQATQEYEYADDELAVQQSRLSRHGQLHEGRYAHDHRDDDHRDHDCVSNVNVPRNYYYDYDDRRGTHVSSVVVSVCVVVPSDDSVSQAQEEAEDSVCNVVSNVCSVVVDSRHRIYMYGD/DWAWFQAWAQDIDIDDDDDDDAEQQKFKWFFQKFWDDVVQVCVRHVVLQHIDHRAGAGQFTWGFTCDHHNNDDPDDGGFTKFFAQFAFPCPAVCNVVVFRCQHVHRNVRRCDSHVHHHDLGRMDMHGRCQWGIAGADPPDDRVVSRCLHAQQLLLLVLCVQQVQAAAFAEEEEDCFSNNLNVLLNNVVRHHNAYEYEDQFPVCVVSSVVSPHDHYDRVVPDPPLVVLCVVVVNQATQEYEYADDELAVVQSRLSRHGQLHEGRYAHDHRDDDDRDHDCVSNVNVPRNYYYDYDDRRGTHVSSVVVSVCVVVPSDDSVSQAQEEAEDSVCNVVSNVCSVVVDSRHRIYMYGD

Sequence (702 aa):
MKAYAMLKIGATGWIEKPRPVCGPNDAIIRPLAVAPCTSDVHTVWEGGIGERHNMVLGHEGCGVVDEVGSEVKSFKVGDRVLVAAITPEWNSVNAQAGYPMHSGGMLGGWKFSNVKDGMFAEYFHVNDAEGNLALMPEGMDLADACMLSDMIPTGFHANELADIQYGVALSFFCAGPVGLMAIAGAALKGAGRIIVVDSRPDIVEIAKAYGATDYIDFKKVSVVDEILKWTNNEGVEKVLISGGGSTILETAIKVLRPGGKIGNVNYFGAGEFLTIPRVEWGVGMAHKAIHGGLMLGGRLRLEKLARLIMTKKLDPSKMITHRFKGFEHIEEALFLMKDKPKDLIKSVVIFMKAYAMLKIGATGWIEKPRPVCGPNDAIIRPLAVAPCTSDVHTVWEGGIGERHNMVLGHEGCGVVDEVGSEVKSFKVGDRVLVAAITPEWNSVNAQAGYPMHSGGMLGGWKFSNVKDGMFAEYFHVNDAEGNLALMPEGMDLADACMLSDMIPTGFHANELADIQYGVALSFFCAGPVGLMAIAGAALKGAGRIIVVDSRPDIVEIAKAYGATDYIDFKKVSVVDEILKWTNNEGVEKVLISGGGSTILETAIKVLRPGGKIGNVNYFGAGEFLTIPRVEWGVGMAHKAIHGGLMLGGRLRLEKLARLIMTKKLDPSKMITHRFKGFEHIEEALFLMKDKPKDLIKSVVIF